Protein AF-A0A7C1X0L4-F1 (afdb_monomer)

Mean predicted aligned error: 16.83 Å

Structure (mmCIF, N/CA/C/O backbone):
data_AF-A0A7C1X0L4-F1
#
_entry.id   AF-A0A7C1X0L4-F1
#
loop_
_atom_site.group_PDB
_atom_site.id
_atom_site.type_symbol
_atom_site.label_atom_id
_atom_site.label_alt_id
_atom_site.label_comp_id
_atom_site.label_asym_id
_atom_site.label_entity_id
_atom_site.label_seq_id
_atom_site.pdbx_PDB_ins_code
_atom_site.Cartn_x
_atom_site.Cartn_y
_atom_site.Cartn_z
_atom_site.occupancy
_atom_site.B_iso_or_equiv
_atom_site.auth_seq_id
_atom_site.auth_comp_id
_atom_site.auth_asym_id
_atom_site.auth_atom_id
_atom_site.pdbx_PDB_model_num
ATOM 1 N N . MET A 1 1 ? 30.828 11.413 3.844 1.00 37.66 1 MET A N 1
ATOM 2 C CA . MET A 1 1 ? 30.589 11.759 5.268 1.00 37.66 1 MET A CA 1
ATOM 3 C C . MET A 1 1 ? 29.951 13.134 5.466 1.00 37.66 1 MET A C 1
ATOM 5 O O . MET A 1 1 ? 28.981 13.197 6.204 1.00 37.66 1 MET A O 1
ATOM 9 N N . LEU A 1 2 ? 30.381 14.192 4.762 1.00 34.81 2 LEU A N 1
ATOM 10 C CA . LEU A 1 2 ? 29.833 15.565 4.865 1.00 34.81 2 LEU A CA 1
ATOM 11 C C . LEU A 1 2 ? 28.318 15.719 4.570 1.00 34.81 2 LEU A C 1
ATOM 13 O O . LEU A 1 2 ? 27.731 16.748 4.868 1.00 34.81 2 LEU A O 1
ATOM 17 N N . ALA A 1 3 ? 27.656 14.708 3.995 1.00 42.22 3 ALA A N 1
ATOM 18 C CA . ALA A 1 3 ? 26.252 14.796 3.585 1.00 42.22 3 ALA A CA 1
ATOM 19 C C . ALA A 1 3 ? 25.229 14.570 4.715 1.00 42.22 3 ALA A C 1
ATOM 21 O O . ALA A 1 3 ? 24.055 14.849 4.503 1.00 42.22 3 ALA A O 1
ATOM 22 N N . ARG A 1 4 ? 25.617 14.046 5.885 1.00 40.84 4 ARG A N 1
ATOM 23 C CA . ARG A 1 4 ? 24.668 13.765 6.987 1.00 40.84 4 ARG A CA 1
ATOM 24 C C . ARG A 1 4 ? 24.556 14.887 8.007 1.00 40.84 4 ARG A C 1
ATOM 26 O O . ARG A 1 4 ? 23.586 14.919 8.748 1.00 40.84 4 ARG A O 1
ATOM 33 N N . ASP A 1 5 ? 25.532 15.779 8.023 1.00 60.06 5 ASP A N 1
ATOM 34 C CA . ASP A 1 5 ? 25.601 16.847 8.997 1.00 60.06 5 ASP A CA 1
ATOM 35 C C . ASP A 1 5 ? 25.086 18.145 8.350 1.00 60.06 5 ASP A C 1
ATOM 37 O O . ASP A 1 5 ? 25.725 18.654 7.419 1.00 60.06 5 ASP A O 1
ATOM 41 N N . PRO A 1 6 ? 23.923 18.679 8.769 1.00 53.66 6 PRO A N 1
ATOM 42 C CA . PRO A 1 6 ? 23.453 19.972 8.288 1.00 53.66 6 PRO A CA 1
ATOM 43 C C . PRO A 1 6 ? 24.496 21.081 8.511 1.00 53.66 6 PRO A C 1
ATOM 45 O O . PRO A 1 6 ? 24.554 21.996 7.691 1.00 53.66 6 PRO A O 1
ATOM 48 N N . LEU A 1 7 ? 25.394 20.956 9.503 1.00 50.88 7 LEU A N 1
ATOM 49 C CA . LEU A 1 7 ? 26.528 21.865 9.717 1.00 50.88 7 LEU A CA 1
ATOM 50 C C . LEU A 1 7 ? 27.555 21.762 8.591 1.00 50.88 7 LEU A C 1
ATOM 52 O O . LEU A 1 7 ? 28.021 22.778 8.087 1.00 50.88 7 LEU A O 1
ATOM 56 N N . ALA A 1 8 ? 27.882 20.546 8.154 1.00 60.66 8 ALA A N 1
ATOM 57 C CA . ALA A 1 8 ? 28.800 20.327 7.043 1.00 60.66 8 ALA A CA 1
ATOM 58 C C . ALA A 1 8 ? 28.216 20.828 5.714 1.00 60.66 8 ALA A C 1
ATOM 60 O O . ALA A 1 8 ? 28.958 21.346 4.881 1.00 60.66 8 ALA A O 1
ATOM 61 N N . ARG A 1 9 ? 26.890 20.731 5.521 1.00 61.38 9 ARG A N 1
ATOM 62 C CA . ARG A 1 9 ? 26.201 21.286 4.342 1.00 61.38 9 ARG A CA 1
ATOM 63 C C . ARG A 1 9 ? 26.190 22.812 4.358 1.00 61.38 9 ARG A C 1
ATOM 65 O O . ARG A 1 9 ? 26.485 23.413 3.332 1.00 61.38 9 ARG A O 1
ATOM 72 N N . LEU A 1 10 ? 25.888 23.431 5.499 1.00 59.03 10 LEU A N 1
ATOM 73 C CA . LEU A 1 10 ? 25.922 24.887 5.648 1.00 59.03 10 LEU A CA 1
ATOM 74 C C . LEU A 1 10 ? 27.348 25.430 5.513 1.00 59.03 10 LEU A C 1
ATOM 76 O O . LEU A 1 10 ? 27.555 26.389 4.782 1.00 59.03 10 LEU A O 1
ATOM 80 N N . ALA A 1 11 ? 28.345 24.770 6.105 1.00 61.28 11 ALA A N 1
ATOM 81 C CA . ALA A 1 11 ? 29.753 25.132 5.943 1.00 61.28 11 ALA A CA 1
ATOM 82 C C . ALA A 1 11 ? 30.239 24.984 4.489 1.00 61.28 11 ALA A C 1
ATOM 84 O O . ALA A 1 11 ? 30.993 25.824 4.000 1.00 61.28 11 ALA A O 1
ATOM 85 N N . LEU A 1 12 ? 29.787 23.943 3.779 1.00 67.69 12 LEU A N 1
ATOM 86 C CA . LEU A 1 12 ? 30.070 23.763 2.354 1.00 67.69 12 LEU A CA 1
ATOM 87 C C . LEU A 1 12 ? 29.392 24.848 1.509 1.00 67.69 12 LEU A C 1
ATOM 89 O O . LEU A 1 12 ? 30.026 25.396 0.615 1.00 67.69 12 LEU A O 1
ATOM 93 N N . LEU A 1 13 ? 28.131 25.179 1.803 1.00 62.81 13 LEU A N 1
ATOM 94 C CA . LEU A 1 13 ? 27.383 26.228 1.112 1.00 62.81 13 LEU A CA 1
ATOM 95 C C . LEU A 1 13 ? 28.051 27.595 1.306 1.00 62.81 13 LEU A C 1
ATOM 97 O O . LEU A 1 13 ? 28.237 28.316 0.335 1.00 62.81 13 LEU A O 1
ATOM 101 N N . VAL A 1 14 ? 28.483 27.915 2.529 1.00 62.47 14 VAL A N 1
ATOM 102 C CA . VAL A 1 14 ? 29.233 29.141 2.846 1.00 62.47 14 VAL A CA 1
ATOM 103 C C . VAL A 1 14 ? 30.528 29.202 2.045 1.00 62.47 14 VAL A C 1
ATOM 105 O O . VAL A 1 14 ? 30.743 30.180 1.340 1.00 62.47 14 VAL A O 1
ATOM 108 N N . ARG A 1 15 ? 31.335 28.130 2.047 1.00 66.75 15 ARG A N 1
ATOM 109 C CA . ARG A 1 15 ? 32.565 28.078 1.239 1.00 66.75 15 ARG A CA 1
ATOM 110 C C . ARG A 1 15 ? 32.290 28.242 -0.253 1.00 66.75 15 ARG A C 1
ATOM 112 O O . ARG A 1 15 ? 33.011 28.968 -0.927 1.00 66.75 15 ARG A O 1
ATOM 119 N N . LEU A 1 16 ? 31.256 27.590 -0.785 1.00 66.38 16 LEU A N 1
ATOM 120 C CA . LEU A 1 16 ? 30.888 27.707 -2.200 1.00 66.38 16 LEU A CA 1
ATOM 121 C C . LEU A 1 16 ? 30.464 29.136 -2.564 1.00 66.38 16 LEU A C 1
ATOM 123 O O . LEU A 1 16 ? 30.827 29.617 -3.633 1.00 66.38 16 LEU A O 1
ATOM 127 N N . LEU A 1 17 ? 29.748 29.823 -1.672 1.00 62.78 17 LEU A N 1
ATOM 128 C CA . LEU A 1 17 ? 29.325 31.210 -1.867 1.00 62.78 17 LEU A CA 1
ATOM 129 C C . LEU A 1 17 ? 30.495 32.203 -1.733 1.00 62.78 17 LEU A C 1
ATOM 131 O O . LEU A 1 17 ? 30.569 33.139 -2.526 1.00 62.78 17 LEU A O 1
ATOM 135 N N . GLU A 1 18 ? 31.438 31.970 -0.811 1.00 65.06 18 GLU A N 1
ATOM 136 C CA . GLU A 1 18 ? 32.699 32.731 -0.706 1.00 65.06 18 GLU A CA 1
ATOM 137 C C . GLU A 1 18 ? 33.535 32.596 -1.985 1.00 65.06 18 GLU A C 1
ATOM 139 O O . GLU A 1 18 ? 34.032 33.585 -2.519 1.00 65.06 18 GLU A O 1
ATOM 144 N N . THR A 1 19 ? 33.630 31.377 -2.527 1.00 74.88 19 THR A N 1
ATOM 145 C CA . THR A 1 19 ? 34.374 31.105 -3.770 1.00 74.88 19 THR A CA 1
ATOM 146 C C . THR A 1 19 ? 33.709 31.751 -4.994 1.00 74.88 19 THR A C 1
ATOM 148 O O . THR A 1 19 ? 34.376 32.025 -5.987 1.00 74.88 19 THR A O 1
ATOM 151 N N . ALA A 1 20 ? 32.399 32.013 -4.931 1.00 73.81 20 ALA A N 1
ATOM 152 C CA . ALA A 1 20 ? 31.618 32.610 -6.012 1.00 73.81 20 ALA A CA 1
ATOM 153 C C . ALA A 1 20 ? 31.596 34.154 -6.003 1.00 73.81 20 ALA A C 1
ATOM 155 O O . ALA A 1 20 ? 30.967 34.748 -6.877 1.00 73.81 20 ALA A O 1
ATOM 156 N N . GLY A 1 21 ? 32.256 34.816 -5.041 1.00 72.44 21 GLY A N 1
ATOM 157 C CA . GLY A 1 21 ? 32.392 36.280 -5.015 1.00 72.44 21 GLY A CA 1
ATOM 158 C C . GLY A 1 21 ? 31.087 37.054 -4.778 1.00 72.44 21 GLY A C 1
ATOM 159 O O . GLY A 1 21 ? 30.984 38.215 -5.170 1.00 72.44 21 GLY A O 1
ATOM 160 N N . LEU A 1 22 ? 30.077 36.428 -4.163 1.00 64.81 22 LEU A N 1
ATOM 161 C CA . LEU A 1 22 ? 28.790 37.073 -3.885 1.00 64.81 22 LEU A CA 1
ATOM 162 C C . LEU A 1 22 ? 28.881 37.996 -2.648 1.00 64.81 22 LEU A C 1
ATOM 164 O O . LEU A 1 22 ? 29.508 37.621 -1.654 1.00 64.81 22 LEU A O 1
ATOM 168 N N . PRO A 1 23 ? 28.269 39.198 -2.674 1.00 51.4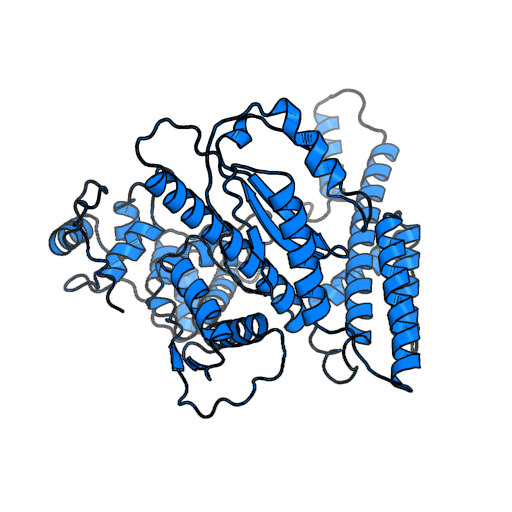7 23 PRO A N 1
ATOM 169 C CA . PRO A 1 23 ? 28.436 40.192 -1.617 1.00 51.47 23 PRO A CA 1
ATOM 170 C C . PRO A 1 23 ? 27.735 39.811 -0.303 1.00 51.47 23 PRO A C 1
ATOM 172 O O . PRO A 1 23 ? 26.629 39.277 -0.301 1.00 51.47 23 PRO A O 1
ATOM 175 N N . ALA A 1 24 ? 28.416 40.151 0.800 1.00 53.44 24 ALA A N 1
ATOM 176 C CA . ALA A 1 24 ? 28.004 40.119 2.209 1.00 53.44 24 ALA A CA 1
ATOM 177 C C . ALA A 1 24 ? 27.158 38.905 2.634 1.00 53.44 24 ALA A C 1
ATOM 179 O O . ALA A 1 24 ? 25.939 38.977 2.796 1.00 53.44 24 ALA A O 1
ATOM 180 N N . LEU A 1 25 ? 27.845 37.794 2.905 1.00 57.00 25 LEU A N 1
ATOM 181 C CA . LEU A 1 25 ? 27.267 36.667 3.629 1.00 57.00 25 LEU A CA 1
ATOM 182 C C . LEU A 1 25 ? 26.750 37.113 5.011 1.00 57.00 25 LEU A C 1
ATOM 184 O O . LEU A 1 25 ? 27.368 37.975 5.646 1.00 57.00 25 LEU A O 1
ATOM 188 N N . PRO A 1 26 ? 25.663 36.502 5.527 1.00 62.91 26 PRO A N 1
ATOM 189 C CA . PRO A 1 26 ? 25.348 36.593 6.947 1.00 62.91 26 PRO A CA 1
ATOM 190 C C . PRO A 1 26 ? 26.610 36.249 7.741 1.00 62.91 26 PRO A C 1
ATOM 192 O O . PRO A 1 26 ? 27.276 35.251 7.460 1.00 62.91 26 PRO A O 1
ATOM 195 N N . THR A 1 27 ? 26.968 37.099 8.708 1.00 76.75 27 THR A N 1
ATOM 196 C CA . THR A 1 27 ? 28.155 36.875 9.541 1.00 76.75 27 THR A CA 1
ATOM 197 C C . THR A 1 27 ? 28.113 35.461 10.118 1.00 76.75 27 THR A C 1
ATOM 199 O O . THR A 1 27 ? 27.035 34.905 10.344 1.00 76.75 27 THR A O 1
ATOM 202 N N . ARG A 1 28 ? 29.273 34.862 10.411 1.00 66.25 28 ARG A N 1
ATOM 203 C CA . ARG A 1 28 ? 29.350 33.543 11.069 1.00 66.25 28 ARG A CA 1
ATOM 204 C C . ARG A 1 28 ? 28.381 33.422 12.261 1.00 66.25 28 ARG A C 1
ATOM 206 O O . ARG A 1 28 ? 27.805 32.362 12.473 1.00 66.25 28 ARG A O 1
ATOM 213 N N . GLY A 1 29 ? 28.149 34.519 12.989 1.00 74.56 29 GLY A N 1
ATOM 214 C CA . GLY A 1 29 ? 27.180 34.588 14.085 1.00 74.56 29 GLY A CA 1
ATOM 215 C C . GLY A 1 29 ? 25.698 34.572 13.676 1.00 74.56 29 GLY A C 1
ATOM 216 O O . GLY A 1 29 ? 24.871 34.140 14.469 1.00 74.56 29 GLY A O 1
ATOM 217 N N . ALA A 1 30 ? 25.323 35.025 12.480 1.00 71.50 30 ALA A N 1
ATOM 218 C CA . ALA A 1 30 ? 23.958 34.897 11.959 1.00 71.50 30 ALA A CA 1
ATOM 219 C C . ALA A 1 30 ? 23.668 33.465 11.479 1.00 71.50 30 ALA A C 1
ATOM 221 O O . ALA A 1 30 ? 22.614 32.917 11.781 1.00 71.50 30 ALA A O 1
ATOM 222 N N . LEU A 1 31 ? 24.637 32.819 10.825 1.00 69.00 31 LEU A N 1
ATOM 223 C CA . LEU A 1 31 ? 24.516 31.414 10.419 1.00 69.00 31 LEU A CA 1
ATOM 224 C C . LEU A 1 31 ? 24.487 30.461 11.617 1.00 69.00 31 LEU A C 1
ATOM 226 O O . LEU A 1 31 ? 23.696 29.523 11.633 1.00 69.00 31 LEU A O 1
ATOM 230 N N . GLN A 1 32 ? 25.319 30.719 12.633 1.00 75.00 32 GLN A N 1
ATOM 231 C CA . GLN A 1 32 ? 25.283 29.959 13.881 1.00 75.00 32 GLN A CA 1
ATOM 232 C C . GLN A 1 32 ? 23.920 30.097 14.571 1.00 75.00 32 GLN A C 1
ATOM 234 O O . GLN A 1 32 ? 23.365 29.097 15.003 1.00 75.00 32 GLN A O 1
ATOM 239 N N . ARG A 1 33 ? 23.336 31.303 14.581 1.00 77.06 33 ARG A N 1
ATOM 240 C CA . ARG A 1 33 ? 21.993 31.529 15.130 1.00 77.06 33 ARG A CA 1
ATOM 241 C C . ARG A 1 33 ? 20.903 30.748 14.396 1.00 77.06 33 ARG A C 1
ATOM 243 O O . ARG A 1 33 ? 20.087 30.116 15.050 1.00 77.06 33 ARG A O 1
ATOM 250 N N . GLU A 1 34 ? 20.902 30.737 13.065 1.00 72.81 34 GLU A N 1
ATOM 251 C CA . GLU A 1 34 ? 19.943 29.926 12.293 1.00 72.81 34 GLU A CA 1
ATOM 252 C C . GLU A 1 34 ? 20.104 28.422 12.565 1.00 72.81 34 GLU A C 1
ATOM 254 O O . GLU A 1 34 ? 19.122 27.691 12.691 1.00 72.81 34 GLU A O 1
ATOM 259 N N . LEU A 1 35 ? 21.344 27.950 12.712 1.00 72.44 35 LEU A N 1
ATOM 260 C CA . LEU A 1 35 ? 21.628 26.565 13.092 1.00 72.44 35 LEU 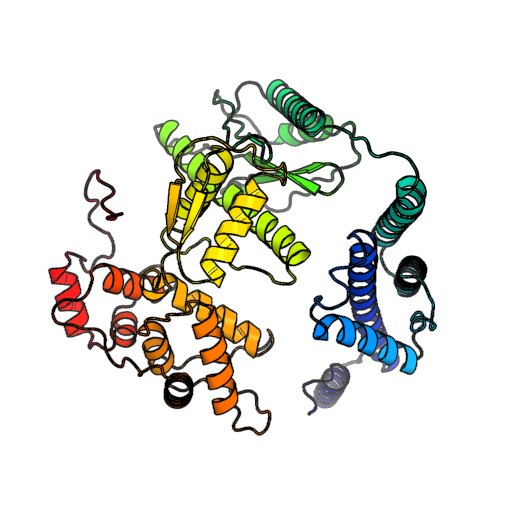A CA 1
ATOM 261 C C . LEU A 1 35 ? 21.110 26.226 14.490 1.00 72.44 35 LEU A C 1
ATOM 263 O O . LEU A 1 35 ? 20.545 25.148 14.688 1.00 72.44 35 LEU A O 1
ATOM 267 N N . ASP A 1 36 ? 21.289 27.136 15.441 1.00 77.69 36 ASP A N 1
ATOM 268 C CA . ASP A 1 36 ? 20.796 26.967 16.803 1.00 77.69 36 ASP A CA 1
ATOM 269 C C . ASP A 1 36 ? 19.256 26.937 16.818 1.00 77.69 36 ASP A C 1
ATOM 271 O O . ASP A 1 36 ? 18.683 26.044 17.436 1.00 77.69 36 ASP A O 1
ATOM 275 N N . LEU A 1 37 ? 18.580 27.774 16.020 1.00 76.69 37 LEU A N 1
ATOM 276 C CA . LEU A 1 37 ? 17.117 27.748 15.860 1.00 76.69 37 LEU A CA 1
ATOM 277 C C . LEU A 1 37 ? 16.595 26.430 15.266 1.00 76.69 37 LEU A C 1
ATOM 279 O O . LEU A 1 37 ? 15.560 25.912 15.696 1.00 76.69 37 LEU A O 1
ATOM 283 N N . VAL A 1 38 ? 17.293 25.860 14.277 1.00 77.19 38 VAL A N 1
ATOM 284 C CA . VAL A 1 38 ? 16.926 24.548 13.714 1.00 77.19 38 VAL A CA 1
ATOM 285 C C . VAL A 1 38 ? 17.066 23.454 14.774 1.00 77.19 38 VAL A C 1
ATOM 287 O O . VAL A 1 38 ? 16.150 22.646 14.933 1.00 77.19 38 VAL A O 1
ATOM 290 N N . ARG A 1 39 ? 18.166 23.462 15.538 1.00 81.38 39 ARG A N 1
ATOM 291 C CA . ARG A 1 39 ? 18.392 22.513 16.640 1.00 81.38 39 ARG A CA 1
ATOM 292 C C . ARG A 1 39 ? 17.331 22.640 17.726 1.00 81.38 39 ARG A C 1
ATOM 294 O O . ARG A 1 39 ? 16.800 21.626 18.166 1.00 81.38 39 ARG A O 1
ATOM 301 N N . GLU A 1 40 ? 16.987 23.861 18.126 1.00 83.62 40 GLU A N 1
ATOM 302 C CA . GLU A 1 40 ? 15.919 24.118 19.096 1.00 83.62 40 GLU A CA 1
ATOM 303 C C . GLU A 1 40 ? 14.578 23.559 18.608 1.00 83.62 40 GLU A C 1
ATOM 305 O O . GLU A 1 40 ? 13.888 22.867 19.358 1.00 83.62 40 GLU A O 1
ATOM 310 N N . ARG A 1 41 ? 14.232 23.758 17.329 1.00 83.50 41 ARG A N 1
ATOM 311 C CA . ARG A 1 41 ? 12.993 23.218 16.749 1.00 83.50 41 ARG A CA 1
ATOM 312 C C . ARG A 1 41 ? 12.959 21.689 16.760 1.00 83.50 41 ARG A C 1
ATOM 314 O O . ARG A 1 41 ? 11.926 21.101 17.090 1.00 83.50 41 ARG A O 1
ATOM 321 N N . ASP A 1 42 ? 14.065 21.047 16.401 1.00 81.44 42 ASP A N 1
ATOM 322 C CA . ASP A 1 42 ? 14.166 19.586 16.384 1.00 81.44 42 ASP A CA 1
ATOM 323 C C . ASP A 1 42 ? 14.096 19.010 17.811 1.00 81.44 42 ASP A C 1
ATOM 325 O O . ASP A 1 42 ? 13.413 18.009 18.045 1.00 81.44 42 ASP A O 1
ATOM 329 N N . LEU A 1 43 ? 14.688 19.695 18.796 1.00 84.88 43 LEU A N 1
ATOM 330 C CA . LEU A 1 43 ? 14.563 19.348 20.215 1.00 84.88 43 LEU A CA 1
ATOM 331 C C . LEU A 1 43 ? 13.132 19.514 20.738 1.00 84.88 43 LEU A C 1
ATOM 333 O O . LEU A 1 43 ? 12.648 18.645 21.463 1.00 84.88 43 LEU A O 1
ATOM 337 N N . VAL A 1 44 ? 12.414 20.571 20.343 1.00 84.31 44 VAL A N 1
ATOM 338 C CA . VAL A 1 44 ? 10.990 20.740 20.685 1.00 84.31 44 VAL A CA 1
ATOM 339 C C . VAL A 1 44 ? 10.156 19.583 20.129 1.00 84.31 44 VAL A C 1
ATOM 341 O O . VAL A 1 44 ? 9.268 19.077 20.818 1.00 84.31 44 VAL A O 1
ATOM 344 N N . HIS A 1 45 ? 10.449 19.113 18.914 1.00 80.31 45 HIS A N 1
ATOM 345 C CA . HIS A 1 45 ? 9.779 17.945 18.338 1.00 80.31 45 HIS A CA 1
ATOM 346 C C . HIS A 1 45 ? 10.096 16.640 19.084 1.00 80.31 45 HIS A C 1
ATOM 348 O O . HIS A 1 45 ? 9.177 15.848 19.333 1.00 80.31 45 HIS A O 1
ATOM 354 N N . ALA A 1 46 ? 11.355 16.427 19.473 1.00 80.69 46 ALA A N 1
ATOM 355 C CA . ALA A 1 46 ? 11.763 15.275 20.277 1.00 80.69 46 ALA A CA 1
ATOM 356 C C . ALA A 1 46 ? 11.071 15.280 21.652 1.00 80.69 46 ALA A C 1
ATOM 358 O O . ALA A 1 46 ? 10.455 14.286 22.044 1.00 80.69 46 ALA A O 1
ATOM 359 N N . LEU A 1 47 ? 11.066 16.426 22.343 1.00 84.62 47 LEU A N 1
ATOM 360 C CA . LEU A 1 47 ? 10.368 16.596 23.620 1.00 84.62 47 LEU A CA 1
ATOM 361 C C . LEU A 1 47 ? 8.868 16.360 23.486 1.00 84.62 47 LEU A C 1
ATOM 363 O O . LEU A 1 47 ? 8.290 15.647 24.301 1.00 84.62 47 LEU A O 1
ATOM 367 N N . ALA A 1 48 ? 8.230 16.901 22.446 1.00 81.56 48 ALA A N 1
ATOM 368 C CA . ALA A 1 48 ? 6.804 16.694 22.232 1.00 81.56 48 ALA A CA 1
ATOM 369 C C . ALA A 1 48 ? 6.453 15.210 22.045 1.00 81.56 48 ALA A C 1
ATOM 371 O O . ALA A 1 48 ? 5.444 14.744 22.579 1.00 81.56 48 ALA A O 1
ATOM 372 N N . SER A 1 49 ? 7.308 14.470 21.336 1.00 81.06 49 SER A N 1
ATOM 373 C CA . SER A 1 49 ? 7.152 13.031 21.116 1.00 81.06 49 SER A CA 1
ATOM 374 C C . SER A 1 49 ? 7.310 12.237 22.416 1.00 81.06 49 SER A C 1
ATOM 376 O O . SER A 1 49 ? 6.473 11.383 22.712 1.00 81.06 49 SER A O 1
ATOM 378 N N . LEU A 1 50 ? 8.319 12.562 23.232 1.00 85.94 50 LEU A N 1
ATOM 379 C CA . LEU A 1 50 ? 8.535 11.936 24.542 1.00 85.94 50 LEU A CA 1
ATOM 380 C C . LEU A 1 50 ? 7.394 12.239 25.525 1.00 85.94 50 LEU A C 1
ATOM 382 O O . LEU A 1 50 ? 6.918 11.332 26.208 1.00 85.94 50 LEU A O 1
ATOM 386 N N . VAL A 1 51 ? 6.892 13.480 25.555 1.00 86.38 51 VAL A N 1
ATOM 387 C CA . VAL A 1 51 ? 5.708 13.858 26.349 1.00 86.38 51 VAL A CA 1
ATOM 388 C C . VAL A 1 51 ? 4.507 13.008 25.951 1.00 86.38 51 VAL A C 1
ATOM 390 O O . VAL A 1 51 ? 3.828 12.454 26.814 1.00 86.38 51 VAL A O 1
ATOM 393 N N . ASP A 1 52 ? 4.234 12.875 24.652 1.00 82.44 52 ASP A N 1
ATOM 394 C CA . ASP A 1 52 ? 3.103 12.081 24.175 1.00 82.44 52 ASP A CA 1
ATOM 395 C C . ASP A 1 52 ? 3.224 10.600 24.557 1.00 82.44 52 ASP A C 1
ATOM 397 O O . ASP A 1 52 ? 2.226 9.996 24.959 1.00 82.44 52 ASP A O 1
ATOM 401 N N . GLN A 1 53 ? 4.431 10.037 24.497 1.00 81.88 53 GLN A N 1
ATOM 402 C CA . GLN A 1 53 ? 4.704 8.656 24.896 1.00 81.88 53 GLN A CA 1
ATOM 403 C C . GLN A 1 53 ? 4.533 8.442 26.407 1.00 81.88 53 GLN A C 1
ATOM 405 O O . GLN A 1 53 ? 3.832 7.512 26.806 1.00 81.88 53 GLN A O 1
ATOM 410 N N . HIS A 1 54 ? 5.083 9.316 27.256 1.00 81.56 54 HIS A N 1
ATOM 411 C CA . HIS A 1 54 ? 4.938 9.192 28.712 1.00 81.56 54 HIS A CA 1
ATOM 412 C C . HIS A 1 54 ? 3.495 9.409 29.178 1.00 81.56 54 HIS A C 1
ATOM 414 O O . HIS A 1 54 ? 2.981 8.634 29.984 1.00 81.56 54 HIS A O 1
ATOM 420 N N . LEU A 1 55 ? 2.790 10.402 28.625 1.00 80.50 55 LEU A N 1
ATOM 421 C CA . LEU A 1 55 ? 1.371 10.609 28.934 1.00 80.50 55 LEU A CA 1
ATOM 422 C C . LEU A 1 55 ? 0.502 9.440 28.451 1.00 80.50 55 LEU A C 1
ATOM 424 O O . LEU A 1 55 ? -0.522 9.149 29.068 1.00 80.50 55 LEU A O 1
ATOM 428 N N . ALA A 1 56 ? 0.868 8.784 27.345 1.00 78.25 56 ALA A N 1
ATOM 429 C CA . ALA A 1 56 ? 0.188 7.577 26.884 1.00 78.25 56 ALA A CA 1
ATOM 430 C C . ALA A 1 56 ? 0.450 6.385 27.817 1.00 78.25 56 ALA A C 1
ATOM 432 O O . ALA A 1 56 ? -0.504 5.696 28.170 1.00 78.25 56 ALA A O 1
ATOM 433 N N . ALA A 1 57 ? 1.697 6.195 28.261 1.00 77.06 57 ALA A N 1
ATOM 434 C CA . ALA A 1 57 ? 2.089 5.127 29.180 1.00 77.06 57 ALA A CA 1
ATOM 435 C C . ALA A 1 57 ? 1.348 5.193 30.523 1.00 77.06 57 ALA A C 1
ATOM 437 O O . ALA A 1 57 ? 0.963 4.157 31.050 1.00 77.06 57 ALA A O 1
ATOM 438 N N . VAL A 1 58 ? 1.099 6.399 31.050 1.00 78.94 58 VAL A N 1
ATOM 439 C CA . VAL A 1 58 ? 0.299 6.593 32.276 1.00 78.94 58 VAL A CA 1
ATOM 440 C C . VAL A 1 58 ? -1.193 6.358 32.040 1.00 78.94 58 VAL A C 1
ATOM 442 O O . VAL A 1 58 ? -1.891 5.865 32.919 1.00 78.94 58 VAL A O 1
ATOM 445 N N . ALA A 1 59 ? -1.706 6.747 30.870 1.00 75.31 59 ALA A N 1
ATOM 446 C CA . ALA A 1 59 ? -3.130 6.639 30.559 1.00 75.31 59 ALA A CA 1
ATOM 447 C C . ALA A 1 59 ? -3.580 5.188 30.296 1.00 75.31 59 ALA A C 1
ATOM 449 O O . ALA A 1 59 ? -4.750 4.864 30.491 1.00 75.31 59 ALA A O 1
ATOM 450 N N . SER A 1 60 ? -2.678 4.322 29.830 1.00 70.81 60 SER A N 1
ATOM 451 C CA . SER A 1 60 ? -2.904 2.878 29.712 1.00 70.81 60 SER A CA 1
ATOM 452 C C . SER A 1 60 ? -2.534 2.189 31.024 1.00 70.81 60 SER A C 1
ATOM 454 O O . SER A 1 60 ? -1.437 2.429 31.513 1.00 70.81 60 SER A O 1
ATOM 456 N N . SER A 1 61 ? -3.384 1.319 31.585 1.00 54.22 61 SER A N 1
ATOM 457 C CA . SER A 1 61 ? -3.039 0.536 32.786 1.00 54.22 61 SER A CA 1
ATOM 458 C C . SER A 1 61 ? -1.639 -0.081 32.653 1.00 54.22 61 SER A C 1
ATOM 460 O O . SER A 1 61 ? -1.374 -0.828 31.710 1.00 54.22 61 SER A O 1
ATOM 462 N N . ALA A 1 62 ? -0.752 0.279 33.580 1.00 45.38 62 ALA A N 1
ATOM 463 C CA . ALA A 1 62 ? 0.706 0.262 33.447 1.00 45.38 62 ALA A CA 1
ATOM 464 C C . ALA A 1 62 ? 1.388 -1.120 33.310 1.00 45.38 62 ALA A C 1
ATOM 466 O O . ALA A 1 62 ? 2.609 -1.194 33.401 1.00 45.38 62 ALA A O 1
ATOM 467 N N . ALA A 1 63 ? 0.652 -2.209 33.079 1.00 38.03 63 ALA A N 1
ATOM 468 C CA . ALA A 1 63 ? 1.224 -3.556 33.029 1.00 38.03 63 ALA A CA 1
ATOM 469 C C . ALA A 1 63 ? 1.675 -4.009 31.625 1.00 38.03 63 ALA A C 1
ATOM 471 O O . ALA A 1 63 ? 2.667 -4.720 31.522 1.00 38.03 63 ALA A O 1
ATOM 472 N N . ASP A 1 64 ? 1.037 -3.559 30.536 1.00 39.22 64 ASP A N 1
ATOM 473 C CA . ASP A 1 64 ? 1.178 -4.276 29.251 1.00 39.22 64 ASP A CA 1
ATOM 474 C C . ASP A 1 64 ? 2.036 -3.593 28.171 1.00 39.22 64 ASP A C 1
ATOM 476 O O . ASP A 1 64 ? 2.184 -4.151 27.088 1.00 39.22 64 ASP A O 1
ATOM 480 N N . ARG A 1 65 ? 2.569 -2.374 28.372 1.00 49.31 65 ARG A N 1
ATOM 481 C CA . ARG A 1 65 ? 3.071 -1.580 27.217 1.00 49.31 65 ARG A CA 1
ATOM 482 C C . ARG A 1 65 ? 4.403 -0.860 27.341 1.00 49.31 65 ARG A C 1
ATOM 484 O O . ARG A 1 65 ? 4.831 -0.260 26.357 1.00 49.31 65 ARG A O 1
ATOM 491 N N . VAL A 1 66 ? 5.104 -0.942 28.468 1.00 43.59 66 VAL A N 1
ATOM 492 C CA . VAL A 1 66 ? 6.426 -0.290 28.571 1.00 43.59 66 VAL A CA 1
ATOM 493 C C . VAL A 1 66 ? 7.481 -0.981 27.674 1.00 43.59 66 VAL A C 1
ATOM 495 O O . VAL A 1 66 ? 8.525 -0.399 27.409 1.00 43.59 66 VAL A O 1
ATOM 498 N N . GLY A 1 67 ? 7.189 -2.163 27.110 1.00 39.72 67 GLY A N 1
ATOM 499 C CA . GLY A 1 67 ? 8.106 -2.902 26.229 1.00 39.72 67 GLY A CA 1
ATOM 500 C C . GLY A 1 67 ? 7.887 -2.803 24.708 1.00 39.72 67 GLY A C 1
ATOM 501 O O . GLY A 1 67 ? 8.759 -3.259 23.976 1.00 39.72 67 GLY A O 1
ATOM 502 N N . GLU A 1 68 ? 6.772 -2.251 24.202 1.00 39.69 68 GLU A N 1
ATOM 503 C CA . GLU A 1 68 ? 6.387 -2.403 22.772 1.00 39.69 68 GLU A CA 1
ATOM 504 C C . GLU A 1 68 ? 6.231 -1.100 21.961 1.00 39.69 68 GLU A C 1
ATOM 506 O O . GLU A 1 68 ? 5.890 -1.143 20.777 1.00 39.69 68 GLU A O 1
ATOM 511 N N . ALA A 1 69 ? 6.498 0.075 22.538 1.00 45.31 69 ALA A N 1
ATOM 512 C CA . ALA A 1 69 ? 6.719 1.265 21.711 1.00 45.31 69 ALA A CA 1
ATOM 513 C C . ALA A 1 69 ? 8.022 1.062 20.919 1.00 45.31 69 ALA A C 1
ATOM 515 O O . ALA A 1 69 ? 9.005 0.662 21.533 1.00 45.31 69 ALA A O 1
ATOM 516 N N . ASP A 1 70 ? 8.035 1.309 19.597 1.00 48.28 70 ASP A N 1
ATOM 517 C CA . ASP A 1 70 ? 9.229 1.221 18.730 1.00 48.28 70 ASP A CA 1
ATOM 518 C C . ASP A 1 70 ? 10.453 1.823 19.453 1.00 48.28 70 ASP A C 1
ATOM 520 O O . ASP A 1 70 ? 10.633 3.046 19.488 1.00 48.28 70 ASP A O 1
ATOM 524 N N . GLY A 1 71 ? 11.275 0.962 20.067 1.00 54.38 71 GLY A N 1
ATOM 525 C CA . GLY A 1 71 ? 12.346 1.385 20.975 1.00 54.38 71 GLY A CA 1
ATOM 526 C C . GLY A 1 71 ? 13.373 2.280 20.285 1.00 54.38 71 GLY A C 1
ATOM 527 O O . GLY A 1 71 ? 14.002 3.114 20.928 1.00 54.38 71 GLY A O 1
ATOM 528 N N . GLU A 1 72 ? 13.473 2.170 18.957 1.00 55.16 72 GLU A N 1
ATOM 529 C CA . GLU A 1 72 ? 14.335 3.003 18.121 1.00 55.16 72 GLU A CA 1
ATOM 530 C C . GLU A 1 72 ? 13.930 4.486 18.160 1.00 55.16 72 GLU A C 1
ATOM 532 O O . GLU A 1 72 ? 14.793 5.332 18.365 1.00 55.16 72 GLU A O 1
ATOM 537 N N . GLY A 1 73 ? 12.637 4.821 18.060 1.00 73.81 73 GLY A N 1
ATOM 538 C CA . GLY A 1 73 ? 12.191 6.223 18.046 1.00 73.81 73 GLY A CA 1
ATOM 539 C C . GLY A 1 73 ? 12.239 6.893 19.423 1.00 73.81 73 GLY A C 1
ATOM 540 O O . GLY A 1 73 ? 12.521 8.086 19.532 1.00 73.81 73 GLY A O 1
ATOM 541 N N . HIS A 1 74 ? 11.987 6.126 20.489 1.00 80.12 74 HIS A N 1
ATOM 542 C CA . HIS A 1 74 ? 12.112 6.612 21.867 1.00 80.12 74 HIS A CA 1
ATOM 543 C C . HIS A 1 74 ? 13.577 6.892 22.226 1.00 80.12 74 HIS A C 1
ATOM 545 O O . HIS A 1 74 ? 13.900 7.969 22.731 1.00 80.12 74 HIS A O 1
ATOM 551 N N . GLN A 1 75 ? 14.470 5.947 21.909 1.00 77.44 75 GLN A N 1
ATOM 552 C CA . GLN A 1 75 ? 15.899 6.091 22.163 1.00 77.44 75 GLN A CA 1
ATOM 553 C C . GLN A 1 75 ? 16.512 7.227 21.335 1.00 77.44 75 GLN A C 1
ATOM 555 O O . GLN A 1 75 ? 17.314 7.991 21.867 1.00 77.44 75 GLN A O 1
ATOM 560 N N . GLU A 1 76 ? 16.105 7.382 20.071 1.00 79.62 76 GLU A N 1
ATOM 561 C CA . GLU A 1 76 ? 16.542 8.486 19.210 1.00 79.62 76 GLU A CA 1
ATOM 562 C C . GLU A 1 76 ? 16.166 9.849 19.809 1.00 79.62 76 GLU A C 1
ATOM 564 O O . GLU A 1 76 ? 17.023 10.727 19.905 1.00 79.62 76 GLU A O 1
ATOM 569 N N . CYS A 1 77 ? 14.935 10.010 20.315 1.00 83.62 77 CYS A N 1
ATOM 570 C CA . CYS A 1 77 ? 14.525 11.251 20.976 1.00 83.62 77 CYS A CA 1
ATOM 571 C C . CYS A 1 77 ? 15.396 11.555 22.207 1.00 83.62 77 CYS A C 1
ATOM 573 O O . CYS A 1 77 ? 15.849 12.687 22.360 1.00 83.62 77 CYS A O 1
ATOM 575 N N . TRP A 1 78 ? 15.685 10.564 23.059 1.00 86.81 78 TRP A N 1
ATOM 576 C CA . TRP A 1 78 ? 16.585 10.751 24.206 1.00 86.81 78 TRP A CA 1
ATOM 577 C C . TRP A 1 78 ? 18.021 11.073 23.793 1.00 86.81 78 TRP A C 1
ATOM 579 O O . TRP A 1 78 ? 18.647 11.944 24.398 1.00 86.81 78 TRP A O 1
ATOM 589 N N . SER A 1 79 ? 18.541 10.417 22.753 1.00 84.75 79 SER A N 1
ATOM 590 C CA . SER A 1 79 ? 19.859 10.734 22.195 1.00 84.75 79 SER A CA 1
ATOM 591 C C . SER A 1 79 ? 19.926 12.175 21.691 1.00 84.75 79 SER A C 1
ATOM 593 O O . SER A 1 79 ? 20.892 12.868 22.000 1.00 84.75 79 SER A O 1
ATOM 595 N N . MET A 1 80 ? 18.879 12.668 21.020 1.00 84.00 80 MET A N 1
ATOM 596 C CA . MET A 1 80 ? 18.802 14.068 20.588 1.00 84.00 80 MET A CA 1
ATOM 597 C C . MET A 1 80 ? 18.821 15.043 21.773 1.00 84.00 80 MET A C 1
ATOM 599 O O . MET A 1 80 ? 19.529 16.047 21.723 1.00 84.00 80 MET A O 1
ATOM 603 N N . LEU A 1 81 ? 18.088 14.752 22.856 1.00 85.38 81 LEU A N 1
ATOM 604 C CA . LEU A 1 81 ? 18.107 15.588 24.065 1.00 85.38 81 LEU A CA 1
ATOM 605 C C . LEU A 1 81 ? 19.495 15.635 24.713 1.00 85.38 81 LEU A C 1
ATOM 607 O O . LEU A 1 81 ? 19.963 16.702 25.111 1.00 85.38 81 LEU A O 1
ATOM 611 N N . GLU A 1 82 ? 20.166 14.487 24.789 1.00 85.69 82 GLU A N 1
ATOM 612 C CA . GLU A 1 82 ? 21.528 14.372 25.307 1.00 85.69 82 GLU A CA 1
ATOM 613 C C . GLU A 1 82 ? 22.548 15.136 24.458 1.00 85.69 82 GLU A C 1
ATOM 615 O O . GLU A 1 82 ? 23.410 15.834 24.995 1.00 85.69 82 GLU A O 1
ATOM 620 N N . GLU A 1 83 ? 22.436 15.060 23.133 1.00 84.38 83 GLU A N 1
ATOM 621 C CA . GLU A 1 83 ? 23.265 15.843 22.217 1.00 84.38 83 GLU A CA 1
ATOM 622 C C . GLU A 1 83 ? 23.019 17.347 22.372 1.00 84.38 83 GLU A C 1
ATOM 624 O O . GLU A 1 83 ? 23.978 18.112 22.492 1.00 84.38 83 GLU A O 1
ATOM 629 N N . GLY A 1 84 ? 21.753 17.772 22.457 1.00 84.62 84 GLY A N 1
ATOM 630 C CA . GLY A 1 84 ? 21.393 19.166 22.720 1.00 84.62 84 GLY A CA 1
ATOM 631 C C . GLY A 1 84 ? 21.973 19.674 24.042 1.00 84.62 84 GLY A C 1
ATOM 632 O O . GLY A 1 84 ? 22.547 20.762 24.097 1.00 84.62 84 GLY A O 1
ATOM 633 N N . ARG A 1 85 ? 21.917 18.850 25.094 1.00 85.88 85 ARG A N 1
ATOM 634 C CA . ARG A 1 85 ? 22.515 19.152 26.400 1.00 85.88 85 ARG A CA 1
ATOM 635 C C . ARG A 1 85 ? 24.034 19.297 26.318 1.00 85.88 85 ARG A C 1
ATOM 637 O O . ARG A 1 85 ? 24.582 20.258 26.851 1.00 85.88 85 ARG A O 1
ATOM 644 N N . ARG A 1 86 ? 24.727 18.378 25.635 1.00 84.00 86 ARG A N 1
ATOM 645 C CA . ARG A 1 86 ? 26.185 18.467 25.413 1.00 84.00 86 ARG A CA 1
ATOM 646 C C . ARG A 1 86 ? 26.572 19.704 24.605 1.00 84.00 86 ARG A C 1
ATOM 648 O O . ARG A 1 86 ? 27.662 20.230 24.797 1.00 84.00 86 ARG A O 1
ATOM 655 N N . ALA A 1 87 ? 25.676 20.184 23.746 1.00 81.81 87 ALA A N 1
ATOM 656 C CA . ALA A 1 87 ? 25.833 21.435 23.013 1.00 81.81 87 ALA A CA 1
ATOM 657 C C . ALA A 1 87 ? 25.528 22.696 23.854 1.00 81.81 87 ALA A C 1
ATOM 659 O O . ALA A 1 87 ? 25.578 23.799 23.319 1.00 81.81 87 ALA A O 1
ATOM 660 N N . GLY A 1 88 ? 25.225 22.559 25.152 1.00 85.75 88 GLY A N 1
ATOM 661 C CA . GLY A 1 88 ? 24.955 23.677 26.062 1.00 85.75 88 GLY A CA 1
ATOM 662 C C . GLY A 1 88 ? 23.527 24.227 25.995 1.00 85.75 88 GLY A C 1
ATOM 663 O O . GLY A 1 88 ? 23.240 25.249 26.618 1.00 85.75 88 GLY A O 1
ATOM 664 N N . LEU A 1 89 ? 22.621 23.567 25.265 1.00 82.19 89 LEU A N 1
ATOM 665 C CA . LEU A 1 89 ? 21.215 23.962 25.214 1.00 82.19 89 LEU A CA 1
ATOM 666 C C . LEU A 1 89 ? 20.522 23.599 26.532 1.00 82.19 89 LEU A C 1
ATOM 668 O O . LEU A 1 89 ? 20.834 22.588 27.171 1.00 82.19 89 LEU A O 1
ATOM 672 N N . ARG A 1 90 ? 19.552 24.423 26.941 1.00 81.75 90 ARG A N 1
ATOM 673 C CA . ARG A 1 90 ? 18.748 24.203 28.153 1.00 81.75 90 ARG A CA 1
ATOM 674 C C . ARG A 1 90 ? 17.709 23.108 27.912 1.00 81.75 90 ARG A C 1
ATOM 676 O O . ARG A 1 90 ? 16.521 23.376 27.772 1.00 81.75 90 ARG A O 1
ATOM 683 N N . VAL A 1 91 ? 18.182 21.871 27.839 1.00 82.88 91 VAL A N 1
ATOM 684 C CA . VAL A 1 91 ? 17.355 20.673 27.698 1.00 82.88 91 VAL A CA 1
ATOM 685 C C . VAL A 1 91 ? 17.099 20.081 29.092 1.00 82.88 91 VAL A C 1
ATOM 687 O O . VAL A 1 91 ? 18.031 20.037 29.901 1.00 82.88 91 VAL A O 1
ATOM 690 N N . PRO A 1 92 ? 15.869 19.643 29.421 1.00 78.75 92 PRO A N 1
ATOM 691 C CA . PRO A 1 92 ? 15.586 18.983 30.694 1.00 78.75 92 PRO A CA 1
ATOM 692 C C . PRO A 1 92 ? 16.476 17.748 30.882 1.00 78.75 92 PRO A C 1
ATOM 694 O O . PRO A 1 92 ? 16.776 17.033 29.926 1.00 78.75 92 PRO A O 1
ATOM 697 N N . CYS A 1 93 ? 16.914 17.499 32.118 1.00 72.19 93 CYS A N 1
ATOM 698 C CA . CYS A 1 93 ? 17.770 16.357 32.429 1.00 72.19 93 CYS A CA 1
ATOM 699 C C . CYS A 1 93 ? 17.057 15.017 32.191 1.00 72.19 93 CYS A C 1
ATOM 701 O O . CYS A 1 93 ? 15.839 14.903 32.371 1.00 72.19 93 CYS A O 1
ATOM 703 N N . VAL A 1 94 ? 17.852 13.998 31.838 1.00 70.12 94 VAL A N 1
ATOM 704 C CA . VAL A 1 94 ? 17.430 12.590 31.830 1.00 70.12 94 VAL A CA 1
ATOM 705 C C . VAL A 1 94 ? 16.776 12.255 33.176 1.00 70.12 94 VAL A C 1
ATOM 707 O O . VAL A 1 94 ? 17.278 12.714 34.207 1.00 70.12 94 VAL A O 1
ATOM 710 N N . PRO A 1 95 ? 15.661 11.501 33.180 1.00 76.31 95 PRO A N 1
ATOM 711 C CA . PRO A 1 95 ? 14.951 11.126 34.390 1.00 76.31 95 PRO A CA 1
ATOM 712 C C . PRO A 1 95 ? 15.898 10.558 35.439 1.00 76.31 95 PRO A C 1
ATOM 714 O O . PRO A 1 95 ? 16.769 9.745 35.121 1.00 76.31 95 PRO A O 1
ATOM 717 N N . ALA A 1 96 ? 15.726 10.977 36.691 1.00 74.50 96 ALA A N 1
ATOM 718 C CA . ALA A 1 96 ? 16.463 10.349 37.778 1.00 74.50 96 ALA A CA 1
ATOM 719 C C . ALA A 1 96 ? 15.957 8.905 37.963 1.00 74.50 96 ALA A C 1
ATOM 721 O O . ALA A 1 96 ? 14.771 8.639 37.724 1.00 74.50 96 ALA A O 1
ATOM 722 N N . PRO A 1 97 ? 16.805 7.965 38.419 1.00 57.19 97 PRO A N 1
ATOM 723 C CA . PRO A 1 97 ? 16.318 6.673 38.887 1.00 57.19 97 PRO A CA 1
ATOM 724 C C . PRO A 1 97 ? 15.205 6.901 39.924 1.00 57.19 97 PRO A C 1
ATOM 726 O O . PRO A 1 97 ? 15.395 7.689 40.846 1.00 57.19 97 PRO A O 1
ATOM 729 N N . ALA A 1 98 ? 14.061 6.231 39.756 1.00 74.12 98 ALA A N 1
ATOM 730 C CA . ALA A 1 98 ? 12.832 6.369 40.559 1.00 74.12 98 ALA A CA 1
ATOM 731 C C . ALA A 1 98 ? 11.915 7.573 40.264 1.00 74.12 98 ALA A C 1
ATOM 733 O O . ALA A 1 98 ? 10.913 7.754 40.956 1.00 74.12 98 ALA A O 1
ATOM 734 N N . GLU A 1 99 ? 12.179 8.364 39.224 1.00 82.75 99 GLU A N 1
ATOM 735 C CA . GLU A 1 99 ? 11.224 9.387 38.805 1.00 82.75 99 GLU A CA 1
ATOM 736 C C . GLU A 1 99 ? 9.986 8.770 38.136 1.00 82.75 99 GLU A C 1
ATOM 738 O O . GLU A 1 99 ? 10.091 7.983 37.191 1.00 82.75 99 GLU A O 1
ATOM 743 N N . GLY A 1 100 ? 8.798 9.129 38.626 1.00 85.38 100 GLY A N 1
ATOM 744 C CA . GLY A 1 100 ? 7.542 8.635 38.079 1.00 85.38 100 GLY A CA 1
ATOM 745 C C . GLY A 1 100 ? 7.243 9.208 36.682 1.00 85.38 100 GLY A C 1
ATOM 746 O O . GLY A 1 100 ? 7.695 10.301 36.328 1.00 85.38 100 GLY A O 1
ATOM 747 N N . PRO A 1 101 ? 6.452 8.512 35.844 1.00 84.31 101 PRO A N 1
ATOM 748 C CA . PRO A 1 101 ? 6.202 8.958 34.470 1.00 84.31 101 PRO A CA 1
ATOM 749 C C . PRO A 1 101 ? 5.466 10.306 34.361 1.00 84.31 101 PRO A C 1
ATOM 751 O O . PRO A 1 101 ? 5.550 10.974 33.330 1.00 84.31 101 PRO A O 1
ATOM 754 N N . LEU A 1 102 ? 4.731 10.715 35.404 1.00 89.06 102 LEU A N 1
ATOM 755 C CA . LEU A 1 102 ? 4.054 12.014 35.458 1.00 89.06 102 LEU A CA 1
ATOM 756 C C . LEU A 1 102 ? 5.035 13.150 35.767 1.00 89.06 102 LEU A C 1
ATOM 758 O O . LEU A 1 102 ? 4.908 14.236 35.207 1.00 89.06 102 LEU A O 1
ATOM 762 N N . GLU A 1 103 ? 6.010 12.910 36.636 1.00 89.50 103 GLU A N 1
ATOM 763 C CA . GLU A 1 103 ? 7.105 13.828 36.934 1.00 89.50 103 GLU A CA 1
ATOM 764 C C . GLU A 1 103 ? 7.990 14.014 35.694 1.00 89.50 103 GLU A C 1
ATOM 766 O O . GLU A 1 103 ? 8.212 15.151 35.266 1.00 89.50 103 GLU A O 1
ATOM 771 N N . VAL A 1 104 ? 8.341 12.909 35.018 1.00 89.75 104 VAL A N 1
ATOM 772 C CA . VAL A 1 104 ? 9.047 12.947 33.728 1.00 89.75 104 VAL A CA 1
ATOM 773 C C . VAL A 1 104 ? 8.238 13.724 32.686 1.00 89.75 104 VAL A C 1
ATOM 775 O O . VAL A 1 104 ? 8.765 14.620 32.026 1.00 89.75 104 VAL A O 1
ATOM 778 N N . GLY A 1 105 ? 6.938 13.434 32.560 1.00 89.56 105 GLY A N 1
ATOM 779 C CA . GLY A 1 105 ? 6.042 14.142 31.646 1.00 89.56 105 GLY A CA 1
ATOM 780 C C . GLY A 1 105 ? 5.987 15.650 31.909 1.00 89.56 105 GLY A C 1
ATOM 781 O O . GLY A 1 105 ? 6.071 16.429 30.961 1.00 89.56 105 GLY A O 1
ATOM 782 N N . GLN A 1 106 ? 5.898 16.074 33.176 1.00 93.81 106 GLN A N 1
ATOM 783 C CA . GLN A 1 106 ? 5.936 17.492 33.549 1.00 93.81 106 GLN A CA 1
ATOM 784 C C . GLN A 1 106 ? 7.246 18.147 33.120 1.00 93.81 106 GLN A C 1
ATOM 786 O O . GLN A 1 106 ? 7.228 19.178 32.446 1.00 93.81 106 GLN A O 1
ATOM 791 N N . ARG A 1 107 ? 8.377 17.531 33.470 1.00 91.81 107 ARG A N 1
ATOM 792 C CA . ARG A 1 107 ? 9.701 18.082 33.184 1.00 91.81 107 ARG A CA 1
ATOM 793 C C . ARG A 1 107 ? 9.940 18.241 31.685 1.00 91.81 107 ARG A C 1
ATOM 795 O O . ARG A 1 107 ? 10.496 19.245 31.248 1.00 91.81 107 ARG A O 1
ATOM 802 N N . LEU A 1 108 ? 9.497 17.275 30.882 1.00 91.25 108 LEU A N 1
ATOM 803 C CA . LEU A 1 108 ? 9.604 17.354 29.426 1.00 91.25 108 LEU A CA 1
ATOM 804 C C . LEU A 1 108 ? 8.736 18.485 28.844 1.00 91.25 108 LEU A C 1
ATOM 806 O O . LEU A 1 108 ? 9.173 19.167 27.917 1.00 91.25 108 LEU A O 1
ATOM 810 N N . ILE A 1 109 ? 7.538 18.725 29.396 1.00 90.88 109 ILE A N 1
ATOM 811 C CA . ILE A 1 109 ? 6.677 19.855 28.999 1.00 90.88 109 ILE A CA 1
ATOM 812 C C . ILE A 1 109 ? 7.345 21.195 29.343 1.00 90.88 109 ILE A C 1
ATOM 814 O O . ILE A 1 109 ? 7.361 22.105 28.512 1.00 90.88 109 ILE A O 1
ATOM 818 N N . GLU A 1 110 ? 7.921 21.316 30.538 1.00 92.06 110 GLU A N 1
ATOM 819 C CA . GLU A 1 110 ? 8.651 22.513 30.975 1.00 92.06 110 GLU A CA 1
ATOM 820 C C . GLU A 1 110 ? 9.907 22.755 30.130 1.00 92.06 110 GLU A C 1
ATOM 822 O O . GLU A 1 110 ? 10.169 23.884 29.715 1.00 92.06 110 GLU A O 1
ATOM 827 N N . GLY A 1 111 ? 10.632 21.692 29.785 1.00 88.56 111 GLY A N 1
ATOM 828 C CA . GLY A 1 111 ? 11.755 21.754 28.857 1.00 88.56 111 GLY A CA 1
ATOM 829 C C . GLY A 1 111 ? 11.355 22.223 27.461 1.00 88.56 111 GLY A C 1
ATOM 830 O O . GLY A 1 111 ? 12.039 23.048 26.863 1.00 88.56 111 GLY A O 1
ATOM 831 N N . ALA A 1 112 ? 10.213 21.751 26.954 1.00 88.25 112 ALA A N 1
ATOM 832 C CA . ALA A 1 112 ? 9.710 22.173 25.652 1.00 88.25 112 ALA A CA 1
ATOM 833 C C . ALA A 1 112 ? 9.322 23.656 25.676 1.00 88.25 112 ALA A C 1
ATOM 835 O O . ALA A 1 112 ? 9.642 24.385 24.739 1.00 88.25 112 ALA A O 1
ATOM 836 N N . ARG A 1 113 ? 8.695 24.125 26.766 1.00 93.19 113 ARG A N 1
ATOM 837 C CA . ARG A 1 113 ? 8.422 25.553 26.991 1.00 93.19 113 ARG A CA 1
ATOM 838 C C . ARG A 1 113 ? 9.716 26.375 26.983 1.00 93.19 113 ARG A C 1
ATOM 840 O O . ARG A 1 113 ? 9.764 27.400 26.312 1.00 93.19 113 ARG A O 1
ATOM 847 N N . ALA A 1 114 ? 10.760 25.922 27.680 1.00 88.31 114 ALA A N 1
ATOM 848 C CA . ALA A 1 114 ? 12.047 26.621 27.741 1.00 88.31 114 ALA A CA 1
ATOM 849 C C . ALA A 1 114 ? 12.744 26.738 26.371 1.00 88.31 114 ALA A C 1
ATOM 851 O O . ALA A 1 114 ? 13.453 27.712 26.136 1.00 88.31 114 ALA A O 1
ATOM 852 N N . LEU A 1 115 ? 12.500 25.786 25.466 1.00 86.88 115 LEU A N 1
ATOM 853 C CA . LEU A 1 115 ? 12.991 25.787 24.082 1.00 86.88 115 LEU A CA 1
ATOM 854 C C . LEU A 1 115 ? 12.025 26.467 23.089 1.00 86.88 115 LEU A C 1
ATOM 856 O O . LEU A 1 115 ? 12.149 26.295 21.880 1.00 86.88 115 LEU A O 1
ATOM 860 N N . GLY A 1 116 ? 11.033 27.220 23.578 1.00 89.38 116 GLY A N 1
ATOM 861 C CA . GLY A 1 116 ? 10.143 28.018 22.730 1.00 89.38 116 GLY A CA 1
ATOM 862 C C . GLY A 1 116 ? 8.952 27.260 22.136 1.00 89.38 116 GLY A C 1
ATOM 863 O O . GLY A 1 116 ? 8.373 27.701 21.138 1.00 89.38 116 GLY A O 1
ATOM 864 N N . ALA A 1 117 ? 8.537 26.131 22.722 1.00 88.19 117 ALA A N 1
ATOM 865 C CA . ALA A 1 117 ? 7.278 25.496 22.339 1.00 88.19 117 ALA A CA 1
ATOM 866 C C . ALA A 1 117 ? 6.096 26.464 22.521 1.00 88.19 117 ALA A C 1
ATOM 868 O O . ALA A 1 117 ? 6.018 27.225 23.483 1.00 88.19 117 ALA A O 1
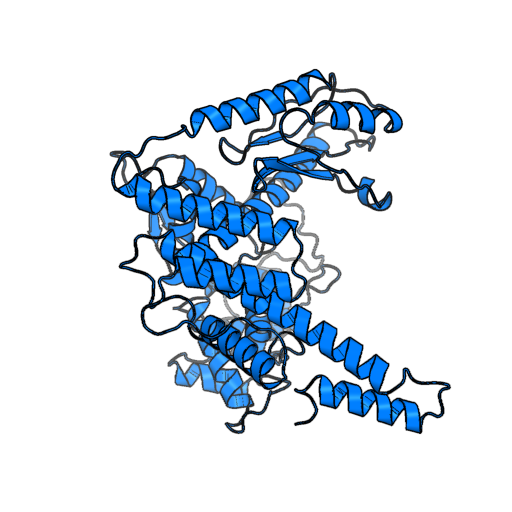ATOM 869 N N . ARG A 1 118 ? 5.130 26.410 21.597 1.00 91.31 118 ARG A N 1
ATOM 870 C CA . ARG A 1 118 ? 3.956 27.298 21.613 1.00 91.31 118 ARG A CA 1
ATOM 871 C C . ARG A 1 118 ? 3.158 27.127 22.911 1.00 91.31 118 ARG A C 1
ATOM 873 O O . ARG A 1 118 ? 2.760 26.006 23.227 1.00 91.31 118 ARG A O 1
ATOM 880 N N . GLU A 1 119 ? 2.803 28.226 23.579 1.00 93.19 119 GLU A N 1
ATOM 881 C CA . GLU A 1 119 ? 2.035 28.197 24.841 1.00 93.19 119 GLU A CA 1
ATOM 882 C C . GLU A 1 119 ? 0.704 27.437 24.733 1.00 93.19 119 GLU A C 1
ATOM 884 O O . GLU A 1 119 ? 0.315 26.730 25.659 1.00 93.19 119 GLU A O 1
ATOM 889 N N . ALA A 1 120 ? 0.037 27.475 23.575 1.00 86.31 120 ALA A N 1
ATOM 890 C CA . ALA A 1 120 ? -1.169 26.677 23.342 1.00 86.31 120 ALA A CA 1
ATOM 891 C C . ALA A 1 120 ? -0.908 25.158 23.438 1.00 86.31 120 ALA A C 1
ATOM 893 O O . ALA A 1 120 ? -1.719 24.415 23.995 1.00 86.31 120 ALA A O 1
ATOM 894 N N . TRP A 1 121 ? 0.234 24.689 22.919 1.00 91.81 121 TRP A N 1
ATOM 895 C CA . TRP A 1 121 ? 0.642 23.288 23.033 1.00 91.81 121 TRP A CA 1
ATOM 896 C C . TRP A 1 121 ? 0.998 22.955 24.484 1.00 91.81 121 TRP A C 1
ATOM 898 O O . TRP A 1 121 ? 0.473 21.981 25.024 1.00 91.81 121 TRP A O 1
ATOM 908 N N . VAL A 1 122 ? 1.801 23.802 25.138 1.00 93.62 122 VAL A N 1
ATOM 909 C CA . VAL A 1 122 ? 2.214 23.616 26.538 1.00 93.62 122 VAL A CA 1
ATOM 910 C C . VAL A 1 122 ? 0.996 23.544 27.463 1.00 93.62 122 VAL A C 1
ATOM 912 O O . VAL A 1 122 ? 0.845 22.579 28.213 1.00 93.62 122 VAL A O 1
ATOM 915 N N . GLY A 1 123 ? 0.069 24.498 27.350 1.00 89.50 123 GLY A N 1
ATOM 916 C CA . GLY A 1 123 ? -1.162 24.535 28.137 1.00 89.50 123 GLY A CA 1
ATOM 917 C C . GLY A 1 123 ? -2.051 23.307 27.919 1.00 89.50 123 GLY A C 1
ATOM 918 O O . GLY A 1 123 ? -2.590 22.757 28.877 1.00 89.50 123 GLY A O 1
ATOM 919 N N . SER A 1 124 ? -2.161 22.813 26.680 1.00 88.38 124 SER A N 1
ATOM 920 C CA . SER A 1 124 ? -2.900 21.578 26.380 1.00 88.38 124 SER A CA 1
ATOM 921 C C . SER A 1 124 ? -2.283 20.348 27.062 1.00 88.38 124 SER A C 1
ATOM 923 O O . SER A 1 124 ? -3.002 19.513 27.625 1.00 88.38 124 SER A O 1
ATOM 925 N N . ARG A 1 125 ? -0.947 20.236 27.065 1.00 94.06 125 ARG A N 1
ATOM 926 C CA . ARG A 1 125 ? -0.243 19.104 27.690 1.00 94.06 125 ARG A CA 1
ATOM 927 C C . ARG A 1 125 ? -0.248 19.172 29.209 1.00 94.06 125 ARG A C 1
ATOM 929 O O . ARG A 1 125 ? -0.500 18.139 29.824 1.00 94.06 125 ARG A O 1
ATOM 936 N N . MET A 1 126 ? -0.102 20.358 29.797 1.00 94.75 126 MET A N 1
ATOM 937 C CA . MET A 1 126 ? -0.253 20.556 31.244 1.00 94.75 126 MET A CA 1
ATOM 938 C C . MET A 1 126 ? -1.656 20.171 31.720 1.00 94.75 126 MET A C 1
ATOM 940 O O . MET A 1 126 ? -1.781 19.342 32.616 1.00 94.75 126 MET A O 1
ATOM 944 N N . LYS A 1 127 ? -2.716 20.629 31.039 1.00 89.06 127 LYS A N 1
ATOM 945 C CA . LYS A 1 127 ? -4.098 20.215 31.353 1.00 89.06 127 LYS A CA 1
ATOM 946 C C . LYS A 1 127 ? -4.298 18.702 31.245 1.00 89.06 127 LYS A C 1
ATOM 948 O O . LYS A 1 127 ? -5.056 18.101 32.002 1.00 89.06 127 LYS A O 1
ATOM 953 N N . ARG A 1 128 ? -3.654 18.048 30.271 1.00 87.44 128 ARG A N 1
ATOM 954 C CA . ARG A 1 128 ? -3.703 16.582 30.143 1.00 87.44 128 ARG A CA 1
ATOM 955 C C . ARG A 1 128 ? -2.971 15.889 31.295 1.00 87.44 128 ARG A C 1
ATOM 957 O O . ARG A 1 128 ? -3.512 14.930 31.833 1.00 87.44 128 ARG A O 1
ATOM 964 N N . LEU A 1 129 ? -1.791 16.372 31.673 1.00 90.75 129 LEU A N 1
ATOM 965 C CA . LEU A 1 129 ? -1.020 15.867 32.807 1.00 90.75 129 LEU A CA 1
ATOM 966 C C . LEU A 1 129 ? -1.799 16.013 34.127 1.00 90.75 129 LEU A C 1
ATOM 968 O O . LEU A 1 129 ? -1.885 15.061 34.898 1.00 90.75 129 LEU A O 1
ATOM 972 N N . GLU A 1 130 ? -2.426 17.167 34.361 1.00 90.94 130 GLU A N 1
ATOM 973 C CA . GLU A 1 130 ? -3.286 17.423 35.525 1.00 90.94 130 GLU A CA 1
ATOM 974 C C . GLU A 1 130 ? -4.478 16.468 35.571 1.00 90.94 130 GLU A C 1
ATOM 976 O O . GLU A 1 130 ? -4.730 15.856 36.606 1.00 90.94 130 GLU A O 1
ATOM 981 N N . ARG A 1 131 ? -5.163 16.251 34.440 1.00 85.44 131 ARG A N 1
ATOM 982 C CA . ARG A 1 131 ? -6.236 15.248 34.357 1.00 85.44 131 ARG A CA 1
ATOM 983 C C . ARG A 1 131 ? -5.748 13.843 34.692 1.00 85.44 131 ARG A C 1
ATOM 985 O O . ARG A 1 131 ? -6.473 13.115 35.357 1.00 85.44 131 ARG A O 1
ATOM 992 N N . LEU A 1 132 ? -4.540 13.460 34.276 1.00 86.25 132 LEU A N 1
ATOM 993 C CA . LEU A 1 132 ? -3.963 12.160 34.637 1.00 86.25 132 LEU A CA 1
ATOM 994 C C . LEU A 1 132 ? -3.587 12.085 36.119 1.00 86.25 132 LEU A C 1
ATOM 996 O O . LEU A 1 132 ? -3.794 11.046 36.728 1.00 86.25 132 LEU A O 1
ATOM 1000 N N . ARG A 1 133 ? -3.109 13.174 36.733 1.00 88.56 133 ARG A N 1
ATOM 1001 C CA . ARG A 1 133 ? -2.871 13.246 38.188 1.00 88.56 133 ARG A CA 1
ATOM 1002 C C . ARG A 1 133 ? -4.162 13.110 38.982 1.00 88.56 133 ARG A C 1
ATOM 1004 O O . ARG A 1 133 ? -4.214 12.369 39.960 1.00 88.56 133 ARG A O 1
ATOM 1011 N N . LEU A 1 134 ? -5.203 13.816 38.550 1.00 85.19 134 LEU A N 1
ATOM 1012 C CA . LEU A 1 134 ? -6.528 13.746 39.152 1.00 85.19 134 LEU A CA 1
ATOM 1013 C C . LEU A 1 134 ? -7.160 12.373 38.921 1.00 85.19 134 LEU A C 1
ATOM 1015 O O . LEU A 1 134 ? -7.713 11.816 39.855 1.00 85.19 134 LEU A O 1
ATOM 1019 N N . GLY A 1 135 ? -7.010 11.792 37.729 1.00 75.56 135 GLY A N 1
ATOM 1020 C CA . GLY A 1 135 ? -7.488 10.456 37.371 1.00 75.56 135 GLY A CA 1
ATOM 1021 C C . GLY A 1 135 ? -6.742 9.323 38.077 1.00 75.56 135 GLY A C 1
ATOM 1022 O O . GLY A 1 135 ? -7.370 8.363 38.494 1.00 75.56 135 GLY A O 1
ATOM 1023 N N . ALA A 1 136 ? -5.433 9.445 38.303 1.00 59.72 136 ALA A N 1
ATOM 1024 C CA . ALA A 1 136 ? -4.668 8.504 39.125 1.00 59.72 136 ALA A CA 1
ATOM 1025 C C . ALA A 1 136 ? -5.114 8.545 40.597 1.00 59.72 136 ALA A C 1
ATOM 1027 O O . ALA A 1 136 ? -5.111 7.522 41.275 1.00 59.72 136 ALA A O 1
ATOM 1028 N N . ARG A 1 137 ? -5.557 9.715 41.081 1.00 54.34 137 ARG A N 1
ATOM 1029 C CA . ARG A 1 137 ? -6.152 9.883 42.417 1.00 54.34 137 ARG A CA 1
ATOM 1030 C C . ARG A 1 137 ? -7.629 9.459 42.470 1.00 54.34 137 ARG A C 1
ATOM 1032 O O . ARG A 1 137 ? -8.062 8.912 43.477 1.00 54.34 137 ARG A O 1
ATOM 1039 N N . ALA A 1 138 ? -8.386 9.662 41.392 1.00 43.09 138 ALA A N 1
ATOM 1040 C CA . ALA A 1 138 ? -9.799 9.297 41.257 1.00 43.09 138 ALA A CA 1
ATOM 1041 C C . ALA A 1 138 ? -10.006 7.827 40.856 1.00 43.09 138 ALA A C 1
ATOM 1043 O O . ALA A 1 138 ? -11.054 7.263 41.123 1.00 43.09 138 ALA A O 1
ATOM 1044 N N . GLY A 1 139 ? -8.992 7.143 40.322 1.00 40.78 139 GLY A N 1
ATOM 1045 C CA . GLY A 1 139 ? -9.002 5.690 40.128 1.00 40.78 139 GLY A CA 1
ATOM 1046 C C . GLY A 1 139 ? -9.145 4.909 41.441 1.00 40.78 139 GLY A C 1
ATOM 1047 O O . GLY A 1 139 ? -9.526 3.745 41.417 1.00 40.78 139 GLY A O 1
ATOM 1048 N N . ALA A 1 140 ? -8.918 5.560 42.589 1.00 38.91 140 ALA A N 1
ATOM 1049 C CA . ALA A 1 140 ? -9.253 5.029 43.909 1.00 38.91 140 ALA A CA 1
ATOM 1050 C C . ALA A 1 140 ? -10.729 5.251 44.312 1.00 38.91 140 ALA A C 1
ATOM 1052 O O . ALA A 1 140 ? -11.199 4.627 45.260 1.00 38.91 140 ALA A O 1
ATOM 1053 N N . ARG A 1 141 ? -11.476 6.130 43.628 1.00 37.81 141 ARG A N 1
ATOM 1054 C CA . ARG A 1 141 ? -12.889 6.443 43.893 1.00 37.81 141 ARG A CA 1
ATOM 1055 C C . ARG A 1 141 ? -13.603 6.923 42.618 1.00 37.81 141 ARG A C 1
ATOM 1057 O O . ARG A 1 141 ? -13.541 8.099 42.283 1.00 37.81 141 ARG A O 1
ATOM 1064 N N . ALA A 1 142 ? -14.380 6.017 42.027 1.00 35.94 142 ALA A N 1
ATOM 1065 C CA . ALA A 1 142 ? -15.472 6.263 41.079 1.00 35.94 142 ALA A CA 1
ATOM 1066 C C . ALA A 1 142 ? -15.121 6.476 39.591 1.00 35.94 142 ALA A C 1
ATOM 1068 O O . ALA A 1 142 ? -14.495 7.450 39.180 1.00 35.94 142 ALA A O 1
ATOM 1069 N N . GLY A 1 143 ? -15.663 5.574 38.766 1.00 33.19 143 GLY A N 1
ATOM 1070 C CA . GLY A 1 143 ? -15.898 5.780 37.342 1.00 33.19 143 GLY A CA 1
ATOM 1071 C C . GLY A 1 143 ? -17.400 5.872 37.055 1.00 33.19 143 GLY A C 1
ATOM 1072 O O . GLY A 1 143 ? -18.137 4.951 37.387 1.00 33.19 143 GLY A O 1
ATOM 1073 N N . ALA A 1 144 ? -17.822 6.980 36.443 1.00 39.62 144 ALA A N 1
ATOM 1074 C CA . ALA A 1 144 ? -19.025 7.187 35.619 1.00 39.62 144 ALA A CA 1
ATOM 1075 C C . ALA A 1 144 ? -18.921 8.634 35.080 1.00 39.62 144 ALA A C 1
ATOM 1077 O O . ALA A 1 144 ? -18.640 9.535 35.858 1.00 39.62 144 ALA A O 1
ATOM 1078 N N . GLY A 1 145 ? -19.044 8.990 33.803 1.00 43.16 145 GLY A N 1
ATOM 1079 C CA . GLY A 1 145 ? -19.562 8.298 32.630 1.00 43.16 145 GLY A CA 1
ATOM 1080 C C . GLY A 1 145 ? -20.554 9.235 31.935 1.00 43.16 145 GLY A C 1
ATOM 1081 O O . GLY A 1 145 ? -21.747 9.130 32.178 1.00 43.16 145 GLY A O 1
ATOM 1082 N N . GLU A 1 146 ? -20.079 10.171 31.110 1.00 42.62 146 GLU A N 1
ATOM 1083 C CA . GLU A 1 146 ? -20.950 10.960 30.225 1.00 42.62 146 GLU A CA 1
ATOM 1084 C C . GLU A 1 146 ? -21.200 10.148 28.943 1.00 42.62 146 GLU A C 1
ATOM 1086 O O . GLU A 1 146 ? -20.247 9.659 28.325 1.00 42.62 146 GLU A O 1
ATOM 1091 N N . SER A 1 147 ? -22.471 9.915 28.596 1.00 54.72 147 SER A N 1
ATOM 1092 C CA . SER A 1 147 ? -22.852 8.909 27.598 1.00 54.72 147 SER A CA 1
ATOM 1093 C C . SER A 1 147 ? -22.589 9.367 26.158 1.00 54.72 147 SER A C 1
ATOM 1095 O O . SER A 1 147 ? -22.718 10.539 25.804 1.00 54.72 147 SER A O 1
ATOM 1097 N N . THR A 1 148 ? -22.252 8.409 25.292 1.00 47.16 148 THR A N 1
ATOM 1098 C CA . THR A 1 148 ? -22.097 8.585 23.836 1.00 47.16 148 THR A CA 1
ATOM 1099 C C . THR A 1 148 ? -23.337 9.211 23.179 1.00 47.16 148 THR A C 1
ATOM 1101 O O . THR A 1 148 ? -23.231 9.894 22.165 1.00 47.16 148 THR A O 1
ATOM 1104 N N . GLU A 1 149 ? -24.510 9.018 23.778 1.00 47.78 149 GLU A N 1
ATOM 1105 C CA . GLU A 1 149 ? -25.802 9.487 23.281 1.00 47.78 149 GLU A CA 1
ATOM 1106 C C . GLU A 1 149 ? -25.989 11.000 23.453 1.00 47.78 149 GLU A C 1
ATOM 1108 O O . GLU A 1 149 ? -26.462 11.665 22.534 1.00 47.78 149 GLU A O 1
ATOM 1113 N N . ALA A 1 150 ? -25.501 11.573 24.561 1.00 56.75 150 ALA A N 1
ATOM 1114 C CA . ALA A 1 150 ? -25.518 13.021 24.777 1.00 56.75 150 ALA A CA 1
ATOM 1115 C C . ALA A 1 150 ? -24.688 13.772 23.718 1.00 56.75 150 ALA A C 1
ATOM 1117 O O . ALA A 1 150 ? -25.070 14.847 23.259 1.00 56.75 150 ALA A O 1
ATOM 1118 N N . ARG A 1 151 ? -23.577 13.171 23.271 1.00 51.59 151 ARG A N 1
ATOM 1119 C CA . ARG A 1 151 ? -22.714 13.740 22.222 1.00 51.59 151 ARG A CA 1
ATOM 1120 C C . ARG A 1 151 ? -23.337 13.649 20.830 1.00 51.59 151 ARG A C 1
ATOM 1122 O O . ARG A 1 151 ? -23.197 14.585 20.047 1.00 51.59 151 ARG A O 1
ATOM 1129 N N . ALA A 1 152 ? -24.034 12.553 20.532 1.00 49.25 152 ALA A N 1
ATOM 1130 C CA . ALA A 1 152 ? -24.767 12.401 19.276 1.00 49.25 152 ALA A CA 1
ATOM 1131 C C . ALA A 1 152 ? -25.928 13.406 19.175 1.00 49.25 152 ALA A C 1
ATOM 1133 O O . ALA A 1 152 ? -26.158 13.985 18.116 1.00 49.25 15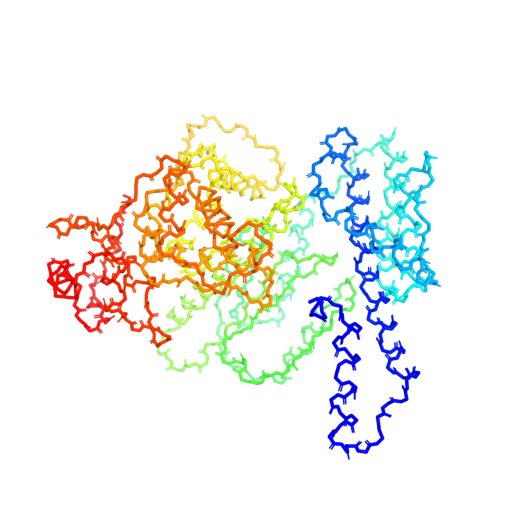2 ALA A O 1
ATOM 1134 N N . GLU A 1 153 ? -26.629 13.658 20.281 1.00 57.38 153 GLU A N 1
ATOM 1135 C CA . GLU A 1 153 ? -27.735 14.618 20.319 1.00 57.38 153 GLU A CA 1
ATOM 1136 C C . GLU A 1 153 ? -27.264 16.069 20.127 1.00 57.38 153 GLU A C 1
ATOM 1138 O O . GLU A 1 153 ? -27.906 16.849 19.424 1.00 57.38 153 GLU A O 1
ATOM 1143 N N . GLU A 1 154 ? -26.099 16.426 20.671 1.00 55.97 154 GLU A N 1
ATOM 1144 C CA . GLU A 1 154 ? -25.495 17.745 20.456 1.00 55.97 154 GLU A CA 1
ATOM 1145 C C . GLU A 1 154 ? -25.095 17.963 18.988 1.00 55.97 154 GLU A C 1
ATOM 1147 O O . GLU A 1 154 ? -25.384 19.010 18.405 1.00 55.97 154 GLU A O 1
ATOM 1152 N N . ALA A 1 155 ? -24.509 16.946 18.344 1.00 48.56 155 ALA A N 1
ATOM 1153 C CA . ALA A 1 155 ? -24.215 16.995 16.915 1.00 48.56 155 ALA A CA 1
ATOM 1154 C C . ALA A 1 155 ? -25.498 17.206 16.093 1.00 48.56 155 ALA A C 1
ATOM 1156 O O . ALA A 1 155 ? -25.536 18.101 15.250 1.00 48.56 155 ALA A O 1
ATOM 1157 N N . ARG A 1 156 ? -26.581 16.467 16.377 1.00 54.53 156 ARG A N 1
ATOM 1158 C CA . ARG A 1 156 ? -27.884 16.665 15.711 1.00 54.53 156 ARG A CA 1
ATOM 1159 C C . ARG A 1 156 ? -28.425 18.082 15.896 1.00 54.53 156 ARG A C 1
ATOM 1161 O O . ARG A 1 156 ? -28.906 18.667 14.925 1.00 54.53 156 ARG A O 1
ATOM 1168 N N . ARG A 1 157 ? -28.304 18.662 17.095 1.00 62.12 157 ARG A N 1
ATOM 1169 C CA . ARG A 1 157 ? -28.732 20.044 17.377 1.00 62.12 157 ARG A CA 1
ATOM 1170 C C . ARG A 1 157 ? -27.976 21.072 16.535 1.00 62.12 157 ARG A C 1
ATOM 1172 O O . ARG A 1 157 ? -28.607 21.928 15.914 1.00 62.12 157 ARG A O 1
ATOM 1179 N N . ILE A 1 158 ? -26.650 20.950 16.438 1.00 54.31 158 ILE A N 1
ATOM 1180 C CA . ILE A 1 158 ? -25.815 21.819 15.588 1.00 54.31 158 ILE A CA 1
ATOM 1181 C C . ILE A 1 158 ? -26.247 21.707 14.119 1.00 54.31 158 ILE A C 1
ATOM 1183 O O . ILE A 1 158 ? -26.362 22.711 13.415 1.00 54.31 158 ILE A O 1
ATOM 1187 N N . LEU A 1 159 ? -26.532 20.493 13.652 1.00 51.84 159 LEU A N 1
ATOM 1188 C CA . LEU A 1 159 ? -26.935 20.243 12.269 1.00 51.84 159 LEU A CA 1
ATOM 1189 C C . LEU A 1 159 ? -28.330 20.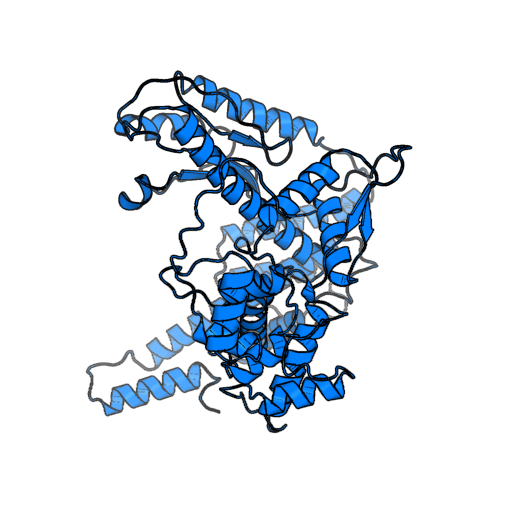790 11.952 1.00 51.84 159 LEU A C 1
ATOM 1191 O O . LEU A 1 159 ? -28.515 21.382 10.890 1.00 51.84 159 LEU A O 1
ATOM 1195 N N . ALA A 1 160 ? -29.279 20.674 12.882 1.00 56.44 160 ALA A N 1
ATOM 1196 C CA . ALA A 1 160 ? -30.603 21.279 12.766 1.00 56.44 160 ALA A CA 1
ATOM 1197 C C . ALA A 1 160 ? -30.529 22.815 12.729 1.00 56.44 160 ALA A C 1
ATOM 1199 O O . ALA A 1 160 ? -31.202 23.446 11.914 1.00 56.44 160 ALA A O 1
ATOM 1200 N N . ALA A 1 161 ? -29.658 23.421 13.544 1.00 58.53 161 ALA A N 1
ATOM 1201 C CA . ALA A 1 161 ? -29.421 24.865 13.523 1.00 58.53 161 ALA A CA 1
ATOM 1202 C C . ALA A 1 161 ? -28.820 25.334 12.185 1.00 58.53 161 ALA A C 1
ATOM 1204 O O . ALA A 1 161 ? -29.216 26.374 11.652 1.00 58.53 161 ALA A O 1
ATOM 1205 N N . ILE A 1 162 ? -27.910 24.544 11.601 1.00 52.62 162 ILE A N 1
ATOM 1206 C CA . ILE A 1 162 ? -27.371 24.810 10.264 1.00 52.62 162 ILE A CA 1
ATOM 1207 C C . ILE A 1 162 ? -28.469 24.642 9.205 1.00 52.62 162 ILE A C 1
ATOM 1209 O O . ILE A 1 162 ? -28.594 25.510 8.354 1.00 52.62 162 ILE A O 1
ATOM 1213 N N . GLY A 1 163 ? -29.295 23.594 9.254 1.00 49.19 163 GLY A N 1
ATOM 1214 C CA . GLY A 1 163 ? -30.395 23.387 8.302 1.00 49.19 163 GLY A CA 1
ATOM 1215 C C . GLY A 1 163 ? -31.439 24.511 8.330 1.00 49.19 163 GLY A C 1
ATOM 1216 O O . GLY A 1 163 ? -31.802 25.050 7.284 1.00 49.19 163 GLY A O 1
ATOM 1217 N N . GLY A 1 164 ? -31.854 24.942 9.526 1.00 52.47 164 GLY A N 1
ATOM 1218 C CA . GLY A 1 164 ? -32.830 26.023 9.709 1.00 52.47 164 GLY A CA 1
ATOM 1219 C C . GLY A 1 164 ? -32.348 27.392 9.214 1.00 52.47 164 GLY A C 1
ATOM 1220 O O . GLY A 1 164 ? -33.151 28.212 8.775 1.00 52.47 164 GLY A O 1
ATOM 1221 N N . ALA A 1 165 ? -31.035 27.635 9.204 1.00 49.53 165 ALA A N 1
ATOM 1222 C CA . ALA A 1 165 ? -30.454 28.865 8.664 1.00 49.53 165 ALA A CA 1
ATOM 1223 C C . ALA A 1 165 ? -30.403 28.900 7.119 1.00 49.53 165 ALA A C 1
ATOM 1225 O O . ALA A 1 165 ? -29.996 29.913 6.537 1.00 49.53 165 ALA A O 1
ATOM 1226 N N . LEU A 1 166 ? -30.764 27.802 6.443 1.00 41.75 166 LEU A N 1
ATOM 1227 C CA . LEU A 1 166 ? -30.495 27.576 5.024 1.00 41.75 166 LEU A CA 1
ATOM 1228 C C . LEU A 1 166 ? -31.710 27.002 4.254 1.00 41.75 166 LEU A C 1
ATOM 1230 O O . LEU A 1 166 ? -31.567 25.965 3.603 1.00 41.75 166 LEU A O 1
ATOM 1234 N N . PRO A 1 167 ? -32.889 27.656 4.249 1.00 42.59 167 PRO A N 1
ATOM 1235 C CA . PRO A 1 167 ? -34.018 27.181 3.448 1.00 42.59 167 PRO A CA 1
ATOM 1236 C C . PRO A 1 167 ? -33.653 27.154 1.949 1.00 42.59 167 PRO A C 1
ATOM 1238 O O . PRO A 1 167 ? -33.077 28.117 1.435 1.00 42.59 167 PRO A O 1
ATOM 1241 N N . GLY A 1 168 ? -33.958 26.043 1.262 1.00 41.12 168 GLY A N 1
ATOM 1242 C CA . GLY A 1 168 ? -33.689 25.858 -0.175 1.00 41.12 168 GLY A CA 1
ATOM 1243 C C . GLY A 1 168 ? -32.245 25.474 -0.533 1.00 41.12 168 GLY A C 1
ATOM 1244 O O . GLY A 1 168 ? -31.701 25.976 -1.515 1.00 41.12 168 GLY A O 1
ATOM 1245 N N . ARG A 1 169 ? -31.566 24.639 0.270 1.00 49.88 169 ARG A N 1
ATOM 1246 C CA . ARG A 1 169 ? -30.186 24.189 -0.012 1.00 49.88 169 ARG A CA 1
ATOM 1247 C C . ARG A 1 169 ? -30.044 22.680 0.156 1.00 49.88 169 ARG A C 1
ATOM 1249 O O . ARG A 1 169 ? -30.541 22.129 1.128 1.00 49.88 169 ARG A O 1
ATOM 1256 N N . THR A 1 170 ? -29.278 22.030 -0.720 1.00 43.31 170 THR A N 1
ATOM 1257 C CA . THR A 1 170 ? -28.850 20.636 -0.528 1.00 43.31 170 THR A CA 1
ATOM 1258 C C . THR A 1 170 ? -27.647 20.616 0.418 1.00 43.31 170 THR A C 1
ATOM 1260 O O . THR A 1 170 ? -26.537 21.002 0.032 1.00 43.31 170 THR A O 1
ATOM 1263 N N . LEU A 1 171 ? -27.851 20.204 1.670 1.00 42.06 171 LEU A N 1
ATOM 1264 C CA . LEU A 1 171 ? -26.794 20.122 2.679 1.00 42.06 171 LEU A CA 1
ATOM 1265 C C . LEU A 1 171 ? -26.474 18.652 2.965 1.00 42.06 171 LEU A C 1
ATOM 1267 O O . LEU A 1 171 ? -27.101 18.000 3.791 1.00 42.06 171 LEU A O 1
ATOM 1271 N N . ALA A 1 172 ? -25.440 18.119 2.317 1.00 43.22 172 ALA A N 1
ATOM 1272 C CA . ALA A 1 172 ? -24.962 16.783 2.649 1.00 43.22 172 ALA A CA 1
ATOM 1273 C C . ALA A 1 172 ? -24.123 16.847 3.939 1.00 43.22 172 ALA A C 1
ATOM 1275 O O . ALA A 1 172 ? -22.941 17.211 3.930 1.00 43.22 172 ALA A O 1
ATOM 1276 N N . VAL A 1 173 ? -24.770 16.533 5.057 1.00 43.84 173 VAL A N 1
ATOM 1277 C CA . VAL A 1 173 ? -24.168 16.452 6.388 1.00 43.84 173 VAL A CA 1
ATOM 1278 C C . VAL A 1 173 ? -23.794 15.014 6.705 1.00 43.84 173 VAL A C 1
ATOM 1280 O O . VAL A 1 173 ? -24.651 14.147 6.624 1.00 43.84 173 VAL A O 1
ATOM 1283 N N . PHE A 1 174 ? -22.555 14.768 7.133 1.00 46.56 174 PHE A N 1
ATOM 1284 C CA . PHE A 1 174 ? -22.102 13.428 7.504 1.00 46.56 174 PHE A CA 1
ATOM 1285 C C . PHE A 1 174 ? -21.731 13.364 8.982 1.00 46.56 174 PHE A C 1
ATOM 1287 O O . PHE A 1 174 ? -20.739 13.963 9.407 1.00 46.56 174 PHE A O 1
ATOM 1294 N N . ASP A 1 175 ? -22.509 12.587 9.730 1.00 45.09 175 ASP A N 1
ATOM 1295 C CA . ASP A 1 175 ? -22.216 12.193 11.104 1.00 45.09 175 ASP A CA 1
ATOM 1296 C C . ASP A 1 175 ? -21.372 10.903 11.089 1.00 45.09 175 ASP A C 1
ATOM 1298 O O . ASP A 1 175 ? -21.820 9.840 10.649 1.00 45.09 175 ASP A O 1
ATOM 1302 N N . THR A 1 176 ? -20.112 10.969 11.531 1.00 44.56 176 THR A N 1
ATOM 1303 C CA . THR A 1 176 ? -19.263 9.762 11.516 1.00 44.56 176 THR A CA 1
ATOM 1304 C C . THR A 1 176 ? -19.545 8.784 12.644 1.00 44.56 176 THR A C 1
ATOM 1306 O O . THR A 1 176 ? -19.196 7.606 12.499 1.00 44.56 176 THR A O 1
ATOM 1309 N N . ASP A 1 177 ? -20.216 9.233 13.702 1.00 40.16 177 ASP A N 1
ATOM 1310 C CA . ASP A 1 177 ? -20.590 8.413 14.847 1.00 40.16 177 ASP A CA 1
ATOM 1311 C C . ASP A 1 177 ? -21.930 7.694 14.583 1.00 40.16 177 ASP A C 1
ATOM 1313 O O . ASP A 1 177 ? -22.055 6.517 14.923 1.00 40.16 177 ASP A O 1
ATOM 1317 N N . ALA A 1 178 ? -22.876 8.323 13.869 1.00 42.22 178 ALA A N 1
ATOM 1318 C CA . ALA A 1 178 ? -24.195 7.741 13.575 1.00 42.22 178 ALA A CA 1
ATOM 1319 C C . ALA A 1 178 ? -24.329 7.030 12.210 1.00 42.22 178 ALA A C 1
ATOM 1321 O O . ALA A 1 178 ? -25.066 6.050 12.104 1.00 42.22 178 ALA A O 1
ATOM 1322 N N . GLY A 1 179 ? -23.646 7.462 11.139 1.00 43.03 179 GLY A N 1
ATOM 1323 C CA . GLY A 1 179 ? -23.996 6.950 9.806 1.00 43.03 179 GLY A CA 1
ATOM 1324 C C . GLY A 1 179 ? -23.678 7.881 8.639 1.00 43.03 179 GLY A C 1
ATOM 1325 O O . GLY A 1 179 ? -23.724 9.095 8.763 1.00 43.03 179 GLY A O 1
ATOM 1326 N N . LEU A 1 180 ? -23.406 7.315 7.453 1.00 40.72 180 LEU A N 1
ATOM 1327 C CA . LEU A 1 180 ? -23.425 8.092 6.204 1.00 40.72 180 LEU A CA 1
ATOM 1328 C C . LEU A 1 180 ? -24.891 8.384 5.834 1.00 40.72 180 LEU A C 1
ATOM 1330 O O . LEU A 1 180 ? -25.458 7.672 5.005 1.00 40.72 180 LEU A O 1
ATOM 1334 N N . GLU A 1 181 ? -25.500 9.400 6.431 1.00 39.25 181 GLU A N 1
ATOM 1335 C CA . GLU A 1 181 ? -26.808 9.905 6.002 1.00 39.25 181 GLU A CA 1
ATOM 1336 C C . GLU A 1 181 ? -26.642 11.187 5.183 1.00 39.25 181 GLU A C 1
ATOM 1338 O O . GLU A 1 181 ? -25.675 11.919 5.338 1.00 39.25 181 GLU A O 1
ATOM 1343 N N . CYS A 1 182 ? -27.529 11.409 4.217 1.00 39.25 182 CYS A N 1
ATOM 1344 C CA . CYS A 1 182 ? -27.584 12.632 3.422 1.00 39.25 182 CYS A CA 1
ATOM 1345 C C . CYS A 1 182 ? -28.917 13.290 3.758 1.00 39.25 182 CYS A C 1
ATOM 1347 O O . CYS A 1 182 ? -29.955 12.695 3.477 1.00 39.25 182 CYS A O 1
ATOM 1349 N N . ILE A 1 183 ? -28.889 14.475 4.362 1.00 38.78 183 ILE A N 1
ATOM 1350 C CA . ILE A 1 183 ? -30.096 15.162 4.827 1.00 38.78 183 ILE A CA 1
ATOM 1351 C C . ILE A 1 183 ? -30.502 16.216 3.775 1.00 38.78 183 ILE A C 1
ATOM 1353 O O . ILE A 1 183 ? -29.933 17.297 3.725 1.00 38.78 183 ILE A O 1
ATOM 1357 N N . GLU A 1 184 ? -31.456 15.823 2.921 1.00 43.12 184 GLU A N 1
ATOM 1358 C CA . GLU A 1 184 ? -32.322 16.597 1.996 1.00 43.12 184 GLU A CA 1
ATOM 1359 C C . GLU A 1 184 ? -31.773 17.570 0.920 1.00 43.12 184 GLU A C 1
ATOM 1361 O O . GLU A 1 184 ? -30.699 18.163 1.002 1.00 43.12 184 GLU A O 1
ATOM 1366 N N . ASP A 1 185 ? -32.591 17.686 -0.140 1.00 45.88 185 ASP A N 1
ATOM 1367 C CA . ASP A 1 185 ? -32.417 18.388 -1.418 1.00 45.88 185 ASP A CA 1
ATOM 1368 C C . ASP A 1 185 ? -33.619 19.324 -1.649 1.00 45.88 185 ASP A C 1
ATOM 1370 O O . ASP A 1 185 ? -34.739 18.836 -1.775 1.00 45.88 185 ASP A O 1
ATOM 1374 N N . VAL A 1 186 ? -33.421 20.652 -1.689 1.00 34.34 186 VAL A N 1
ATOM 1375 C CA . VAL A 1 186 ? -34.470 21.637 -2.044 1.00 34.34 186 VAL A CA 1
ATOM 1376 C C . VAL A 1 186 ? -33.814 22.883 -2.669 1.00 34.34 186 VAL A C 1
ATOM 1378 O O . VAL A 1 186 ? -32.706 23.240 -2.288 1.00 34.34 186 VAL A O 1
ATOM 1381 N N . GLY A 1 187 ? -34.456 23.508 -3.665 1.00 36.75 187 GLY A N 1
ATOM 1382 C CA . GLY A 1 187 ? -33.816 24.292 -4.741 1.00 36.75 187 GLY A CA 1
ATOM 1383 C C . GLY A 1 187 ? -33.581 25.818 -4.590 1.00 36.75 187 GLY A C 1
ATOM 1384 O O . GLY A 1 187 ? -33.806 26.409 -3.543 1.00 36.75 187 GLY A O 1
ATOM 1385 N N . ALA A 1 188 ? -33.234 26.414 -5.754 1.00 35.78 188 ALA A N 1
ATOM 1386 C CA . ALA A 1 188 ? -32.978 27.819 -6.177 1.00 35.78 188 ALA A CA 1
ATOM 1387 C C . ALA A 1 188 ? -31.551 28.439 -5.984 1.00 35.78 188 ALA A C 1
ATOM 1389 O O . ALA A 1 188 ? -30.930 28.284 -4.935 1.00 35.78 188 ALA A O 1
ATOM 1390 N N . PRO A 1 189 ? -30.990 29.162 -6.995 1.00 37.53 189 PRO A N 1
ATOM 1391 C CA . PRO A 1 189 ? -29.614 29.695 -6.978 1.00 37.53 189 PRO A CA 1
ATOM 1392 C C . PRO A 1 189 ? -29.479 31.075 -6.298 1.00 37.53 189 PRO A C 1
ATOM 1394 O O . PRO A 1 189 ? -30.288 31.963 -6.545 1.00 37.53 189 PRO A O 1
ATOM 1397 N N . VAL A 1 190 ? -28.412 31.304 -5.506 1.00 40.78 190 VAL A N 1
ATOM 1398 C CA . VAL A 1 190 ? -28.177 32.587 -4.787 1.00 40.78 190 VAL A CA 1
ATOM 1399 C C . VAL A 1 190 ? -26.698 33.025 -4.755 1.00 40.78 190 VAL A C 1
ATOM 1401 O O . VAL A 1 190 ? -25.788 32.197 -4.855 1.00 40.78 190 VAL A O 1
ATOM 1404 N N . ASP A 1 191 ? -26.491 34.345 -4.629 1.00 40.69 191 ASP A N 1
ATOM 1405 C CA . ASP A 1 191 ? -25.245 35.123 -4.497 1.00 40.69 191 ASP A CA 1
ATOM 1406 C C . ASP A 1 191 ? -24.438 34.821 -3.208 1.00 40.69 191 ASP A C 1
ATOM 1408 O O . ASP A 1 191 ? -24.969 34.729 -2.102 1.00 40.69 191 ASP A O 1
ATOM 1412 N N . TRP A 1 192 ? -23.120 34.675 -3.357 1.00 41.28 192 TRP A N 1
ATOM 1413 C CA . TRP A 1 192 ? -22.182 34.139 -2.362 1.00 41.28 192 TRP A CA 1
ATOM 1414 C C . TRP A 1 192 ? -21.716 35.162 -1.317 1.00 41.28 192 TRP A C 1
ATOM 1416 O O . TRP A 1 192 ? -21.210 34.777 -0.261 1.00 41.28 192 TRP A O 1
ATOM 1426 N N . ARG A 1 193 ? -21.909 36.461 -1.568 1.00 40.50 193 ARG A N 1
ATOM 1427 C CA . ARG A 1 193 ? -21.453 37.540 -0.671 1.00 40.50 193 ARG A CA 1
ATOM 1428 C C . ARG A 1 193 ? -22.158 37.537 0.696 1.00 40.50 193 ARG A C 1
ATOM 1430 O O . ARG A 1 193 ? -21.586 38.000 1.677 1.00 40.50 193 ARG A O 1
ATOM 1437 N N . ASN A 1 194 ? -23.333 36.910 0.795 1.00 44.16 194 ASN A N 1
ATOM 1438 C CA . ASN A 1 194 ? -24.129 36.818 2.028 1.00 44.16 194 ASN A CA 1
ATOM 1439 C C . ASN A 1 194 ? -23.832 35.565 2.884 1.00 44.16 194 ASN A C 1
ATOM 1441 O O . ASN A 1 194 ? -24.440 35.367 3.934 1.00 44.16 194 ASN A O 1
ATOM 1445 N N . PHE A 1 195 ? -22.900 34.704 2.459 1.00 41.75 195 PHE A N 1
ATOM 1446 C CA . PHE A 1 195 ? -22.661 33.384 3.064 1.00 41.75 195 PHE A CA 1
ATOM 1447 C C . PHE A 1 195 ? -21.767 33.416 4.320 1.00 41.75 195 PHE A C 1
ATOM 1449 O O . PHE A 1 195 ? -21.831 32.521 5.160 1.00 41.75 195 PHE A O 1
ATOM 1456 N N . ALA A 1 196 ? -20.939 34.454 4.479 1.00 43.31 196 ALA A N 1
ATOM 1457 C CA . ALA A 1 196 ? -19.947 34.529 5.555 1.00 43.31 196 ALA A CA 1
ATOM 1458 C C . ALA A 1 196 ? -20.538 34.881 6.932 1.00 43.31 196 ALA A C 1
ATOM 1460 O O . ALA A 1 196 ? -19.914 34.585 7.949 1.00 43.31 196 ALA A O 1
ATOM 1461 N N . ALA A 1 197 ? -21.708 35.520 6.985 1.00 41.22 197 ALA A N 1
ATOM 1462 C CA . ALA A 1 197 ? -22.301 35.998 8.235 1.00 41.22 197 ALA A CA 1
ATOM 1463 C C . ALA A 1 197 ? -23.074 34.911 9.020 1.00 41.22 197 ALA A C 1
ATOM 1465 O O . ALA A 1 197 ? -22.880 34.833 10.233 1.00 41.22 197 ALA A O 1
ATOM 1466 N N . PRO A 1 198 ? -23.876 34.023 8.393 1.00 39.81 198 PRO A N 1
ATOM 1467 C CA . PRO A 1 198 ? -24.572 32.947 9.113 1.00 39.81 198 PRO A CA 1
ATOM 1468 C C . PRO A 1 198 ? -23.628 31.869 9.668 1.00 39.81 198 PRO A C 1
ATOM 1470 O O . PRO A 1 198 ? -23.809 31.426 10.797 1.00 39.81 198 PRO A O 1
ATOM 1473 N N . LEU A 1 199 ? -22.562 31.511 8.937 1.00 38.03 199 LEU A N 1
ATOM 1474 C CA . LEU A 1 199 ? -21.529 30.573 9.412 1.00 38.03 199 LEU A CA 1
ATOM 1475 C C . LEU A 1 199 ? -20.727 31.113 10.608 1.00 38.03 199 LEU A C 1
ATOM 1477 O O . LEU A 1 199 ? -20.284 30.334 11.444 1.00 38.03 199 LEU A O 1
ATOM 1481 N N . ARG A 1 200 ? -20.585 32.442 10.722 1.00 37.81 200 ARG A N 1
ATOM 1482 C CA . ARG A 1 200 ? -20.032 33.110 11.915 1.00 37.81 200 ARG A CA 1
ATOM 1483 C C . ARG A 1 200 ? -21.030 33.220 13.071 1.00 37.81 200 ARG A C 1
ATOM 1485 O O . ARG A 1 200 ? -20.614 33.499 14.185 1.00 37.81 200 ARG A O 1
ATOM 1492 N N . ARG A 1 201 ? -22.337 33.064 12.825 1.00 36.22 201 ARG A N 1
ATOM 1493 C CA . ARG A 1 201 ? -23.369 33.074 13.880 1.00 36.22 201 ARG A CA 1
ATOM 1494 C C . ARG A 1 201 ? -23.658 31.685 14.437 1.00 36.22 201 ARG A C 1
ATOM 1496 O O . ARG A 1 201 ? -23.919 31.580 15.624 1.00 36.22 201 ARG A O 1
ATOM 1503 N N . ALA A 1 202 ? -23.538 30.632 13.629 1.00 34.66 202 ALA A N 1
ATOM 1504 C CA . ALA A 1 202 ? -23.645 29.242 14.088 1.00 34.66 202 ALA A CA 1
ATOM 1505 C C . ALA A 1 202 ? -22.454 28.785 14.969 1.00 34.66 202 ALA A C 1
ATOM 1507 O O . ALA A 1 202 ? -22.404 27.633 15.384 1.00 34.66 202 ALA A O 1
ATOM 1508 N N . SER A 1 203 ? -21.486 29.669 15.251 1.00 35.22 203 SER A N 1
ATOM 1509 C CA . SER A 1 203 ? -20.258 29.392 16.009 1.00 35.22 203 SER A CA 1
ATOM 1510 C C . SER A 1 203 ? -20.317 29.798 17.493 1.00 35.22 203 SER A C 1
ATOM 1512 O O . SER A 1 203 ? -19.313 30.241 18.048 1.00 35.22 203 SER A O 1
ATOM 1514 N N . PHE A 1 204 ? -21.466 29.669 18.149 1.00 29.83 204 PHE A N 1
ATOM 1515 C CA . PHE A 1 204 ? -21.604 29.807 19.607 1.00 29.83 204 PHE A CA 1
ATOM 1516 C C . PHE A 1 204 ? -22.186 28.478 20.105 1.00 29.83 204 PHE A C 1
ATOM 1518 O O . PHE A 1 204 ? -23.220 28.074 19.593 1.00 29.83 204 PHE A O 1
ATOM 1525 N N . GLU A 1 205 ? -21.516 27.668 20.937 1.00 31.83 205 GLU A N 1
ATOM 1526 C CA . GLU A 1 205 ? -21.037 27.967 22.303 1.00 31.83 205 GLU A CA 1
ATOM 1527 C C . GLU A 1 205 ? -19.633 27.378 22.655 1.00 31.83 205 GLU A C 1
ATOM 1529 O O . GLU A 1 205 ? -19.302 27.200 23.823 1.00 31.83 205 GLU A O 1
ATOM 1534 N N . GLY A 1 206 ? -18.763 27.078 21.674 1.00 28.78 206 GLY A N 1
ATOM 1535 C CA . GLY A 1 206 ? -17.532 26.276 21.889 1.00 28.78 206 GLY A CA 1
ATOM 1536 C C . GLY A 1 206 ? -16.153 26.917 21.626 1.00 28.78 206 GLY A C 1
ATOM 1537 O O . GLY A 1 206 ? -15.158 26.193 21.588 1.00 28.78 206 GLY A O 1
ATOM 1538 N N . GLY A 1 207 ? -16.046 28.238 21.435 1.00 29.19 207 GLY A N 1
ATOM 1539 C CA . GLY A 1 207 ? -14.772 28.946 21.183 1.00 29.19 207 GLY A CA 1
ATOM 1540 C C . GLY A 1 207 ? -14.514 29.334 19.710 1.00 29.19 207 GLY A C 1
ATOM 1541 O O . GLY A 1 207 ? -15.229 28.888 18.811 1.00 29.19 207 GLY A O 1
ATOM 1542 N N . PRO A 1 208 ? -13.523 30.213 19.433 1.00 29.38 208 PRO A N 1
ATOM 1543 C CA . PRO A 1 208 ? -13.365 30.845 18.124 1.00 29.38 208 PRO A CA 1
ATOM 1544 C C . PRO A 1 208 ? -12.871 29.849 17.069 1.00 29.38 208 PRO A C 1
ATOM 1546 O O . PRO A 1 208 ? -11.764 29.320 17.157 1.00 29.38 208 PRO A O 1
ATOM 1549 N N . THR A 1 209 ? -13.683 29.637 16.033 1.00 34.28 209 THR A N 1
ATOM 1550 C CA . THR A 1 209 ? -13.275 28.923 14.816 1.00 34.28 209 THR A CA 1
ATOM 1551 C C . THR A 1 209 ? -13.023 29.959 13.722 1.00 34.28 209 THR A C 1
ATOM 1553 O O . THR A 1 209 ? -13.946 30.644 13.286 1.00 34.28 209 THR A O 1
ATOM 1556 N N . GLU A 1 210 ? -11.770 30.127 13.299 1.00 28.52 210 GLU A N 1
ATOM 1557 C CA . GLU A 1 210 ? -11.407 31.056 12.226 1.00 28.52 210 GLU A CA 1
ATOM 1558 C C . GLU A 1 210 ? -11.520 30.358 10.860 1.00 28.52 210 GLU A C 1
ATOM 1560 O O . GLU A 1 210 ? -10.907 29.316 10.621 1.00 28.52 210 GLU A O 1
ATOM 1565 N N . PHE A 1 211 ? -12.305 30.932 9.943 1.00 34.47 211 PHE A N 1
ATOM 1566 C CA . PHE A 1 211 ? -12.445 30.437 8.572 1.00 34.47 211 PHE A CA 1
ATOM 1567 C C . PHE A 1 211 ? -11.565 31.266 7.633 1.00 34.47 211 PHE A C 1
ATOM 1569 O O . PHE A 1 211 ? -11.883 32.417 7.338 1.00 34.47 211 PHE A O 1
ATOM 1576 N N . VAL A 1 212 ? -10.478 30.683 7.123 1.00 30.31 212 VAL A N 1
ATOM 1577 C CA . VAL A 1 212 ? -9.590 31.351 6.157 1.00 30.31 212 VAL A CA 1
ATOM 1578 C C . VAL A 1 212 ? -9.858 30.815 4.746 1.00 30.31 212 VAL A C 1
ATOM 1580 O O . VAL A 1 212 ? -9.570 29.658 4.443 1.00 30.31 212 VAL A O 1
ATOM 1583 N N . VAL A 1 213 ? -10.388 31.668 3.865 1.00 34.22 213 VAL A N 1
ATOM 1584 C CA . VAL A 1 213 ? -10.621 31.377 2.437 1.00 34.22 213 VAL A CA 1
ATOM 1585 C C . VAL A 1 213 ? -9.483 31.988 1.622 1.00 34.22 213 VAL A C 1
ATOM 1587 O O . VAL A 1 213 ? -9.208 33.173 1.775 1.00 34.22 213 VAL A O 1
ATOM 1590 N N . ARG A 1 214 ? -8.795 31.203 0.778 1.00 32.91 214 ARG A N 1
ATOM 1591 C CA . ARG A 1 214 ? -7.601 31.680 0.045 1.00 32.91 214 ARG A CA 1
ATOM 1592 C C . ARG A 1 214 ? -7.616 31.526 -1.479 1.00 32.91 214 ARG A C 1
ATOM 1594 O O . ARG A 1 214 ? -6.624 31.907 -2.082 1.00 32.91 214 ARG A O 1
ATOM 1601 N N . ASP A 1 215 ? -8.647 30.965 -2.120 1.00 38.00 215 ASP A N 1
ATOM 1602 C CA . ASP A 1 215 ? -8.501 30.621 -3.548 1.00 38.00 215 ASP A CA 1
ATOM 1603 C C . ASP A 1 215 ? -9.827 30.430 -4.315 1.00 38.00 215 ASP A C 1
ATOM 1605 O O . ASP A 1 215 ? -10.627 29.553 -3.976 1.00 38.00 215 ASP A O 1
ATOM 1609 N N . GLU A 1 216 ? -10.046 31.220 -5.372 1.00 37.75 216 GLU A N 1
ATOM 1610 C CA . GLU A 1 216 ? -11.232 31.165 -6.242 1.00 37.75 216 GLU A CA 1
ATOM 1611 C C . GLU A 1 216 ? -11.213 29.975 -7.219 1.00 37.75 216 GLU A C 1
ATOM 1613 O O . GLU A 1 216 ? -12.272 29.465 -7.592 1.00 37.75 216 GLU A O 1
ATOM 1618 N N . GLU A 1 217 ? -10.047 29.438 -7.596 1.00 40.91 217 GLU A N 1
ATOM 1619 C CA . GLU A 1 217 ? -9.980 28.301 -8.530 1.00 40.91 217 GLU A CA 1
ATOM 1620 C C . GLU A 1 217 ? -10.470 26.992 -7.873 1.00 40.91 217 GLU A C 1
ATOM 1622 O O . GLU A 1 217 ? -10.997 26.080 -8.527 1.00 40.91 217 GLU A O 1
ATOM 1627 N N . ARG A 1 218 ? -10.403 26.931 -6.534 1.00 45.44 218 ARG A N 1
ATOM 1628 C CA . ARG A 1 218 ? -10.958 25.844 -5.712 1.00 45.44 218 ARG A CA 1
ATOM 1629 C C . ARG A 1 218 ? -12.489 25.826 -5.665 1.00 45.44 218 ARG A C 1
ATOM 1631 O O . ARG A 1 218 ? -13.052 24.752 -5.442 1.00 45.44 218 ARG A O 1
ATOM 1638 N N . LEU A 1 219 ? -13.173 26.939 -5.961 1.00 40.03 219 LEU A N 1
ATOM 1639 C CA . LEU A 1 219 ? -14.646 27.020 -5.982 1.00 40.03 219 LEU A CA 1
ATOM 1640 C C . LEU A 1 219 ? -15.283 26.016 -6.960 1.00 40.03 219 LEU A C 1
ATOM 1642 O O . LEU A 1 219 ? -16.406 25.565 -6.745 1.00 40.03 219 LEU A O 1
ATOM 1646 N N . ARG A 1 220 ? -14.553 25.604 -8.007 1.00 45.75 220 ARG A N 1
ATOM 1647 C CA . ARG A 1 220 ? -15.021 24.647 -9.025 1.00 45.75 220 ARG A CA 1
ATOM 1648 C C . ARG A 1 220 ? -15.060 23.183 -8.554 1.00 45.75 220 ARG A C 1
ATOM 1650 O O . ARG A 1 220 ? -15.547 22.332 -9.295 1.00 45.75 220 ARG A O 1
ATOM 1657 N N . ARG A 1 221 ? -14.527 22.851 -7.367 1.00 53.72 221 ARG A N 1
ATOM 1658 C CA . ARG A 1 221 ? -14.278 21.453 -6.939 1.00 53.72 221 ARG A CA 1
ATOM 1659 C C . ARG A 1 221 ? -15.126 20.958 -5.755 1.00 53.72 221 ARG A C 1
ATOM 1661 O O . ARG A 1 221 ? -15.044 19.774 -5.441 1.00 53.72 221 ARG A O 1
ATOM 1668 N N . GLY A 1 222 ? -15.983 21.803 -5.179 1.00 55.75 222 GLY A N 1
ATOM 1669 C CA . GLY A 1 222 ? -16.699 21.515 -3.928 1.00 55.75 222 GLY A CA 1
ATOM 1670 C C . GLY A 1 222 ? -15.841 21.818 -2.693 1.00 55.75 222 GLY A C 1
ATOM 1671 O O . GLY A 1 222 ? -14.614 21.848 -2.777 1.00 55.75 222 GLY A O 1
ATOM 1672 N N . TRP A 1 223 ? -16.487 22.097 -1.562 1.00 64.31 223 TRP A N 1
ATOM 1673 C CA . TRP A 1 223 ? -15.843 22.410 -0.282 1.00 64.31 223 TRP A CA 1
ATOM 1674 C C . TRP A 1 223 ? -16.122 21.299 0.713 1.00 64.31 223 TRP A C 1
ATOM 1676 O O . TRP A 1 223 ? -17.217 20.755 0.715 1.00 64.31 223 TRP A O 1
ATOM 1686 N N . SER A 1 224 ? -15.170 21.008 1.591 1.00 62.31 224 SER A N 1
ATOM 1687 C CA . SER A 1 224 ? -15.385 20.148 2.753 1.00 62.31 224 SER A CA 1
ATOM 1688 C C . SER A 1 224 ? -14.875 20.852 4.005 1.00 62.31 224 SER A C 1
ATOM 1690 O O . SER A 1 224 ? -13.721 21.284 4.022 1.00 62.31 224 SER A O 1
ATOM 1692 N N . PHE A 1 225 ? -15.699 20.941 5.044 1.00 70.62 225 PHE A N 1
ATOM 1693 C CA . PHE A 1 225 ? -15.356 21.551 6.325 1.00 70.62 225 PHE A CA 1
ATOM 1694 C C . PHE A 1 225 ? -15.355 20.486 7.418 1.00 70.62 225 PHE A C 1
ATOM 1696 O O . PHE A 1 225 ? -16.361 19.791 7.560 1.00 70.62 225 PHE A O 1
ATOM 1703 N N . PRO A 1 226 ? -14.271 20.336 8.194 1.00 63.22 226 PRO A N 1
ATOM 1704 C CA . PRO A 1 226 ? -14.285 19.468 9.362 1.00 63.22 226 PRO A CA 1
ATOM 1705 C C . PRO A 1 226 ? -15.212 20.046 10.437 1.00 63.22 226 PRO A C 1
ATOM 1707 O O . PRO A 1 226 ? -15.080 21.209 10.807 1.00 63.22 226 PRO A O 1
ATOM 1710 N N . ILE A 1 227 ? -16.115 19.224 10.967 1.00 71.25 227 ILE A N 1
ATOM 1711 C CA . ILE A 1 227 ? -16.830 19.504 12.215 1.00 71.25 227 ILE A CA 1
ATOM 1712 C C . ILE A 1 227 ? -15.870 19.119 13.335 1.00 71.25 227 ILE A C 1
ATOM 1714 O O . ILE A 1 227 ? -15.527 17.944 13.468 1.00 71.25 227 ILE A O 1
ATOM 1718 N N . VAL A 1 228 ? -15.378 20.100 14.089 1.00 61.91 228 VAL A N 1
ATOM 1719 C CA . VAL A 1 228 ? -14.413 19.890 15.174 1.00 61.91 228 VAL A CA 1
ATOM 1720 C C . VAL A 1 228 ? -15.091 20.187 16.508 1.00 61.91 228 VAL A C 1
ATOM 1722 O O . VAL A 1 228 ? -15.551 21.302 16.714 1.00 61.91 228 VAL A O 1
ATOM 1725 N N . LEU A 1 229 ? -15.117 19.209 17.412 1.00 58.72 229 LEU A N 1
ATOM 1726 C CA . LEU A 1 229 ? -15.574 19.360 18.797 1.00 58.72 229 LEU A CA 1
ATOM 1727 C C . LEU A 1 229 ? -14.400 19.025 19.720 1.00 58.72 229 LEU A C 1
ATOM 1729 O O . LEU A 1 229 ? -13.695 18.042 19.500 1.00 58.72 229 LEU A O 1
ATOM 1733 N N . GLU A 1 230 ? -14.128 19.884 20.704 1.00 68.31 230 GLU A N 1
ATOM 1734 C CA . GLU A 1 230 ? -13.028 19.710 21.673 1.00 68.31 230 GLU A CA 1
ATOM 1735 C C . GLU A 1 230 ? -11.646 19.428 21.037 1.00 68.31 230 GLU A C 1
ATOM 1737 O O . GLU A 1 230 ? -10.821 18.669 21.555 1.00 68.31 230 GLU A O 1
ATOM 1742 N N . GLY A 1 231 ? -11.377 20.021 19.869 1.00 59.84 231 GLY A N 1
ATOM 1743 C CA . GLY A 1 231 ? -10.129 19.812 19.127 1.00 59.84 231 GLY A CA 1
ATOM 1744 C C . GLY A 1 231 ? -10.019 18.456 18.416 1.00 59.84 231 GLY A C 1
ATOM 1745 O O . GLY A 1 231 ? -8.953 18.127 17.893 1.00 59.84 231 GLY A O 1
ATOM 1746 N N . ARG A 1 232 ? -11.098 17.668 18.364 1.00 52.25 232 ARG A N 1
ATOM 1747 C CA . ARG A 1 232 ? -11.207 16.428 17.585 1.00 52.25 232 ARG A CA 1
ATOM 1748 C C . ARG A 1 232 ? -12.178 16.617 16.432 1.00 52.25 232 ARG A C 1
ATOM 1750 O O . ARG A 1 232 ? -13.204 17.261 16.580 1.00 52.25 232 ARG A O 1
ATOM 1757 N N . THR A 1 233 ? -11.865 16.069 15.264 1.00 61.44 233 THR A N 1
ATOM 1758 C CA . THR A 1 233 ? -12.793 16.105 14.127 1.00 61.44 233 THR A CA 1
ATOM 1759 C C . THR A 1 233 ? -13.829 14.981 14.262 1.00 61.44 233 THR A C 1
ATOM 1761 O O . THR A 1 233 ? -13.438 13.817 14.352 1.00 61.44 233 THR A O 1
ATOM 1764 N N . HIS A 1 234 ? -15.116 15.338 14.251 1.00 62.53 234 HIS A N 1
ATOM 1765 C CA . HIS A 1 234 ? -16.291 14.465 14.425 1.00 62.53 234 HIS A CA 1
ATOM 1766 C C . HIS A 1 234 ? -17.166 14.330 13.172 1.00 62.53 234 HIS A C 1
ATOM 1768 O O . HIS A 1 234 ? -17.896 13.354 13.023 1.00 62.53 234 HIS A O 1
ATOM 1774 N N . GLY A 1 235 ? -17.045 15.251 12.216 1.00 66.69 235 GLY A N 1
ATOM 1775 C CA . GLY A 1 235 ? -17.751 15.154 10.938 1.00 66.69 235 GLY A CA 1
ATOM 1776 C C . GLY A 1 235 ? -17.059 15.906 9.808 1.00 66.69 235 GLY A C 1
ATOM 1777 O O . GLY A 1 235 ? -16.062 16.599 10.016 1.00 66.69 235 GLY A O 1
ATOM 1778 N N . LEU A 1 236 ? -17.619 15.788 8.606 1.00 66.31 236 LEU A N 1
ATOM 1779 C CA . LEU A 1 236 ? -17.308 16.654 7.471 1.00 66.31 236 LEU A CA 1
ATOM 1780 C C . LEU A 1 236 ? -18.621 17.180 6.888 1.00 66.31 236 LEU A C 1
ATOM 1782 O O . LEU A 1 236 ? -19.513 16.401 6.564 1.00 66.31 236 LEU A O 1
ATOM 1786 N N . VAL A 1 237 ? -18.718 18.493 6.704 1.00 70.88 237 VAL A N 1
ATOM 1787 C CA . VAL A 1 237 ? -19.773 19.121 5.899 1.00 70.88 237 VAL A CA 1
ATOM 1788 C C . VAL A 1 237 ? -19.227 19.310 4.497 1.00 70.88 237 VAL A C 1
ATOM 1790 O O . VAL A 1 237 ? -18.213 19.989 4.339 1.00 70.88 237 VAL A O 1
ATOM 1793 N N . VAL A 1 238 ? -19.871 18.738 3.478 1.00 64.25 238 VAL A N 1
ATOM 1794 C CA . VAL A 1 238 ? -19.434 18.907 2.085 1.00 64.25 238 VAL A CA 1
ATOM 1795 C C . VAL A 1 238 ? -20.448 19.735 1.307 1.00 64.25 238 VAL A C 1
ATOM 1797 O O . VAL A 1 238 ? -21.592 19.330 1.136 1.00 64.25 238 VAL A O 1
ATOM 1800 N N . LEU A 1 239 ? -20.013 20.890 0.801 1.00 66.38 239 LEU A N 1
ATOM 1801 C CA . LEU A 1 239 ? -20.803 21.743 -0.084 1.00 66.38 239 LEU A CA 1
ATOM 1802 C C . LEU A 1 239 ? -20.404 21.469 -1.534 1.00 66.38 239 LEU A C 1
ATOM 1804 O O . LEU A 1 239 ? -19.264 21.726 -1.934 1.00 66.38 239 LEU A O 1
ATOM 1808 N N . VAL A 1 240 ? -21.340 20.983 -2.346 1.00 60.41 240 VAL A N 1
ATOM 1809 C CA . VAL A 1 240 ? -21.116 20.760 -3.779 1.00 60.41 240 VAL A CA 1
ATOM 1810 C C . VAL A 1 240 ? -21.951 21.759 -4.571 1.00 60.41 240 VAL A C 1
ATOM 1812 O O . VAL A 1 240 ? -23.167 21.804 -4.441 1.00 60.41 240 VAL A O 1
ATOM 1815 N N . SER A 1 241 ? -21.294 22.581 -5.392 1.00 63.41 241 SER A N 1
ATOM 1816 C CA . SER A 1 241 ? -21.989 23.501 -6.297 1.00 63.41 241 SER A CA 1
ATOM 1817 C C . SER A 1 241 ? -22.511 22.737 -7.511 1.00 63.41 241 SER A C 1
ATOM 1819 O O . SER A 1 241 ? -21.735 22.090 -8.215 1.00 63.41 241 SER A O 1
ATOM 1821 N N . THR A 1 242 ? -23.809 22.847 -7.780 1.00 59.31 242 THR A N 1
ATOM 1822 C CA . THR A 1 242 ? -24.492 22.232 -8.929 1.00 59.31 242 THR A CA 1
ATOM 1823 C C . THR A 1 242 ? -24.672 23.199 -10.104 1.00 59.31 242 THR A C 1
ATOM 1825 O O . THR A 1 242 ? -25.387 22.880 -11.042 1.00 59.31 242 THR A O 1
ATOM 1828 N N . ARG A 1 243 ? -24.017 24.374 -10.099 1.00 54.78 243 ARG A N 1
ATOM 1829 C CA . ARG A 1 243 ? -24.274 25.507 -11.023 1.00 54.78 243 ARG A CA 1
ATOM 1830 C C . ARG A 1 243 ? -24.053 25.273 -12.532 1.00 54.78 243 ARG A C 1
ATOM 1832 O O . ARG A 1 243 ? -24.089 26.244 -13.285 1.00 54.78 243 ARG A O 1
ATOM 1839 N N . ARG A 1 244 ? -23.843 24.053 -13.025 1.00 48.34 244 ARG A N 1
ATOM 1840 C CA . ARG A 1 244 ? -23.997 23.821 -14.467 1.00 48.34 244 ARG A CA 1
ATOM 1841 C C . ARG A 1 244 ? -25.469 23.588 -14.766 1.00 48.34 244 ARG A C 1
ATOM 1843 O O . ARG A 1 244 ? -26.077 22.729 -14.142 1.00 48.34 244 ARG A O 1
ATOM 1850 N N . GLY A 1 245 ? -25.994 24.298 -15.763 1.00 50.12 245 GLY A N 1
ATOM 1851 C CA . GLY A 1 245 ? -27.225 23.944 -16.476 1.00 50.12 245 GLY A CA 1
ATOM 1852 C C . GLY A 1 245 ? -27.108 22.615 -17.235 1.00 50.12 245 GLY A C 1
ATOM 1853 O O . GLY A 1 245 ? -27.557 22.521 -18.367 1.00 50.12 245 GLY A O 1
ATOM 1854 N N . ASP A 1 246 ? -26.464 21.616 -16.626 1.00 47.59 246 ASP A N 1
ATOM 1855 C CA . ASP A 1 246 ? -26.486 20.234 -17.067 1.00 47.59 246 ASP A CA 1
ATOM 1856 C C . ASP A 1 246 ? -27.843 19.681 -16.613 1.00 47.59 246 ASP A C 1
ATOM 1858 O O . ASP A 1 246 ? -28.139 19.549 -15.422 1.00 47.59 246 ASP A O 1
ATOM 1862 N N . GLU A 1 247 ? -28.698 19.464 -17.602 1.00 43.19 247 GLU A N 1
ATOM 1863 C CA . GLU A 1 247 ? -30.080 19.019 -17.498 1.00 43.19 247 GLU A CA 1
ATOM 1864 C C . GLU A 1 247 ? -30.173 17.711 -16.690 1.00 43.19 247 GLU A C 1
ATOM 1866 O O . GLU A 1 247 ? -29.821 16.629 -17.158 1.00 43.19 247 GLU A O 1
ATOM 1871 N N . GLY A 1 248 ? -30.627 17.820 -15.438 1.00 56.28 248 GLY A N 1
ATOM 1872 C CA . GLY A 1 248 ? -30.949 16.688 -14.568 1.00 56.28 248 GLY A CA 1
ATOM 1873 C C . GLY A 1 248 ? -30.242 16.747 -13.217 1.00 56.28 248 GLY A C 1
ATOM 1874 O O . GLY A 1 248 ? -29.169 16.167 -13.037 1.00 56.28 248 GLY A O 1
ATOM 1875 N N . GLY A 1 249 ? -30.885 17.377 -12.224 1.00 61.53 249 GLY A N 1
ATOM 1876 C CA . GLY A 1 249 ? -30.382 17.481 -10.843 1.00 61.53 249 GLY A CA 1
ATOM 1877 C C . GLY A 1 249 ? -29.919 16.147 -10.238 1.00 61.53 249 GLY A C 1
ATOM 1878 O O . GLY A 1 249 ? -28.958 16.111 -9.473 1.00 61.53 249 GLY A O 1
ATOM 1879 N N . TRP A 1 250 ? -30.501 15.029 -10.681 1.00 65.12 250 TRP A N 1
ATOM 1880 C CA . TRP A 1 250 ? -30.136 13.680 -10.250 1.00 65.12 250 TRP A CA 1
ATOM 1881 C C . TRP A 1 250 ? -28.687 13.271 -10.583 1.00 65.12 250 TRP A C 1
ATOM 1883 O O . TRP A 1 250 ? -28.000 12.701 -9.735 1.00 65.12 250 TRP A O 1
ATOM 1893 N N . ALA A 1 251 ? -28.175 13.580 -11.781 1.00 64.44 251 ALA A N 1
ATOM 1894 C CA . ALA A 1 251 ? -26.813 13.190 -12.172 1.00 64.44 251 ALA A CA 1
ATOM 1895 C C . ALA A 1 251 ? -25.752 13.961 -11.369 1.00 64.44 251 ALA A C 1
ATOM 1897 O O . ALA A 1 251 ? -24.760 13.388 -10.906 1.00 64.44 251 ALA A O 1
ATOM 1898 N N . SER A 1 252 ? -26.002 15.252 -11.143 1.00 62.53 252 SER A N 1
ATOM 1899 C CA . SER A 1 252 ? -25.174 16.113 -10.297 1.00 62.53 252 SER A CA 1
ATOM 1900 C C . SER A 1 252 ? -25.208 15.673 -8.832 1.00 62.53 252 SER A C 1
ATOM 1902 O O . SER A 1 252 ? -24.150 15.591 -8.205 1.00 62.53 252 SER A O 1
ATOM 1904 N N . ALA A 1 253 ? -26.379 15.303 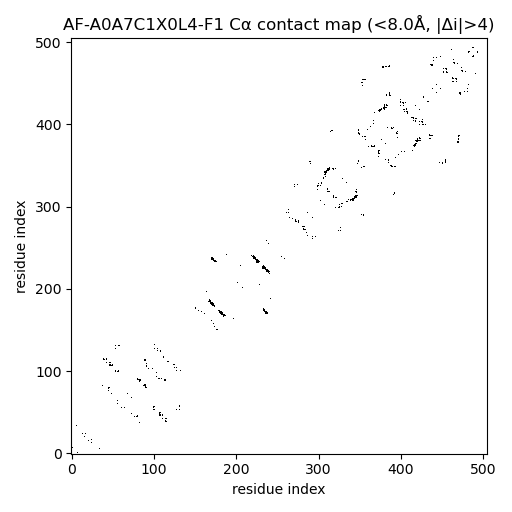-8.305 1.00 65.19 253 ALA A N 1
ATOM 1905 C CA . ALA A 1 253 ? -26.524 14.760 -6.954 1.00 65.19 253 ALA A CA 1
ATOM 1906 C C . ALA A 1 253 ? -25.785 13.420 -6.783 1.00 65.19 253 ALA A C 1
ATOM 1908 O O . ALA A 1 253 ? -25.081 13.220 -5.792 1.00 65.19 253 ALA A O 1
ATOM 1909 N N . MET A 1 254 ? -25.858 12.521 -7.770 1.00 67.88 254 MET A N 1
ATOM 1910 C CA . MET A 1 254 ? -25.124 11.248 -7.756 1.00 67.88 254 MET A CA 1
ATOM 1911 C C . MET A 1 254 ? -23.605 11.457 -7.796 1.00 67.88 254 MET A C 1
ATOM 1913 O O . MET A 1 254 ? -22.876 10.817 -7.037 1.00 67.88 254 MET A O 1
ATOM 1917 N N . LEU A 1 255 ? -23.114 12.383 -8.626 1.00 66.50 255 LEU A N 1
ATOM 1918 C CA . LEU A 1 255 ? -21.693 12.752 -8.668 1.00 66.50 255 LEU A CA 1
ATOM 1919 C C . LEU A 1 255 ? -21.225 13.400 -7.359 1.00 66.50 255 LEU A C 1
ATOM 1921 O O . LEU A 1 255 ? -20.140 13.073 -6.871 1.00 66.50 255 LEU A O 1
ATOM 1925 N N . ALA A 1 256 ? -22.037 14.290 -6.783 1.00 67.50 256 ALA A N 1
ATOM 1926 C CA . ALA A 1 256 ? -21.784 14.902 -5.484 1.00 67.50 256 ALA A CA 1
ATOM 1927 C C . ALA A 1 256 ? -21.679 13.827 -4.397 1.00 67.50 256 ALA A C 1
ATOM 1929 O O . ALA A 1 256 ? -20.653 13.729 -3.729 1.00 67.50 256 ALA A O 1
ATOM 1930 N N . ARG A 1 257 ? -22.678 12.944 -4.298 1.00 72.50 257 ARG A N 1
ATOM 1931 C CA . ARG A 1 257 ? -22.699 11.819 -3.356 1.00 72.50 257 ARG A CA 1
ATOM 1932 C C . ARG A 1 257 ? -21.487 10.910 -3.526 1.00 72.50 257 ARG A C 1
ATOM 1934 O O . ARG A 1 257 ? -20.855 10.547 -2.535 1.00 72.50 257 ARG A O 1
ATOM 1941 N N . ALA A 1 258 ? -21.135 10.566 -4.764 1.00 71.75 258 ALA A N 1
ATOM 1942 C CA . ALA A 1 258 ? -20.002 9.696 -5.045 1.00 71.75 258 ALA A CA 1
ATOM 1943 C C . ALA A 1 258 ? -18.678 10.303 -4.562 1.00 71.75 258 ALA A C 1
ATOM 1945 O O . ALA A 1 258 ? -17.911 9.599 -3.905 1.00 71.75 258 ALA A O 1
ATOM 1946 N N . ARG A 1 259 ? -18.445 11.595 -4.835 1.00 70.94 259 ARG A N 1
ATOM 1947 C CA . ARG A 1 259 ? -17.253 12.326 -4.375 1.00 70.94 259 ARG A CA 1
ATOM 1948 C C . ARG A 1 259 ? -17.224 12.480 -2.865 1.00 70.94 259 ARG A C 1
ATOM 1950 O O . ARG A 1 259 ? -16.174 12.315 -2.252 1.00 70.94 259 ARG A O 1
ATOM 1957 N N . THR A 1 260 ? -18.363 12.786 -2.259 1.00 72.25 260 THR A N 1
ATOM 1958 C CA . THR A 1 260 ? -18.419 12.967 -0.815 1.00 72.25 260 THR A CA 1
ATOM 1959 C C . THR A 1 260 ? -18.152 11.664 -0.073 1.00 72.25 260 THR A C 1
ATOM 1961 O O . THR A 1 260 ? -17.428 11.669 0.918 1.00 72.25 260 THR A O 1
ATOM 1964 N N . GLN A 1 261 ? -18.645 10.535 -0.587 1.00 78.75 261 GLN A N 1
ATOM 1965 C CA . GLN A 1 261 ? -18.300 9.219 -0.054 1.00 78.75 261 GLN A CA 1
ATOM 1966 C C . GLN A 1 261 ? -16.792 8.938 -0.130 1.00 78.75 261 GLN A C 1
ATOM 1968 O O . GLN A 1 261 ? -16.248 8.414 0.836 1.00 78.75 261 GLN A O 1
ATOM 1973 N N . ASP A 1 262 ? -16.100 9.326 -1.210 1.00 76.38 262 ASP A N 1
ATOM 1974 C CA . ASP A 1 262 ? -14.637 9.169 -1.300 1.00 76.38 262 ASP A CA 1
ATOM 1975 C C . ASP A 1 262 ? -13.904 9.999 -0.240 1.00 76.38 262 ASP A C 1
ATOM 1977 O O . ASP A 1 262 ? -12.973 9.515 0.406 1.00 76.38 262 ASP A O 1
ATOM 1981 N N . VAL A 1 263 ? -14.339 11.245 -0.034 1.00 76.06 263 VAL A N 1
ATOM 1982 C CA . VAL A 1 263 ? -13.763 12.137 0.981 1.00 76.06 263 VAL A CA 1
ATOM 1983 C C . VAL A 1 263 ? -14.015 11.593 2.389 1.00 76.06 263 VAL A C 1
ATOM 1985 O O . VAL A 1 263 ? -13.080 11.502 3.186 1.00 76.06 263 VAL A O 1
ATOM 1988 N N . ALA A 1 264 ? -15.250 11.180 2.683 1.00 77.44 264 ALA A N 1
ATOM 1989 C CA . ALA A 1 264 ? -15.626 10.600 3.968 1.00 77.44 264 ALA A CA 1
ATOM 1990 C C . ALA A 1 264 ? -14.837 9.317 4.254 1.00 77.44 264 ALA A C 1
ATOM 1992 O O . ALA A 1 264 ? -14.303 9.147 5.348 1.00 77.44 264 ALA A O 1
ATOM 1993 N N . LEU A 1 265 ? -14.691 8.444 3.255 1.00 84.00 265 LEU A N 1
ATOM 1994 C CA . LEU A 1 265 ? -13.937 7.204 3.383 1.00 84.00 265 LEU A CA 1
ATOM 1995 C C . LEU A 1 265 ? -12.438 7.459 3.574 1.00 84.00 265 LEU A C 1
ATOM 1997 O O . LEU A 1 265 ? -11.806 6.828 4.419 1.00 84.00 265 LEU A O 1
ATOM 2001 N N . GLY A 1 266 ? -11.866 8.413 2.834 1.00 80.94 266 GLY A N 1
ATOM 2002 C CA . GLY A 1 266 ? -10.474 8.830 3.003 1.00 80.94 266 GLY A CA 1
ATOM 2003 C C . GLY A 1 266 ? -10.203 9.388 4.401 1.00 80.94 266 GLY A C 1
ATOM 2004 O O . GLY A 1 266 ? -9.185 9.068 5.019 1.00 80.94 266 GLY A O 1
ATOM 2005 N N . TRP A 1 267 ? -11.137 10.172 4.938 1.00 80.62 267 TRP A N 1
ATOM 2006 C CA . TRP A 1 267 ? -11.035 10.687 6.295 1.00 80.62 267 TRP A CA 1
ATOM 2007 C C . TRP A 1 267 ? -11.218 9.593 7.355 1.00 80.62 267 TRP A C 1
ATOM 2009 O O . TRP A 1 267 ? -10.412 9.513 8.285 1.00 80.62 267 TRP A O 1
ATOM 2019 N N . ARG A 1 268 ? -12.176 8.677 7.174 1.00 83.31 268 ARG A N 1
ATOM 2020 C CA . ARG A 1 268 ? -12.360 7.515 8.056 1.00 83.31 268 ARG A CA 1
ATOM 2021 C C . ARG A 1 268 ? -11.121 6.623 8.086 1.00 83.31 268 ARG A C 1
ATOM 2023 O O . ARG A 1 268 ? -10.669 6.232 9.158 1.00 83.31 268 ARG A O 1
ATOM 2030 N N . ALA A 1 269 ? -10.498 6.392 6.931 1.00 86.12 269 ALA A N 1
ATOM 2031 C CA . ALA A 1 269 ? -9.222 5.691 6.840 1.00 86.12 269 ALA A CA 1
ATOM 2032 C C . ALA A 1 269 ? -8.108 6.415 7.606 1.00 86.12 269 ALA A C 1
ATOM 2034 O O . ALA A 1 269 ? -7.302 5.771 8.274 1.00 86.12 269 ALA A O 1
ATOM 2035 N N . ALA A 1 270 ? -8.055 7.749 7.559 1.00 80.44 270 ALA A N 1
ATOM 2036 C CA . ALA A 1 270 ? -7.097 8.524 8.343 1.00 80.44 270 ALA A CA 1
ATOM 2037 C C . ALA A 1 270 ? -7.354 8.418 9.859 1.00 80.44 270 ALA A C 1
ATOM 2039 O O . ALA A 1 270 ? -6.397 8.257 10.622 1.00 80.44 270 ALA A O 1
ATOM 2040 N N . GLN A 1 271 ? -8.619 8.446 10.297 1.00 83.69 271 GLN A N 1
ATOM 2041 C CA . GLN A 1 271 ? -8.993 8.213 11.698 1.00 83.69 271 GLN A CA 1
ATOM 2042 C C . GLN A 1 271 ? -8.570 6.811 12.150 1.00 83.69 271 GLN A C 1
ATOM 2044 O O . GLN A 1 271 ? -7.874 6.685 13.159 1.00 83.69 271 GLN A O 1
ATOM 2049 N N . PHE A 1 272 ? -8.903 5.781 11.364 1.00 87.56 272 PHE A N 1
ATOM 2050 C CA . PHE A 1 272 ? -8.498 4.404 11.633 1.00 87.56 272 PHE A CA 1
ATOM 2051 C C . PHE A 1 272 ? -6.976 4.280 11.734 1.00 87.56 272 PHE A C 1
ATOM 2053 O O . PHE A 1 272 ? -6.475 3.707 12.693 1.00 87.56 272 PHE A O 1
ATOM 2060 N N . ARG A 1 273 ? -6.218 4.857 10.793 1.00 89.69 273 ARG A N 1
ATOM 2061 C CA . ARG A 1 273 ? -4.746 4.852 10.827 1.00 89.69 273 ARG A CA 1
ATOM 2062 C C . ARG A 1 273 ? -4.191 5.497 12.087 1.00 89.69 273 ARG A C 1
ATOM 2064 O O . ARG A 1 273 ? -3.275 4.951 12.695 1.00 89.69 273 ARG A O 1
ATOM 2071 N N . SER A 1 274 ? -4.741 6.645 12.480 1.00 80.81 274 SER A N 1
ATOM 2072 C CA . SER A 1 274 ? -4.325 7.349 13.694 1.00 80.81 274 SER A CA 1
ATOM 2073 C C . SER A 1 274 ? -4.586 6.499 14.938 1.00 80.81 274 SER A C 1
ATOM 2075 O O . SER A 1 274 ? -3.661 6.253 15.713 1.00 80.81 274 SER A O 1
ATOM 2077 N N . TRP A 1 275 ? -5.811 5.982 15.076 1.00 89.44 275 TRP A N 1
ATOM 2078 C CA . TRP A 1 275 ? -6.196 5.066 16.150 1.00 89.44 275 TRP A CA 1
ATOM 2079 C C . TRP A 1 275 ? -5.297 3.828 16.175 1.00 89.44 275 TRP A C 1
ATOM 2081 O O . TRP A 1 275 ? -4.738 3.494 17.214 1.00 89.44 275 TRP A O 1
ATOM 2091 N N . HIS A 1 276 ? -5.090 3.194 15.023 1.00 89.75 276 HIS A N 1
ATOM 2092 C CA . HIS A 1 276 ? -4.319 1.968 14.892 1.00 89.75 276 HIS A CA 1
ATOM 2093 C C . HIS A 1 276 ? -2.847 2.191 15.252 1.00 89.75 276 HIS A C 1
ATOM 2095 O O . HIS A 1 276 ? -2.264 1.393 15.980 1.00 89.75 276 HIS A O 1
ATOM 2101 N N . ARG A 1 277 ? -2.245 3.292 14.790 1.00 85.25 277 ARG A N 1
ATOM 2102 C CA . ARG A 1 277 ? -0.871 3.667 15.142 1.00 85.25 277 ARG A CA 1
ATOM 2103 C C . ARG A 1 277 ? -0.710 3.877 16.645 1.00 85.25 277 ARG A C 1
ATOM 2105 O O . ARG A 1 277 ? 0.269 3.408 17.207 1.00 85.25 277 ARG A O 1
ATOM 2112 N N . ILE A 1 278 ? -1.667 4.545 17.292 1.00 76.75 278 ILE A N 1
ATOM 2113 C CA . ILE A 1 278 ? -1.653 4.765 18.747 1.00 76.75 278 ILE A CA 1
ATOM 2114 C C . ILE A 1 278 ? -1.859 3.444 19.504 1.00 76.75 278 ILE A C 1
ATOM 2116 O O . ILE A 1 278 ? -1.184 3.189 20.496 1.00 76.75 278 ILE A O 1
ATOM 2120 N N . ALA A 1 279 ? -2.790 2.604 19.050 1.00 81.50 279 ALA A N 1
ATOM 2121 C CA . ALA A 1 279 ? -3.169 1.374 19.739 1.00 81.50 279 ALA A CA 1
ATOM 2122 C C . ALA A 1 279 ? -2.175 0.221 19.535 1.00 81.50 279 ALA A C 1
ATOM 2124 O O . ALA A 1 279 ? -2.090 -0.654 20.393 1.00 81.50 279 ALA A O 1
ATOM 2125 N N . HIS A 1 280 ? -1.457 0.203 18.410 1.00 86.12 280 HIS A N 1
ATOM 2126 C CA . HIS A 1 280 ? -0.677 -0.954 17.966 1.00 86.12 280 HIS A CA 1
ATOM 2127 C C . HIS A 1 280 ? 0.747 -0.622 17.504 1.00 86.12 280 HIS A C 1
ATOM 2129 O O . HIS A 1 280 ? 1.403 -1.484 16.927 1.00 86.12 280 HIS A O 1
ATOM 2135 N N . GLY A 1 281 ? 1.209 0.618 17.673 1.00 82.56 281 GLY A N 1
ATOM 2136 C CA . GLY A 1 281 ? 2.589 1.015 17.377 1.00 82.56 281 GLY A CA 1
ATOM 2137 C C . GLY A 1 281 ? 2.945 1.113 15.890 1.00 82.56 281 GLY A C 1
ATOM 2138 O O . GLY A 1 281 ? 4.051 1.517 15.561 1.00 82.56 281 GLY A O 1
ATOM 2139 N N . TRP A 1 282 ? 2.033 0.799 14.962 1.00 85.19 282 TRP A N 1
ATOM 2140 C CA . TRP A 1 282 ? 2.322 0.880 13.528 1.00 85.19 282 TRP A CA 1
ATOM 2141 C C . TRP A 1 282 ? 1.175 1.459 12.698 1.00 85.19 282 TRP A C 1
ATOM 2143 O O . TRP A 1 282 ? -0.003 1.309 13.019 1.00 85.19 282 TRP A O 1
ATOM 2153 N N . ASP A 1 283 ? 1.543 2.143 11.614 1.00 83.81 283 ASP A N 1
ATOM 2154 C CA . ASP A 1 283 ? 0.637 2.850 10.704 1.00 83.81 283 ASP A CA 1
ATOM 2155 C C . ASP A 1 283 ? 0.227 1.958 9.516 1.00 83.81 283 ASP A C 1
ATOM 2157 O O . ASP A 1 283 ? 1.068 1.685 8.648 1.00 83.81 283 ASP A O 1
ATOM 2161 N N . PRO A 1 284 ? -1.038 1.501 9.440 1.00 87.62 284 PRO A N 1
ATOM 2162 C CA . PRO A 1 284 ? -1.518 0.759 8.289 1.00 87.62 284 PRO A CA 1
ATOM 2163 C C . PRO A 1 284 ? -1.631 1.682 7.077 1.00 87.62 284 PRO A C 1
ATOM 2165 O O . PRO A 1 284 ? -1.815 2.894 7.191 1.00 87.62 284 PRO A O 1
ATOM 2168 N N . TRP A 1 285 ? -1.492 1.116 5.883 1.00 82.12 285 TRP A N 1
ATOM 2169 C CA . TRP A 1 285 ? -1.628 1.872 4.646 1.00 82.12 285 TRP A CA 1
ATOM 2170 C C . TRP A 1 285 ? -2.847 1.439 3.858 1.00 82.12 285 TRP A C 1
ATOM 2172 O O . TRP A 1 285 ? -3.163 0.256 3.802 1.00 82.12 285 TRP A O 1
ATOM 2182 N N . PHE A 1 286 ? -3.445 2.414 3.187 1.00 81.69 286 PHE A N 1
ATOM 2183 C CA . PHE A 1 286 ? -4.539 2.238 2.255 1.00 81.69 286 PHE A CA 1
ATOM 2184 C C . PHE A 1 286 ? -4.213 3.046 1.004 1.00 81.69 286 PHE A C 1
ATOM 2186 O O . PHE A 1 286 ? -3.843 4.220 1.126 1.00 81.69 286 PHE A O 1
ATOM 2193 N N . ASP A 1 287 ? -4.340 2.434 -0.173 1.00 76.62 287 ASP A N 1
ATOM 2194 C CA . ASP A 1 287 ? -4.368 3.183 -1.425 1.00 76.62 287 ASP A CA 1
ATOM 2195 C C . ASP A 1 287 ? -5.822 3.530 -1.751 1.00 76.62 287 ASP A C 1
ATOM 2197 O O . ASP A 1 287 ? -6.574 2.643 -2.157 1.00 76.62 287 ASP A O 1
ATOM 2201 N N . PRO A 1 288 ? -6.248 4.797 -1.625 1.00 71.94 288 PRO A N 1
ATOM 2202 C CA . PRO A 1 288 ? -7.601 5.169 -2.009 1.00 71.94 288 PRO A CA 1
ATOM 2203 C C . PRO A 1 288 ? -7.866 5.002 -3.515 1.00 71.94 288 PRO A C 1
ATOM 2205 O O . PRO A 1 288 ? -9.008 5.128 -3.947 1.00 71.94 288 PRO A O 1
ATOM 2208 N N . ARG A 1 289 ? -6.825 4.757 -4.327 1.00 71.69 289 ARG A N 1
ATOM 2209 C CA . ARG A 1 289 ? -6.922 4.545 -5.778 1.00 71.69 289 ARG A CA 1
ATOM 2210 C C . ARG A 1 289 ? -6.860 3.078 -6.191 1.00 71.69 289 ARG A C 1
ATOM 2212 O O . ARG A 1 289 ? -7.023 2.811 -7.378 1.00 71.69 289 ARG A O 1
ATOM 2219 N N . ALA A 1 290 ? -6.603 2.156 -5.263 1.00 74.56 290 ALA A N 1
ATOM 2220 C CA . ALA A 1 290 ? -6.616 0.733 -5.578 1.00 74.56 290 ALA A CA 1
ATOM 2221 C C . ALA A 1 290 ? -8.008 0.298 -6.043 1.00 74.56 290 ALA A C 1
ATOM 2223 O O . ALA A 1 290 ? -9.030 0.751 -5.507 1.00 74.56 290 ALA A O 1
ATOM 2224 N N . LEU A 1 291 ? -8.052 -0.578 -7.047 1.00 73.75 291 LEU A N 1
ATOM 2225 C CA . LEU A 1 291 ? -9.307 -1.096 -7.569 1.00 73.75 291 LEU A CA 1
ATOM 2226 C C . LEU A 1 291 ? -10.038 -1.855 -6.457 1.00 73.75 291 LEU A C 1
ATOM 2228 O O . LEU A 1 291 ? -9.483 -2.721 -5.789 1.00 73.75 291 LEU A O 1
ATOM 2232 N N . GLY A 1 292 ? -11.304 -1.503 -6.236 1.00 79.38 292 GLY A N 1
ATOM 2233 C CA . GLY A 1 292 ? -12.142 -2.142 -5.220 1.00 79.38 292 GLY A CA 1
ATOM 2234 C C . GLY A 1 292 ? -11.855 -1.727 -3.771 1.00 79.38 292 GLY A C 1
ATOM 2235 O O . GLY A 1 292 ? -12.598 -2.154 -2.887 1.00 79.38 292 GLY A O 1
ATOM 2236 N N . TRP A 1 293 ? -10.863 -0.864 -3.492 1.00 84.38 293 TRP A N 1
ATOM 2237 C CA . TRP A 1 293 ? -10.613 -0.382 -2.123 1.00 84.38 293 TRP A CA 1
ATOM 2238 C C . TRP A 1 293 ? -11.851 0.281 -1.520 1.00 84.38 293 TRP A C 1
ATOM 2240 O O . TRP A 1 293 ? -12.235 -0.023 -0.390 1.00 84.38 293 TRP A O 1
ATOM 2250 N N . ARG A 1 294 ? -12.501 1.154 -2.301 1.00 85.50 294 ARG A N 1
ATOM 2251 C CA . ARG A 1 294 ? -13.722 1.852 -1.890 1.00 85.50 294 ARG A CA 1
ATOM 2252 C C . ARG A 1 294 ? -14.802 0.866 -1.460 1.00 85.50 294 ARG A C 1
ATOM 2254 O O . ARG A 1 294 ? -15.339 0.982 -0.362 1.00 85.50 294 ARG A O 1
ATOM 2261 N N . ASP A 1 295 ? -15.093 -0.108 -2.315 1.00 85.00 295 ASP A N 1
ATOM 2262 C CA . ASP A 1 295 ? -16.157 -1.080 -2.080 1.00 85.00 295 ASP A CA 1
ATOM 2263 C C . ASP A 1 295 ? -15.859 -1.948 -0.856 1.00 85.00 295 ASP A C 1
ATOM 2265 O O . ASP A 1 295 ? -16.743 -2.151 -0.024 1.00 85.00 295 ASP A O 1
ATOM 2269 N N . ARG A 1 296 ? -14.600 -2.373 -0.684 1.00 86.31 296 ARG A N 1
ATOM 2270 C CA . ARG A 1 296 ? -14.151 -3.159 0.475 1.00 86.31 296 ARG A CA 1
ATOM 2271 C C . ARG A 1 296 ? -14.195 -2.376 1.780 1.00 86.31 296 ARG A C 1
ATOM 2273 O O . ARG A 1 296 ? -14.629 -2.905 2.798 1.00 86.31 296 ARG A O 1
ATOM 2280 N N . ALA A 1 297 ? -13.771 -1.118 1.781 1.00 87.69 297 ALA A N 1
ATOM 2281 C CA . ALA A 1 297 ? -13.816 -0.302 2.987 1.00 87.69 297 ALA A CA 1
ATOM 2282 C C . ALA A 1 297 ? -15.269 0.039 3.374 1.00 87.69 297 ALA A C 1
ATOM 2284 O O . ALA A 1 297 ? -15.623 -0.032 4.549 1.00 87.69 297 ALA A O 1
ATOM 2285 N N . LEU A 1 298 ? -16.145 0.309 2.398 1.00 87.44 298 LEU A N 1
ATOM 2286 C CA . LEU A 1 298 ? -17.584 0.468 2.645 1.00 87.44 298 LEU A CA 1
ATOM 2287 C C . LEU A 1 298 ? -18.247 -0.835 3.111 1.00 87.44 298 LEU A C 1
ATOM 2289 O O . LEU A 1 298 ? -19.161 -0.802 3.932 1.00 87.44 298 LEU A O 1
ATOM 2293 N N . GLU A 1 299 ? -17.818 -1.987 2.598 1.00 89.94 299 GLU A N 1
ATOM 2294 C CA . GLU A 1 299 ? -18.235 -3.299 3.092 1.00 89.94 299 GLU A CA 1
ATOM 2295 C C . GLU A 1 299 ? -17.824 -3.503 4.554 1.00 89.94 299 GLU A C 1
ATOM 2297 O O . GLU A 1 299 ? -18.688 -3.819 5.365 1.00 89.94 299 GLU A O 1
ATOM 2302 N N . LEU A 1 300 ? -16.571 -3.217 4.923 1.00 89.69 300 LEU A N 1
ATOM 2303 C CA . LEU A 1 300 ? -16.104 -3.284 6.313 1.00 89.69 300 LEU A CA 1
ATOM 2304 C C . LEU A 1 300 ? -16.917 -2.379 7.245 1.00 89.69 300 LEU A C 1
ATOM 2306 O O . LEU A 1 300 ? -17.319 -2.819 8.320 1.00 89.69 300 LEU A O 1
ATOM 2310 N N . VAL A 1 301 ? -17.203 -1.140 6.831 1.00 89.19 301 VAL A N 1
ATOM 2311 C CA . VAL A 1 301 ? -18.042 -0.209 7.605 1.00 89.19 301 VAL A CA 1
ATOM 2312 C C . VAL A 1 301 ? -19.456 -0.769 7.784 1.00 89.19 301 VAL A C 1
ATOM 2314 O O . VAL A 1 301 ? -19.972 -0.790 8.901 1.00 89.19 301 VAL A O 1
ATOM 2317 N N . ARG A 1 302 ? -20.081 -1.265 6.706 1.00 89.19 302 ARG A N 1
ATOM 2318 C CA . ARG A 1 302 ? -21.425 -1.867 6.767 1.00 89.19 302 ARG A CA 1
ATOM 2319 C C . ARG A 1 302 ? 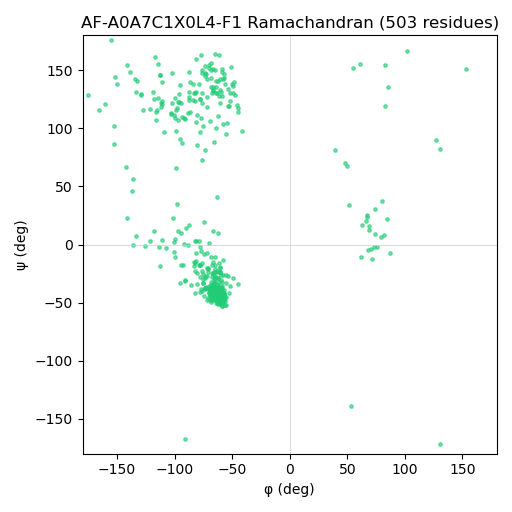-21.453 -3.106 7.657 1.00 89.19 302 ARG A C 1
ATOM 2321 O O . ARG A 1 302 ? -22.326 -3.218 8.511 1.00 89.19 302 ARG A O 1
ATOM 2328 N N . MET A 1 303 ? -20.487 -4.006 7.495 1.00 89.06 303 MET A N 1
ATOM 2329 C CA . MET A 1 303 ? -20.376 -5.215 8.305 1.00 89.06 303 MET A CA 1
ATOM 2330 C C . MET A 1 303 ? -20.178 -4.861 9.781 1.00 89.06 303 MET A C 1
ATOM 2332 O O . MET A 1 303 ? -20.896 -5.379 10.635 1.00 89.06 303 MET A O 1
ATOM 2336 N N . ALA A 1 304 ? -19.265 -3.941 10.099 1.00 88.94 304 ALA A N 1
ATOM 2337 C CA . ALA A 1 304 ? -19.013 -3.532 11.477 1.00 88.94 304 ALA A CA 1
ATOM 2338 C C . ALA A 1 304 ? -20.266 -2.978 12.168 1.00 88.94 304 ALA A C 1
ATOM 2340 O O . ALA A 1 304 ? -20.512 -3.327 13.323 1.00 88.94 304 ALA A O 1
ATOM 2341 N N . ARG A 1 305 ? -21.060 -2.181 11.441 1.00 87.50 305 ARG A N 1
ATOM 2342 C CA . ARG A 1 305 ? -22.298 -1.550 11.923 1.00 87.50 305 ARG A CA 1
ATOM 2343 C C . ARG A 1 305 ? -23.511 -2.476 11.952 1.00 87.50 305 ARG A C 1
ATOM 2345 O O . ARG A 1 305 ? -24.468 -2.179 12.649 1.00 87.50 305 ARG A O 1
ATOM 2352 N N . SER A 1 306 ? -23.473 -3.604 11.244 1.00 87.00 306 SER A N 1
ATOM 2353 C CA . SER A 1 306 ? -24.588 -4.562 11.224 1.00 87.00 306 SER A CA 1
ATOM 2354 C C . SER A 1 306 ? -24.846 -5.262 12.566 1.00 87.00 306 SER A C 1
ATOM 2356 O O . SER A 1 306 ? -25.871 -5.913 12.720 1.00 87.00 306 SER A O 1
ATOM 2358 N N . GLY A 1 307 ? -23.901 -5.205 13.514 1.00 84.31 307 GLY A N 1
ATOM 2359 C CA . GLY A 1 307 ? -23.973 -5.958 14.774 1.00 84.31 307 GLY A CA 1
ATOM 2360 C C . GLY A 1 307 ? -23.774 -7.475 14.623 1.00 84.31 307 GLY A C 1
ATOM 2361 O O . GLY A 1 307 ? -23.703 -8.192 15.622 1.00 84.31 307 GLY A O 1
ATOM 2362 N N . VAL A 1 308 ? -23.629 -7.982 13.395 1.00 85.44 308 VAL A N 1
ATOM 2363 C CA . VAL A 1 308 ? -23.422 -9.408 13.117 1.00 85.44 308 VAL A CA 1
ATOM 2364 C C . VAL A 1 308 ? -21.999 -9.824 13.501 1.00 85.44 308 VAL A C 1
ATOM 2366 O O . VAL A 1 308 ? -21.040 -9.058 13.357 1.00 85.44 308 VAL A O 1
ATOM 2369 N N . ARG A 1 309 ? -21.822 -11.050 14.002 1.00 86.88 309 ARG A N 1
ATOM 2370 C CA . ARG A 1 309 ? -20.492 -11.632 14.226 1.00 86.88 309 ARG A CA 1
ATOM 2371 C C . ARG A 1 309 ? -19.767 -11.784 12.883 1.00 86.88 309 ARG A C 1
ATOM 2373 O O . ARG A 1 309 ? -20.328 -12.325 11.941 1.00 86.88 309 ARG A O 1
ATOM 2380 N N . ILE A 1 310 ? -18.523 -11.313 12.790 1.00 90.31 310 ILE A N 1
ATOM 2381 C CA . ILE A 1 310 ? -17.731 -11.385 11.552 1.00 90.31 310 ILE A CA 1
ATOM 2382 C C . ILE A 1 310 ? -16.494 -12.233 11.811 1.00 90.31 310 ILE A C 1
ATOM 2384 O O . ILE A 1 310 ? -15.721 -11.939 12.726 1.00 90.31 310 ILE A O 1
ATOM 2388 N N . GLU A 1 311 ? -16.301 -13.258 10.995 1.00 91.25 311 GLU A N 1
ATOM 2389 C CA . GLU A 1 311 ? -15.068 -14.033 10.927 1.00 91.25 311 GLU A CA 1
ATOM 2390 C C . GLU A 1 311 ? -14.210 -13.492 9.795 1.00 91.25 311 GLU A C 1
ATOM 2392 O O . GLU A 1 311 ? -14.649 -13.430 8.654 1.00 91.25 311 GLU A O 1
ATOM 2397 N N . VAL A 1 312 ? -12.988 -13.072 10.108 1.00 91.88 312 VAL A N 1
ATOM 2398 C CA . VAL A 1 312 ? -12.060 -12.563 9.099 1.00 91.88 312 VAL A CA 1
ATOM 2399 C C . VAL A 1 312 ? -11.041 -13.641 8.778 1.00 91.88 312 VAL A C 1
ATOM 2401 O O . VAL A 1 312 ? -10.310 -14.068 9.676 1.00 91.88 312 VAL A O 1
ATOM 2404 N N . ASP A 1 313 ? -10.974 -14.015 7.507 1.00 89.62 313 ASP A N 1
ATOM 2405 C CA . ASP A 1 313 ? -10.014 -14.975 6.968 1.00 89.62 313 ASP A CA 1
ATOM 2406 C C . ASP A 1 313 ? -9.056 -14.288 5.980 1.00 89.62 313 ASP A C 1
ATOM 2408 O O . ASP A 1 313 ? -9.375 -13.240 5.414 1.00 89.62 313 ASP A O 1
ATOM 2412 N N . GLY A 1 314 ? -7.862 -14.845 5.796 1.00 86.31 314 GLY A N 1
ATOM 2413 C CA . GLY A 1 314 ? -6.844 -14.345 4.872 1.00 86.31 314 GLY A CA 1
ATOM 2414 C C . GLY A 1 314 ? -5.448 -14.195 5.491 1.00 86.31 314 GLY A C 1
ATOM 2415 O O . GLY A 1 314 ? -5.204 -14.617 6.627 1.00 86.31 314 GLY A O 1
ATOM 2416 N N . PRO A 1 315 ? -4.496 -13.582 4.756 1.00 79.81 315 PRO A N 1
ATOM 2417 C CA . PRO A 1 315 ? -3.117 -13.415 5.206 1.00 79.81 315 PRO A CA 1
ATOM 2418 C C . PRO A 1 315 ? -3.050 -12.741 6.579 1.00 79.81 315 PRO A C 1
ATOM 2420 O O . PRO A 1 315 ? -3.732 -11.745 6.824 1.00 79.81 315 PRO A O 1
ATOM 2423 N N . SER A 1 316 ? -2.226 -13.285 7.480 1.00 77.94 316 SER A N 1
ATOM 2424 C CA . SER A 1 316 ? -2.334 -13.024 8.922 1.00 77.94 316 SER A CA 1
ATOM 2425 C C . SER A 1 316 ? -2.346 -11.541 9.298 1.00 77.94 316 SER A C 1
ATOM 2427 O O . SER A 1 316 ? -3.169 -11.141 10.121 1.00 77.94 316 SER A O 1
ATOM 2429 N N . ARG A 1 317 ? -1.505 -10.706 8.672 1.00 82.06 317 ARG A N 1
ATOM 2430 C CA . ARG A 1 317 ? -1.462 -9.264 8.966 1.00 82.06 317 ARG A CA 1
ATOM 2431 C C . ARG A 1 317 ? -2.593 -8.478 8.320 1.00 82.06 317 ARG A C 1
ATOM 2433 O O . ARG A 1 317 ? -3.136 -7.578 8.950 1.00 82.06 317 ARG A O 1
ATOM 2440 N N . GLU A 1 318 ? -2.951 -8.768 7.081 1.00 83.69 318 GLU A N 1
ATOM 2441 C CA . GLU A 1 318 ? -4.029 -8.071 6.387 1.00 83.69 318 GLU A CA 1
ATOM 2442 C C . GLU A 1 318 ? -5.393 -8.409 7.017 1.00 83.69 318 GLU A C 1
ATOM 2444 O O . GLU A 1 318 ? -6.191 -7.508 7.286 1.00 83.69 318 GLU A O 1
ATOM 2449 N N . ALA A 1 319 ? -5.614 -9.680 7.368 1.00 87.88 319 ALA A N 1
ATOM 2450 C CA . ALA A 1 319 ? -6.747 -10.136 8.172 1.00 87.88 319 ALA A CA 1
ATOM 2451 C C . ALA A 1 319 ? -6.764 -9.487 9.565 1.00 87.88 319 ALA A C 1
ATOM 2453 O O . ALA A 1 319 ? -7.819 -9.128 10.089 1.00 87.88 319 ALA A O 1
ATOM 2454 N N . GLU A 1 320 ? -5.602 -9.305 10.191 1.00 90.50 320 GLU A N 1
ATOM 2455 C CA . GLU A 1 320 ? -5.489 -8.589 11.461 1.00 90.50 320 GLU A CA 1
ATOM 2456 C C . GLU A 1 320 ? -5.874 -7.105 11.334 1.00 90.50 320 GLU A C 1
ATOM 2458 O O . GLU A 1 320 ? -6.643 -6.610 12.160 1.00 90.50 320 GLU A O 1
ATOM 2463 N N . VAL A 1 321 ? -5.425 -6.400 10.289 1.00 90.69 321 VAL A N 1
ATOM 2464 C CA . VAL A 1 321 ? -5.841 -5.008 10.025 1.00 90.69 321 VAL A CA 1
ATOM 2465 C C . VAL A 1 321 ? -7.346 -4.917 9.821 1.00 90.69 321 VAL A C 1
ATOM 2467 O O . VAL A 1 321 ? -7.975 -4.038 10.405 1.00 90.69 321 VAL A O 1
ATOM 2470 N N . ALA A 1 322 ? -7.937 -5.831 9.049 1.00 91.50 322 ALA A N 1
ATOM 2471 C CA . ALA A 1 322 ? -9.381 -5.869 8.841 1.00 91.50 322 ALA A CA 1
ATOM 2472 C C . ALA A 1 322 ? -10.142 -6.112 10.157 1.00 91.50 322 ALA A C 1
ATOM 2474 O O . ALA A 1 322 ? -11.066 -5.365 10.472 1.00 91.50 322 ALA A O 1
ATOM 2475 N N . ARG A 1 323 ? -9.708 -7.068 10.995 1.00 92.94 323 ARG A N 1
ATOM 2476 C CA . ARG A 1 323 ? -10.283 -7.285 12.342 1.00 92.94 323 ARG A CA 1
ATOM 2477 C C . ARG A 1 323 ? -10.205 -6.036 13.213 1.00 92.94 323 ARG A C 1
ATOM 2479 O O . ARG A 1 323 ? -11.161 -5.697 13.911 1.00 92.94 323 ARG A O 1
ATOM 2486 N N . ARG A 1 324 ? -9.071 -5.339 13.170 1.00 93.06 324 ARG A N 1
ATOM 2487 C CA . ARG A 1 324 ? -8.864 -4.092 13.911 1.00 93.06 324 ARG A CA 1
ATOM 2488 C C . ARG A 1 324 ? -9.735 -2.961 13.362 1.00 93.06 324 ARG A C 1
ATOM 2490 O O . ARG A 1 324 ? -10.261 -2.195 14.161 1.00 93.06 324 ARG A O 1
ATOM 2497 N N . TRP A 1 325 ? -9.952 -2.886 12.047 1.00 93.19 325 TRP A N 1
ATOM 2498 C CA . TRP A 1 325 ? -10.893 -1.939 11.438 1.00 93.19 325 TRP A CA 1
ATOM 2499 C C . TRP A 1 325 ? -12.319 -2.203 11.911 1.00 93.19 325 TRP A C 1
ATOM 2501 O O . TRP A 1 325 ? -12.982 -1.289 12.389 1.00 93.19 325 TRP A O 1
ATOM 2511 N N . LEU A 1 326 ? -12.775 -3.456 11.869 1.00 92.25 326 LEU A N 1
ATOM 2512 C CA . LEU A 1 326 ? -14.102 -3.832 12.368 1.00 92.25 326 LEU A CA 1
ATOM 2513 C C . LEU A 1 326 ? -14.285 -3.454 13.844 1.00 92.25 326 LEU A C 1
ATOM 2515 O O . LEU A 1 326 ? -15.343 -2.967 14.232 1.00 92.25 326 LEU A O 1
ATOM 2519 N N . ARG A 1 327 ? -13.244 -3.631 14.668 1.00 90.25 327 ARG A N 1
ATOM 2520 C CA . ARG A 1 327 ? -13.245 -3.201 16.075 1.00 90.25 327 ARG A CA 1
ATOM 2521 C C . ARG A 1 327 ? -13.316 -1.680 16.217 1.00 90.25 327 ARG A C 1
ATOM 2523 O O . ARG A 1 327 ? -14.066 -1.196 17.059 1.00 90.25 327 ARG A O 1
ATOM 2530 N N . PHE A 1 328 ? -12.539 -0.951 15.421 1.00 90.00 328 PHE A N 1
ATOM 2531 C CA . PHE A 1 328 ? -12.542 0.511 15.399 1.00 90.00 328 PHE A CA 1
ATOM 2532 C C . PHE A 1 328 ? -13.932 1.061 15.056 1.00 90.00 328 PHE A C 1
ATOM 2534 O O . PHE A 1 328 ? -14.443 1.918 15.767 1.00 90.00 328 PHE A O 1
ATOM 2541 N N . GLU A 1 329 ? -14.578 0.508 14.030 1.00 90.44 329 GLU A N 1
ATOM 2542 C CA . GLU A 1 329 ? -15.916 0.926 13.597 1.00 90.44 329 GLU A CA 1
ATOM 2543 C C . GLU A 1 329 ? -17.020 0.611 14.616 1.00 90.44 329 GLU A C 1
ATOM 2545 O O . GLU A 1 329 ? -18.028 1.308 14.653 1.00 90.44 329 GLU A O 1
ATOM 2550 N N . ARG A 1 330 ? -16.830 -0.400 15.474 1.00 88.75 330 ARG A N 1
ATOM 2551 C CA . ARG A 1 330 ? -17.764 -0.743 16.564 1.00 88.75 330 ARG A CA 1
ATOM 2552 C C . ARG A 1 330 ? -17.652 0.173 17.788 1.00 88.75 330 ARG A C 1
ATOM 2554 O O . ARG A 1 330 ? -18.378 -0.019 18.756 1.00 88.75 330 ARG A O 1
ATOM 2561 N N . GLY A 1 331 ? -16.727 1.135 17.788 1.00 82.56 331 GLY A N 1
ATOM 2562 C CA . GLY A 1 331 ? -16.597 2.115 18.871 1.00 82.56 331 GLY A CA 1
ATOM 2563 C C . GLY A 1 331 ? -16.111 1.538 20.205 1.00 82.56 331 GLY A C 1
ATOM 2564 O O . GLY A 1 331 ? -16.264 2.182 21.237 1.00 82.56 331 GLY A O 1
ATOM 2565 N N . GLY A 1 332 ? -15.542 0.328 20.222 1.00 65.19 332 GLY A N 1
ATOM 2566 C CA . GLY A 1 332 ? -15.043 -0.313 21.447 1.00 65.19 332 GLY A CA 1
ATOM 2567 C C . GLY A 1 332 ? -16.120 -0.732 22.459 1.00 65.19 332 GLY A C 1
ATOM 2568 O O . GLY A 1 332 ? -15.776 -1.400 23.432 1.00 65.19 332 GLY A O 1
ATOM 2569 N N . ALA A 1 333 ? -17.396 -0.405 22.225 1.00 54.44 333 ALA A N 1
ATOM 2570 C CA . ALA A 1 333 ? -18.507 -0.978 22.967 1.00 54.44 333 ALA A CA 1
ATOM 2571 C C . ALA A 1 333 ? -18.484 -2.493 22.736 1.00 54.44 333 ALA A C 1
ATOM 2573 O O . ALA A 1 333 ? -18.449 -2.953 21.589 1.00 54.44 333 ALA A O 1
ATOM 2574 N N . GLY A 1 334 ? -18.383 -3.258 23.827 1.00 55.47 334 GLY A N 1
ATOM 2575 C CA . GLY A 1 334 ? -18.279 -4.712 23.784 1.00 55.47 334 GLY A CA 1
ATOM 2576 C C . GLY A 1 334 ? -19.338 -5.275 22.847 1.00 55.47 334 GLY A C 1
ATOM 2577 O O . GLY A 1 334 ? -20.500 -4.886 22.927 1.00 55.47 334 GLY A O 1
ATOM 2578 N N . ALA A 1 335 ? -18.918 -6.129 21.913 1.00 56.19 335 ALA A N 1
ATOM 2579 C CA . ALA A 1 335 ? -19.828 -6.753 20.971 1.00 56.19 335 ALA A CA 1
ATOM 2580 C C . ALA A 1 335 ? -20.887 -7.512 21.776 1.00 56.19 335 ALA A C 1
ATOM 2582 O O . ALA A 1 335 ? -20.587 -8.570 22.328 1.00 56.19 335 ALA A O 1
ATOM 2583 N N . GLY A 1 336 ? -22.097 -6.956 21.870 1.00 58.16 336 GLY A N 1
ATOM 2584 C CA . GLY A 1 336 ? -23.253 -7.712 22.322 1.00 58.16 336 GLY A CA 1
ATOM 2585 C C . GLY A 1 336 ? -23.312 -8.960 21.454 1.00 58.16 336 GLY A C 1
ATOM 2586 O O . GLY A 1 336 ? -23.316 -8.853 20.226 1.00 58.16 336 GLY A O 1
ATOM 2587 N N . ALA A 1 337 ? -23.208 -10.127 22.083 1.00 58.16 337 ALA A N 1
ATOM 2588 C CA . ALA A 1 337 ? -23.174 -11.394 21.378 1.00 58.16 337 ALA A CA 1
ATOM 2589 C C . ALA A 1 337 ? -24.521 -11.580 20.671 1.00 58.16 337 ALA A C 1
ATOM 2591 O O . ALA A 1 337 ? -25.517 -11.915 21.304 1.00 58.16 337 ALA A O 1
ATOM 2592 N N . SER A 1 338 ? -24.567 -11.304 19.370 1.00 66.50 338 SER A N 1
ATOM 2593 C CA . SER A 1 338 ? -25.690 -11.709 18.537 1.00 66.50 338 SER A CA 1
ATOM 2594 C C . SER A 1 338 ? -25.563 -13.209 18.268 1.00 66.50 338 SER A C 1
ATOM 2596 O O . SER A 1 338 ? -24.497 -13.683 17.871 1.00 66.50 338 SER A O 1
ATOM 2598 N N . ASP A 1 339 ? -26.646 -13.956 18.485 1.00 78.06 339 ASP A N 1
ATOM 2599 C CA . ASP A 1 339 ? -26.723 -15.426 18.364 1.00 78.06 339 ASP A CA 1
ATOM 2600 C C . ASP A 1 339 ? -26.737 -15.918 16.893 1.00 78.06 339 ASP A C 1
ATOM 2602 O O . ASP A 1 339 ? -27.172 -17.017 16.565 1.00 78.06 339 ASP A O 1
ATOM 2606 N N . GLY A 1 340 ? -26.296 -15.068 15.960 1.00 80.81 340 GLY A N 1
ATOM 2607 C CA . GLY A 1 340 ? -26.281 -15.351 14.528 1.00 80.81 340 GLY A CA 1
ATOM 2608 C C . GLY A 1 340 ? -25.002 -16.057 14.076 1.00 80.81 340 GLY A C 1
ATOM 2609 O O . GLY A 1 340 ? -23.910 -15.805 14.595 1.00 80.81 340 GLY A O 1
ATOM 2610 N N . SER A 1 341 ? -25.120 -16.904 13.047 1.00 84.56 341 SER A N 1
ATOM 2611 C CA . SER A 1 341 ? -23.956 -17.494 12.380 1.00 84.56 341 SER A CA 1
ATOM 2612 C C . SER A 1 341 ? -23.010 -16.400 11.859 1.00 84.56 341 SER A C 1
ATOM 2614 O O . SER A 1 341 ? -23.472 -15.393 11.313 1.00 84.56 341 SER A O 1
ATOM 2616 N N . PRO A 1 342 ? -21.685 -16.569 12.013 1.00 85.81 342 PRO A N 1
ATOM 2617 C CA . PRO A 1 342 ? -20.726 -15.545 11.635 1.00 85.81 342 PRO A CA 1
ATOM 2618 C C . PRO A 1 342 ? -20.695 -15.316 10.120 1.00 85.81 342 PRO A C 1
ATOM 2620 O O . PRO A 1 342 ? -20.631 -16.257 9.330 1.00 85.81 342 PRO A O 1
ATOM 2623 N N . VAL A 1 343 ? -20.672 -14.048 9.711 1.00 87.75 343 VAL A N 1
ATOM 2624 C CA . VAL A 1 343 ? -20.405 -13.650 8.324 1.00 87.75 343 VAL A CA 1
ATOM 2625 C C . VAL A 1 343 ? -18.903 -13.732 8.080 1.00 87.75 343 VAL A C 1
ATOM 2627 O O . VAL A 1 343 ? -18.123 -13.118 8.807 1.00 87.75 343 VAL A O 1
ATOM 2630 N N . ARG A 1 344 ? -18.482 -14.472 7.051 1.00 89.31 344 ARG A N 1
ATOM 2631 C CA . ARG A 1 344 ? -17.068 -14.553 6.667 1.00 89.31 344 ARG A CA 1
ATOM 2632 C C . ARG A 1 344 ? -16.666 -13.365 5.795 1.00 89.31 344 ARG A C 1
ATOM 2634 O O . ARG A 1 344 ? -17.324 -13.068 4.803 1.00 89.31 344 ARG A O 1
ATOM 2641 N N . PHE A 1 345 ? -15.570 -12.711 6.159 1.00 87.81 345 PHE A N 1
ATOM 2642 C CA . PHE A 1 345 ? -14.910 -11.664 5.391 1.00 87.81 345 PHE A CA 1
ATOM 2643 C C . PHE A 1 345 ? -13.518 -12.145 4.986 1.00 87.81 345 PHE A C 1
ATOM 2645 O O . PHE A 1 345 ? -12.610 -12.230 5.813 1.00 87.81 345 PHE A O 1
ATOM 2652 N N . GLU A 1 346 ? -13.353 -12.462 3.706 1.00 88.12 346 GLU A N 1
ATOM 2653 C CA . GLU A 1 346 ? -12.074 -12.897 3.154 1.00 88.12 346 GLU A CA 1
ATOM 2654 C C . GLU A 1 346 ? -11.238 -11.693 2.712 1.00 88.12 346 GLU A C 1
ATOM 2656 O O . GLU A 1 346 ? -11.694 -10.844 1.930 1.00 88.12 346 GLU A O 1
ATOM 2661 N N . VAL A 1 347 ? -9.999 -11.630 3.202 1.00 85.88 347 VAL A N 1
ATOM 2662 C CA . VAL A 1 347 ? -8.998 -10.655 2.782 1.00 85.88 347 VAL A CA 1
ATOM 2663 C C . VAL A 1 347 ? -8.161 -11.243 1.648 1.00 85.88 347 VAL A C 1
ATOM 2665 O O . VAL A 1 347 ? -7.325 -12.114 1.899 1.00 85.88 347 VAL A O 1
ATOM 2668 N N . PRO A 1 348 ? -8.323 -10.750 0.408 1.00 87.31 348 PRO A N 1
ATOM 2669 C CA . PRO A 1 348 ? -7.618 -11.308 -0.736 1.00 87.31 348 PRO A CA 1
ATOM 2670 C C . PRO A 1 348 ? -6.103 -11.135 -0.605 1.00 87.31 348 PRO A C 1
ATOM 2672 O O . PRO A 1 348 ? -5.595 -10.084 -0.177 1.00 87.31 348 PRO A O 1
ATOM 2675 N N . GLY A 1 349 ? -5.378 -12.171 -1.027 1.00 89.56 349 GLY A N 1
ATOM 2676 C CA . GLY A 1 349 ? -3.926 -12.158 -1.119 1.00 89.56 349 GLY A CA 1
ATOM 2677 C C . GLY A 1 349 ? -3.419 -11.091 -2.091 1.00 89.56 349 GLY A C 1
ATOM 2678 O O . GLY A 1 349 ? -4.144 -10.578 -2.944 1.00 89.56 349 GLY A O 1
ATOM 2679 N N . LEU A 1 350 ? -2.133 -10.755 -1.989 1.00 92.00 350 LEU A N 1
ATOM 2680 C CA . LEU A 1 350 ? -1.527 -9.719 -2.833 1.00 92.00 350 LEU A CA 1
ATOM 2681 C C . LEU A 1 350 ? -1.488 -10.124 -4.322 1.00 92.00 350 LEU A C 1
ATOM 2683 O O . LEU A 1 350 ? -1.494 -9.267 -5.203 1.00 92.00 350 LEU A O 1
ATOM 2687 N N . ARG A 1 351 ? -1.525 -11.434 -4.610 1.00 93.25 351 ARG A N 1
ATOM 2688 C CA . ARG A 1 351 ? -1.713 -11.999 -5.956 1.00 93.25 351 ARG A CA 1
ATOM 2689 C C . ARG A 1 351 ? -3.023 -11.566 -6.617 1.00 93.25 351 ARG A C 1
ATOM 2691 O O . ARG A 1 351 ? -3.060 -11.467 -7.845 1.00 93.25 351 ARG A O 1
ATOM 2698 N N . ASP A 1 352 ? -4.071 -11.358 -5.836 1.00 91.75 352 ASP A N 1
ATOM 2699 C CA . ASP A 1 352 ? -5.410 -11.039 -6.339 1.00 91.75 352 ASP A CA 1
ATOM 2700 C C . ASP A 1 352 ? -5.699 -9.536 -6.264 1.00 91.75 352 ASP A C 1
ATOM 2702 O O . ASP A 1 352 ? -6.787 -9.090 -6.608 1.00 91.75 352 ASP A O 1
ATOM 2706 N N . ARG A 1 353 ? -4.688 -8.751 -5.867 1.00 92.25 353 ARG A N 1
ATOM 2707 C CA . ARG A 1 353 ? -4.682 -7.282 -5.807 1.00 92.25 353 ARG A CA 1
ATOM 2708 C C . ARG A 1 353 ? -3.368 -6.719 -6.345 1.00 92.25 353 ARG A C 1
ATOM 2710 O O . ARG A 1 353 ? -2.691 -5.903 -5.720 1.00 92.25 353 ARG A O 1
ATOM 2717 N N . ARG A 1 354 ? -2.932 -7.236 -7.498 1.00 94.12 354 ARG A N 1
ATOM 2718 C CA . ARG A 1 354 ? -1.627 -6.890 -8.094 1.00 94.12 354 ARG A CA 1
ATOM 2719 C C . ARG A 1 354 ? -1.558 -5.445 -8.579 1.00 94.12 354 ARG A C 1
ATOM 2721 O O . ARG A 1 354 ? -0.458 -4.932 -8.774 1.00 94.12 354 ARG A O 1
ATOM 2728 N N . ASP A 1 355 ? -2.693 -4.783 -8.766 1.00 90.25 355 ASP A N 1
ATOM 2729 C CA . ASP A 1 355 ? -2.753 -3.350 -9.040 1.00 90.25 355 ASP A CA 1
ATOM 2730 C C . ASP A 1 355 ? -2.167 -2.513 -7.888 1.00 90.25 355 ASP A C 1
ATOM 2732 O O . ASP A 1 355 ? -1.501 -1.506 -8.145 1.00 90.25 355 ASP A O 1
ATOM 2736 N N . GLU A 1 356 ? -2.294 -2.989 -6.643 1.00 90.62 356 GLU A N 1
ATOM 2737 C CA . GLU A 1 356 ? -1.731 -2.358 -5.440 1.00 90.62 356 GLU A CA 1
ATOM 2738 C C . GLU A 1 356 ? -0.202 -2.492 -5.337 1.00 90.62 356 GLU A C 1
ATOM 2740 O O . GLU A 1 356 ? 0.449 -1.723 -4.619 1.00 90.62 356 GLU A O 1
ATOM 2745 N N . LEU A 1 357 ? 0.408 -3.452 -6.047 1.00 94.06 357 LEU A N 1
ATOM 2746 C CA . LEU A 1 357 ? 1.826 -3.787 -5.878 1.00 94.06 357 LEU A CA 1
ATOM 2747 C C . LEU A 1 357 ? 2.749 -2.615 -6.207 1.00 94.06 357 LEU A C 1
ATOM 2749 O O . LEU A 1 357 ? 3.663 -2.335 -5.440 1.00 94.06 357 LEU A O 1
ATOM 2753 N N . VAL A 1 358 ? 2.541 -1.907 -7.321 1.00 93.62 358 VAL A N 1
ATOM 2754 C CA . VAL A 1 358 ? 3.440 -0.808 -7.726 1.00 93.62 358 VAL A CA 1
ATOM 2755 C C . VAL A 1 358 ? 3.427 0.351 -6.715 1.00 93.62 358 VAL A C 1
ATOM 2757 O O . VAL A 1 358 ? 4.510 0.773 -6.289 1.00 93.62 358 VAL A O 1
ATOM 2760 N N . PRO A 1 359 ? 2.260 0.878 -6.295 1.00 90.94 359 PRO A N 1
ATOM 2761 C CA . PRO A 1 359 ? 2.182 1.840 -5.197 1.00 90.94 359 PRO A CA 1
ATOM 2762 C C . PRO A 1 359 ? 2.831 1.340 -3.897 1.00 90.94 359 PRO A C 1
ATOM 2764 O O . PRO A 1 359 ? 3.625 2.066 -3.286 1.00 90.94 359 PRO A O 1
ATOM 2767 N N . LEU A 1 360 ? 2.561 0.088 -3.511 1.00 91.69 360 LEU A N 1
ATOM 2768 C CA . LEU A 1 360 ? 3.089 -0.518 -2.288 1.00 91.69 360 LEU A CA 1
ATOM 2769 C C . LEU A 1 360 ? 4.620 -0.632 -2.321 1.00 91.69 360 LEU A C 1
ATOM 2771 O O . LEU A 1 360 ? 5.291 -0.269 -1.354 1.00 91.69 360 LEU A O 1
ATOM 2775 N N . LEU A 1 361 ? 5.184 -1.065 -3.453 1.00 94.94 361 LEU A N 1
ATOM 2776 C CA . LEU A 1 361 ? 6.625 -1.120 -3.702 1.00 94.94 361 LEU A CA 1
ATOM 2777 C C . LEU A 1 361 ? 7.261 0.256 -3.506 1.00 94.94 361 LEU A C 1
ATOM 2779 O O . LEU A 1 361 ? 8.199 0.385 -2.726 1.00 94.94 361 LEU A O 1
ATOM 2783 N N . ARG A 1 362 ? 6.727 1.305 -4.147 1.00 92.50 362 ARG A N 1
ATOM 2784 C CA . ARG A 1 362 ? 7.254 2.675 -4.004 1.00 92.50 362 ARG A CA 1
ATOM 2785 C C . ARG A 1 362 ? 7.269 3.128 -2.548 1.00 92.50 362 ARG A C 1
ATOM 2787 O O . ARG A 1 362 ? 8.271 3.684 -2.102 1.00 92.50 362 ARG A O 1
ATOM 2794 N N . ARG A 1 363 ? 6.195 2.863 -1.794 1.00 90.25 363 ARG A N 1
ATOM 2795 C CA . ARG A 1 363 ? 6.133 3.218 -0.369 1.00 90.25 363 ARG A CA 1
ATOM 2796 C C . ARG A 1 363 ? 7.199 2.477 0.439 1.00 90.25 363 ARG A C 1
ATOM 2798 O O . ARG A 1 363 ? 7.852 3.090 1.283 1.00 90.25 363 ARG A O 1
ATOM 2805 N N . TRP A 1 364 ? 7.416 1.193 0.164 1.00 93.25 364 TRP A N 1
ATOM 2806 C CA . TRP A 1 364 ? 8.488 0.431 0.803 1.00 93.25 364 TRP A CA 1
ATOM 2807 C C . TRP A 1 364 ? 9.876 0.983 0.483 1.00 93.25 364 TRP A C 1
ATOM 2809 O O . TRP A 1 364 ? 10.682 1.122 1.397 1.00 93.25 364 TRP A O 1
ATOM 2819 N N . LEU A 1 365 ? 10.155 1.353 -0.769 1.00 92.25 365 LEU A N 1
ATOM 2820 C CA . LEU A 1 365 ? 11.449 1.937 -1.142 1.00 92.25 365 LEU A CA 1
ATOM 2821 C C . LEU A 1 365 ? 11.701 3.273 -0.431 1.00 92.25 365 LEU A C 1
ATOM 2823 O O . LEU A 1 365 ? 12.801 3.496 0.066 1.00 92.25 365 LEU A O 1
ATOM 2827 N N . VAL A 1 366 ? 10.677 4.126 -0.312 1.00 90.88 366 VAL A N 1
ATOM 2828 C CA . VAL A 1 366 ? 10.750 5.372 0.477 1.00 90.88 366 VAL A CA 1
ATOM 2829 C C . VAL A 1 366 ? 11.046 5.077 1.947 1.00 90.88 366 VAL A C 1
ATOM 2831 O O . VAL A 1 366 ? 11.877 5.747 2.554 1.00 90.88 366 VAL A O 1
ATOM 2834 N N . ARG A 1 367 ? 10.407 4.048 2.519 1.00 88.62 367 ARG A N 1
ATOM 2835 C CA . ARG A 1 367 ? 10.648 3.637 3.908 1.00 88.62 367 ARG A CA 1
ATOM 2836 C C . ARG A 1 367 ? 12.066 3.097 4.122 1.00 88.62 367 ARG A C 1
ATOM 2838 O O . ARG A 1 367 ? 12.640 3.338 5.175 1.00 88.62 367 ARG A O 1
ATOM 2845 N N . LEU A 1 368 ? 12.625 2.375 3.151 1.00 86.75 368 LEU A N 1
ATOM 2846 C CA . LEU A 1 368 ? 13.959 1.773 3.261 1.00 86.75 368 LEU A CA 1
ATOM 2847 C C . LEU A 1 368 ? 15.103 2.788 3.114 1.00 86.75 368 LEU A C 1
ATOM 2849 O O . LEU A 1 368 ? 16.150 2.609 3.731 1.00 86.75 368 LEU A O 1
ATOM 2853 N N . ALA A 1 369 ? 14.929 3.833 2.304 1.00 81.06 369 ALA A N 1
ATOM 2854 C CA . ALA A 1 369 ? 16.030 4.700 1.872 1.00 81.06 369 ALA A CA 1
ATOM 2855 C C . ALA A 1 369 ? 16.160 6.035 2.626 1.00 81.06 369 ALA A C 1
ATOM 2857 O O . ALA A 1 369 ? 17.043 6.833 2.297 1.00 81.06 369 ALA A O 1
ATOM 2858 N N . ALA A 1 370 ? 15.302 6.276 3.626 1.00 69.94 370 ALA A N 1
ATOM 2859 C CA . ALA A 1 370 ? 14.943 7.616 4.100 1.00 69.94 370 ALA A CA 1
ATOM 2860 C C . ALA A 1 370 ? 14.270 8.455 2.976 1.00 69.94 370 ALA A C 1
ATOM 2862 O O . ALA A 1 370 ? 14.470 8.192 1.787 1.00 69.94 370 ALA A O 1
ATOM 2863 N N . PRO A 1 371 ? 13.441 9.463 3.304 1.00 67.25 371 PRO A N 1
ATOM 2864 C CA . PRO A 1 371 ? 12.561 10.111 2.325 1.00 67.25 371 PRO A CA 1
ATOM 2865 C C . PRO A 1 371 ? 13.279 10.885 1.206 1.00 67.25 371 PRO A C 1
ATOM 2867 O O . PRO A 1 371 ? 12.659 11.168 0.185 1.00 67.25 371 PRO A O 1
ATOM 2870 N N . GLU A 1 372 ? 14.564 11.219 1.365 1.00 75.06 372 GLU A N 1
ATOM 2871 C CA . GLU A 1 372 ? 15.270 12.119 0.443 1.00 75.06 372 GLU A CA 1
ATOM 2872 C C . GLU A 1 372 ? 15.524 11.509 -0.948 1.00 75.06 372 GLU A C 1
ATOM 2874 O O . GLU A 1 372 ? 15.409 12.219 -1.947 1.00 75.06 372 GLU A O 1
ATOM 2879 N N . ARG A 1 373 ? 15.859 10.211 -1.045 1.00 84.38 373 ARG A N 1
ATOM 2880 C CA . ARG A 1 373 ? 16.143 9.532 -2.328 1.00 84.38 373 ARG A CA 1
ATOM 2881 C C . ARG A 1 373 ? 15.832 8.028 -2.263 1.00 84.38 373 ARG A C 1
ATOM 2883 O O . ARG A 1 373 ? 16.740 7.241 -1.996 1.00 84.38 373 ARG A O 1
ATOM 2890 N N . PRO A 1 374 ? 14.579 7.602 -2.516 1.00 88.00 374 PRO A N 1
ATOM 2891 C CA . PRO A 1 374 ? 14.270 6.183 -2.673 1.00 88.00 374 PRO A CA 1
ATOM 2892 C C . PRO A 1 374 ? 15.043 5.581 -3.856 1.00 88.00 374 PRO A C 1
ATOM 2894 O O . PRO A 1 374 ? 15.159 6.247 -4.890 1.00 88.00 374 PRO A O 1
ATOM 2897 N N . PRO A 1 375 ? 15.531 4.329 -3.758 1.00 92.50 375 PRO A N 1
ATOM 2898 C CA . PRO A 1 375 ? 16.087 3.635 -4.911 1.00 92.50 375 PRO A CA 1
ATOM 2899 C C . PRO A 1 375 ? 15.045 3.527 -6.007 1.00 92.50 375 PRO A C 1
ATOM 2901 O O . PRO A 1 375 ? 13.845 3.375 -5.756 1.00 92.50 375 PRO A O 1
ATOM 2904 N N . GLN A 1 376 ? 15.527 3.496 -7.236 1.00 95.00 376 GLN A N 1
ATOM 2905 C CA . GLN A 1 376 ? 14.708 3.083 -8.359 1.00 95.00 376 GLN A CA 1
ATOM 2906 C C . GLN A 1 376 ? 14.734 1.554 -8.463 1.00 95.00 376 GLN A C 1
ATOM 2908 O O . GLN A 1 376 ? 15.774 0.921 -8.306 1.00 95.00 376 GLN A O 1
ATOM 2913 N N . LEU A 1 377 ? 13.585 0.939 -8.734 1.00 96.69 377 LEU A N 1
ATOM 2914 C CA . LEU A 1 377 ? 13.550 -0.454 -9.177 1.00 96.69 377 LEU A CA 1
ATOM 2915 C C . LEU A 1 377 ? 13.842 -0.487 -10.673 1.00 96.69 377 LEU A C 1
ATOM 2917 O O . LEU A 1 377 ? 13.205 0.243 -11.435 1.00 96.69 377 LEU A O 1
ATOM 2921 N N . GLU A 1 378 ? 14.763 -1.350 -11.095 1.00 97.44 378 GLU A N 1
ATOM 2922 C CA . GLU A 1 378 ? 14.854 -1.712 -12.508 1.00 97.44 378 GLU A CA 1
ATOM 2923 C C . GLU A 1 378 ? 13.528 -2.312 -12.986 1.00 97.44 378 GLU A C 1
ATOM 2925 O O . GLU A 1 378 ? 12.835 -2.997 -12.230 1.00 97.44 378 GLU A O 1
ATOM 2930 N N . GLU A 1 379 ? 13.175 -2.107 -14.255 1.00 96.44 379 GLU A N 1
ATOM 2931 C CA . GLU A 1 379 ? 11.891 -2.591 -14.777 1.00 96.44 379 GLU A CA 1
ATOM 2932 C C . GLU A 1 379 ? 11.790 -4.126 -14.713 1.00 96.44 379 GLU A C 1
ATOM 2934 O O . GLU A 1 379 ? 10.753 -4.669 -14.339 1.00 96.44 379 GLU A O 1
ATOM 2939 N N . ALA A 1 380 ? 12.898 -4.835 -14.958 1.00 97.38 380 ALA A N 1
ATOM 2940 C CA . ALA A 1 380 ? 12.967 -6.287 -14.796 1.00 97.38 380 ALA A CA 1
ATOM 2941 C C . ALA A 1 380 ? 12.784 -6.729 -13.331 1.00 97.38 380 ALA A C 1
ATOM 2943 O O . ALA A 1 380 ? 12.122 -7.733 -13.066 1.00 97.38 380 ALA A O 1
ATOM 2944 N N . ALA A 1 381 ? 13.323 -5.964 -12.374 1.00 98.19 381 ALA A N 1
ATOM 2945 C CA . ALA A 1 381 ? 13.146 -6.211 -10.944 1.00 98.19 381 ALA A CA 1
ATOM 2946 C C . ALA A 1 381 ? 11.690 -5.977 -10.513 1.00 98.19 381 ALA A C 1
ATOM 2948 O O . ALA A 1 381 ? 11.125 -6.780 -9.769 1.00 98.19 381 ALA A O 1
ATOM 2949 N N . LEU A 1 382 ? 11.068 -4.910 -11.027 1.00 97.81 382 LEU A N 1
ATOM 2950 C CA . LEU A 1 382 ? 9.653 -4.625 -10.820 1.00 97.81 382 LEU A CA 1
ATOM 2951 C C . LEU A 1 382 ? 8.777 -5.756 -11.367 1.00 97.81 382 LEU A C 1
ATOM 2953 O O . LEU A 1 382 ? 7.934 -6.266 -10.633 1.00 97.81 382 LEU A O 1
ATOM 2957 N N . GLY A 1 383 ? 8.992 -6.174 -12.616 1.00 97.81 383 GLY A N 1
ATOM 2958 C CA . GLY A 1 383 ? 8.257 -7.288 -13.209 1.00 97.81 383 GLY A CA 1
ATOM 2959 C C . GLY A 1 383 ? 8.410 -8.569 -12.390 1.00 97.81 383 GLY A C 1
ATOM 2960 O O . GLY A 1 383 ? 7.420 -9.246 -12.116 1.00 97.81 383 GLY A O 1
ATOM 2961 N N . LEU A 1 384 ? 9.627 -8.863 -11.920 1.00 98.25 384 LEU A N 1
ATOM 2962 C CA . LEU A 1 384 ? 9.878 -10.039 -11.094 1.00 98.25 384 LEU A CA 1
ATOM 2963 C C . LEU A 1 384 ? 9.094 -9.990 -9.775 1.00 98.25 384 LEU A C 1
ATOM 2965 O O . LEU A 1 384 ? 8.410 -10.958 -9.456 1.00 98.25 384 LEU A O 1
ATOM 2969 N N . LEU A 1 385 ? 9.129 -8.873 -9.039 1.00 98.12 385 LEU A N 1
ATOM 2970 C CA . LEU A 1 385 ? 8.353 -8.702 -7.800 1.00 98.12 385 LEU A CA 1
ATOM 2971 C C . LEU A 1 385 ? 6.846 -8.754 -8.053 1.00 98.12 385 LEU A C 1
ATOM 2973 O O . LEU A 1 385 ? 6.108 -9.341 -7.263 1.00 98.12 385 LEU A O 1
ATOM 2977 N N . TRP A 1 386 ? 6.389 -8.152 -9.151 1.00 98.00 386 TRP A N 1
ATOM 2978 C CA . TRP A 1 386 ? 4.976 -8.099 -9.490 1.00 98.00 386 TRP A CA 1
ATOM 2979 C C . TRP A 1 386 ? 4.413 -9.501 -9.721 1.00 98.00 386 TRP A C 1
ATOM 2981 O O . TRP A 1 386 ? 3.329 -9.796 -9.237 1.00 98.00 386 TRP A O 1
ATOM 2991 N N . ARG A 1 387 ? 5.154 -10.396 -10.391 1.00 97.81 387 ARG A N 1
ATOM 2992 C CA . ARG A 1 387 ? 4.715 -11.760 -10.752 1.00 97.81 387 ARG A CA 1
ATOM 2993 C C . ARG A 1 387 ? 4.590 -12.749 -9.590 1.00 97.81 387 ARG A C 1
ATOM 2995 O O . ARG A 1 387 ? 3.850 -13.719 -9.736 1.00 97.81 387 ARG A O 1
ATOM 3002 N N . GLN A 1 388 ? 5.230 -12.504 -8.449 1.00 97.75 388 GLN A N 1
ATOM 3003 C CA . GLN A 1 388 ? 5.209 -13.449 -7.324 1.00 97.75 388 GLN A CA 1
ATOM 3004 C C . GLN A 1 388 ? 3.824 -13.567 -6.671 1.00 97.75 388 GLN A C 1
ATOM 3006 O O . GLN A 1 388 ? 3.004 -12.652 -6.738 1.00 97.75 388 GLN A O 1
ATOM 3011 N N . GLU A 1 389 ? 3.567 -14.699 -6.015 1.00 95.12 389 GLU A N 1
ATOM 3012 C CA . GLU A 1 389 ? 2.286 -14.966 -5.343 1.00 95.12 389 GLU A CA 1
ATOM 3013 C C . GLU A 1 389 ? 2.162 -14.307 -3.962 1.00 95.12 389 GLU A C 1
ATOM 3015 O O . GLU A 1 389 ? 1.055 -14.017 -3.522 1.00 95.12 389 GLU A O 1
ATOM 3020 N N . TRP A 1 390 ? 3.290 -14.025 -3.302 1.00 95.94 390 TRP A N 1
ATOM 3021 C CA . TRP A 1 390 ? 3.360 -13.384 -1.982 1.00 95.94 390 TRP A CA 1
ATOM 3022 C C . TRP A 1 390 ? 2.451 -14.038 -0.918 1.00 95.94 390 TRP A C 1
ATOM 3024 O O . TRP A 1 390 ? 1.526 -13.390 -0.425 1.00 95.94 390 TRP A O 1
ATOM 3034 N N . PRO A 1 391 ? 2.736 -15.281 -0.479 1.00 90.69 391 PRO A N 1
ATOM 3035 C CA . PRO A 1 391 ? 1.914 -15.992 0.514 1.00 90.69 391 PRO A CA 1
ATOM 3036 C C . PRO A 1 391 ? 1.811 -15.273 1.874 1.00 90.69 391 PRO A C 1
ATOM 3038 O O . PRO A 1 391 ? 0.846 -15.455 2.604 1.00 90.69 391 PRO A O 1
ATOM 3041 N N . GLY A 1 392 ? 2.780 -14.413 2.213 1.00 88.06 392 GLY A N 1
ATOM 3042 C CA . GLY A 1 392 ? 2.733 -13.533 3.392 1.00 88.06 392 GLY A CA 1
ATOM 3043 C C . GLY A 1 392 ? 2.351 -12.082 3.077 1.00 88.06 392 GLY A C 1
ATOM 3044 O O . GLY A 1 392 ? 2.770 -11.178 3.805 1.00 88.06 392 GLY A O 1
ATOM 3045 N N . GLY A 1 393 ? 1.677 -11.850 1.947 1.00 91.56 393 GLY A N 1
ATOM 3046 C CA . GLY A 1 393 ? 1.168 -10.550 1.521 1.00 91.56 393 GLY A CA 1
ATOM 3047 C C . GLY A 1 393 ? 2.224 -9.442 1.491 1.00 91.56 393 GLY A C 1
ATOM 3048 O O . GLY A 1 393 ? 3.378 -9.638 1.086 1.00 91.56 393 GLY A O 1
ATOM 3049 N N . GLY A 1 394 ? 1.835 -8.255 1.954 1.00 88.88 394 GLY A N 1
ATOM 3050 C CA . GLY A 1 394 ? 2.693 -7.073 1.996 1.00 88.88 394 GLY A CA 1
ATOM 3051 C C . GLY A 1 394 ? 3.892 -7.221 2.938 1.00 88.88 394 GLY A C 1
ATOM 3052 O O . GLY A 1 394 ? 4.918 -6.567 2.736 1.00 88.88 394 GLY A O 1
ATOM 3053 N N . VAL A 1 395 ? 3.811 -8.104 3.941 1.00 89.19 395 VAL A N 1
ATOM 3054 C CA . VAL A 1 395 ? 4.920 -8.386 4.870 1.00 89.19 395 VAL A CA 1
ATOM 3055 C C . VAL A 1 395 ? 6.022 -9.171 4.178 1.00 89.19 395 VAL A C 1
ATOM 3057 O O . VAL A 1 395 ? 7.195 -8.806 4.289 1.00 89.19 395 VAL A O 1
ATOM 3060 N N . ALA A 1 396 ? 5.663 -10.239 3.460 1.00 93.81 396 ALA A N 1
ATOM 3061 C CA . ALA A 1 396 ? 6.620 -11.012 2.674 1.00 93.81 396 ALA A CA 1
ATOM 3062 C C . ALA A 1 396 ? 7.306 -10.116 1.634 1.00 93.81 396 ALA A C 1
ATOM 3064 O O . ALA A 1 396 ? 8.537 -10.128 1.537 1.00 93.81 396 ALA A O 1
ATOM 3065 N N . LEU A 1 397 ? 6.526 -9.263 0.958 1.00 96.25 397 LEU A N 1
ATOM 3066 C CA . LEU A 1 397 ? 7.045 -8.277 0.016 1.00 96.25 397 LEU A CA 1
ATOM 3067 C C . LEU A 1 397 ? 8.036 -7.304 0.670 1.00 96.25 397 LEU A C 1
ATOM 3069 O O . LEU A 1 397 ? 9.164 -7.159 0.199 1.00 96.25 397 LEU A O 1
ATOM 3073 N N . GLY A 1 398 ? 7.644 -6.660 1.773 1.00 94.38 398 GLY A N 1
ATOM 3074 C CA . GLY A 1 398 ? 8.486 -5.688 2.471 1.00 94.38 398 GLY A CA 1
ATOM 3075 C C . GLY A 1 398 ? 9.794 -6.301 2.968 1.00 94.38 398 GLY A C 1
ATOM 3076 O O . GLY A 1 398 ? 10.866 -5.718 2.799 1.00 94.38 398 GLY A O 1
ATOM 3077 N N . ARG A 1 399 ? 9.742 -7.523 3.514 1.00 94.88 399 ARG A N 1
ATOM 3078 C CA . ARG A 1 399 ? 10.950 -8.231 3.953 1.00 94.88 399 ARG A CA 1
ATOM 3079 C C . ARG A 1 399 ? 11.843 -8.654 2.779 1.00 94.88 399 ARG A C 1
ATOM 3081 O O . ARG A 1 399 ? 13.063 -8.656 2.949 1.00 94.88 399 ARG A O 1
ATOM 3088 N N . CYS A 1 400 ? 11.268 -9.015 1.628 1.00 97.38 400 CYS A N 1
ATOM 3089 C CA . CYS A 1 400 ? 12.018 -9.305 0.404 1.00 97.38 400 CYS A CA 1
ATOM 3090 C C . CYS A 1 400 ? 12.733 -8.048 -0.109 1.00 97.38 400 CYS A C 1
ATOM 3092 O O . CYS A 1 400 ? 13.937 -8.087 -0.349 1.00 97.38 400 CYS A O 1
ATOM 3094 N N . LEU A 1 401 ? 12.030 -6.914 -0.192 1.00 96.81 401 LEU A N 1
ATOM 3095 C CA . LEU A 1 401 ? 12.616 -5.630 -0.586 1.00 96.81 401 LEU A CA 1
ATOM 3096 C C . LEU A 1 401 ? 13.735 -5.182 0.357 1.00 96.81 401 LEU A C 1
ATOM 3098 O O . LEU A 1 401 ? 14.803 -4.788 -0.105 1.00 96.81 401 LEU A O 1
ATOM 3102 N N . ALA A 1 402 ? 13.529 -5.292 1.672 1.00 94.56 402 ALA A N 1
ATOM 3103 C CA . ALA A 1 402 ? 14.558 -4.971 2.658 1.00 94.56 402 ALA A CA 1
ATOM 3104 C C . ALA A 1 402 ? 15.818 -5.832 2.471 1.00 94.56 402 ALA A C 1
ATOM 3106 O O . ALA A 1 402 ? 16.938 -5.356 2.658 1.00 94.56 402 ALA A O 1
ATOM 3107 N N . ARG A 1 403 ? 15.656 -7.105 2.083 1.00 96.00 403 ARG A N 1
ATOM 3108 C CA . ARG A 1 403 ? 16.788 -7.995 1.807 1.00 96.00 403 ARG A CA 1
ATOM 3109 C C . ARG A 1 403 ? 17.476 -7.664 0.482 1.00 96.00 403 ARG A C 1
ATOM 3111 O O . ARG A 1 403 ? 18.699 -7.575 0.473 1.00 96.00 403 ARG A O 1
ATOM 3118 N N . ALA A 1 404 ? 16.716 -7.410 -0.584 1.00 96.62 404 ALA A N 1
ATOM 3119 C CA . ALA A 1 404 ? 17.251 -6.961 -1.872 1.00 96.62 404 ALA A CA 1
ATOM 3120 C C . ALA A 1 404 ? 18.064 -5.665 -1.720 1.00 96.62 404 ALA A C 1
ATOM 3122 O O . ALA A 1 404 ? 19.167 -5.558 -2.244 1.00 96.62 404 ALA A O 1
ATOM 3123 N N . TRP A 1 405 ? 17.572 -4.724 -0.910 1.00 94.50 405 TRP A N 1
ATOM 3124 C CA . TRP A 1 405 ? 18.293 -3.503 -0.552 1.00 94.50 405 TRP A CA 1
ATOM 3125 C C . TRP A 1 405 ? 19.637 -3.775 0.130 1.00 94.50 405 TRP A C 1
ATOM 3127 O O . TRP A 1 405 ? 20.649 -3.197 -0.258 1.00 94.50 405 TRP A O 1
ATOM 3137 N N . ARG A 1 406 ? 19.683 -4.696 1.102 1.00 93.44 406 ARG A N 1
ATOM 3138 C CA . ARG A 1 406 ? 20.943 -5.083 1.764 1.00 93.44 406 ARG A CA 1
ATOM 3139 C C . ARG A 1 406 ? 21.942 -5.721 0.800 1.00 93.44 406 ARG A C 1
ATOM 3141 O O . ARG A 1 406 ? 23.139 -5.503 0.957 1.00 93.44 406 ARG A O 1
ATOM 3148 N N . PHE A 1 407 ? 21.469 -6.487 -0.184 1.00 95.12 407 PHE A N 1
ATOM 3149 C CA . PHE A 1 407 ? 22.339 -7.044 -1.219 1.00 95.12 407 PHE A CA 1
ATOM 3150 C C . PHE A 1 407 ? 22.922 -5.972 -2.127 1.00 95.12 407 PHE A C 1
ATOM 3152 O O . PHE A 1 407 ? 24.136 -5.952 -2.319 1.00 95.12 407 PHE A O 1
ATOM 3159 N N . ALA A 1 408 ? 22.085 -5.049 -2.595 1.00 94.75 408 ALA A N 1
ATOM 3160 C CA . ALA A 1 408 ? 22.521 -3.940 -3.432 1.00 94.75 408 ALA A CA 1
ATOM 3161 C C . ALA A 1 408 ? 23.487 -2.989 -2.692 1.00 94.75 408 ALA A C 1
ATOM 3163 O O . ALA A 1 408 ? 24.374 -2.407 -3.305 1.00 94.75 408 ALA A O 1
ATOM 3164 N N . ALA A 1 409 ? 23.377 -2.875 -1.363 1.00 92.38 409 ALA A N 1
ATOM 3165 C CA . ALA A 1 409 ? 24.312 -2.125 -0.521 1.00 92.38 409 ALA A CA 1
ATOM 3166 C C . ALA A 1 409 ? 25.700 -2.789 -0.354 1.00 92.38 409 ALA A C 1
ATOM 3168 O O . ALA A 1 409 ? 26.585 -2.201 0.272 1.00 92.38 409 ALA A O 1
ATOM 3169 N N . GLY A 1 410 ? 25.893 -4.022 -0.846 1.00 88.50 410 GLY A N 1
ATOM 3170 C CA . GLY A 1 410 ? 27.182 -4.725 -0.832 1.00 88.50 410 GLY A CA 1
ATOM 3171 C C . GLY A 1 410 ? 27.753 -5.014 0.562 1.00 88.50 410 GLY A C 1
ATOM 3172 O O . GLY A 1 410 ? 28.949 -5.242 0.692 1.00 88.50 410 GLY A O 1
ATOM 3173 N N . GLY A 1 411 ? 26.940 -4.944 1.622 1.00 73.88 411 GLY A N 1
ATOM 3174 C CA . GLY A 1 411 ? 27.397 -5.080 3.012 1.00 73.88 411 GLY A CA 1
ATOM 3175 C C . GLY A 1 411 ? 28.219 -3.896 3.553 1.00 73.88 411 GLY A C 1
ATOM 3176 O O . GLY A 1 411 ? 28.367 -3.782 4.763 1.00 73.88 411 GLY A O 1
ATOM 3177 N N . GLN A 1 412 ? 28.676 -2.970 2.704 1.00 74.06 412 GLN A N 1
ATOM 3178 C CA . GLN A 1 412 ? 29.528 -1.828 3.078 1.00 74.06 412 GLN A CA 1
ATOM 3179 C C . GLN A 1 412 ? 28.743 -0.578 3.525 1.00 74.06 412 GLN A C 1
ATOM 3181 O O . GLN A 1 412 ? 29.272 0.530 3.550 1.00 74.06 412 GLN A O 1
ATOM 3186 N N . GLY A 1 413 ? 27.457 -0.720 3.857 1.00 78.56 413 GLY A N 1
ATOM 3187 C CA . GLY A 1 413 ? 26.627 0.399 4.326 1.00 78.56 413 GLY A CA 1
ATOM 3188 C C . GLY A 1 413 ? 26.314 1.467 3.265 1.00 78.56 413 GLY A C 1
ATOM 3189 O O . GLY A 1 413 ? 25.820 2.544 3.612 1.00 78.56 413 GLY A O 1
ATOM 3190 N N . GLY A 1 414 ? 26.576 1.188 1.983 1.00 84.06 414 GLY A N 1
ATOM 3191 C CA . GLY A 1 414 ? 26.202 2.060 0.870 1.00 84.06 414 GLY A CA 1
ATOM 3192 C C . GLY A 1 414 ? 24.683 2.148 0.685 1.00 84.06 414 GLY A C 1
ATOM 3193 O O . GLY A 1 414 ? 23.950 1.210 0.997 1.00 84.06 414 GLY A O 1
ATOM 3194 N N . ARG A 1 415 ? 24.189 3.282 0.171 1.00 88.62 415 ARG A N 1
ATOM 3195 C CA . ARG A 1 415 ? 22.788 3.429 -0.259 1.00 88.62 415 ARG A CA 1
ATOM 3196 C C . ARG A 1 415 ? 22.718 3.195 -1.770 1.00 88.62 415 ARG A C 1
ATOM 3198 O O . ARG A 1 415 ? 23.189 4.060 -2.506 1.00 88.62 415 ARG A O 1
ATOM 3205 N N . PRO A 1 416 ? 22.184 2.059 -2.245 1.00 91.75 416 PRO A N 1
ATOM 3206 C CA . PRO A 1 416 ? 22.108 1.796 -3.674 1.00 91.75 416 PRO A CA 1
ATOM 3207 C C . PRO A 1 416 ? 21.107 2.743 -4.343 1.00 91.75 416 PRO A C 1
ATOM 3209 O O . PRO A 1 416 ? 19.998 2.947 -3.850 1.00 91.75 416 PRO A O 1
ATOM 3212 N N . GLU A 1 417 ? 21.481 3.305 -5.492 1.00 93.69 417 GLU A N 1
ATOM 3213 C CA . GLU A 1 417 ? 20.578 4.144 -6.294 1.00 93.69 417 GLU A CA 1
ATOM 3214 C C . GLU A 1 417 ? 19.515 3.3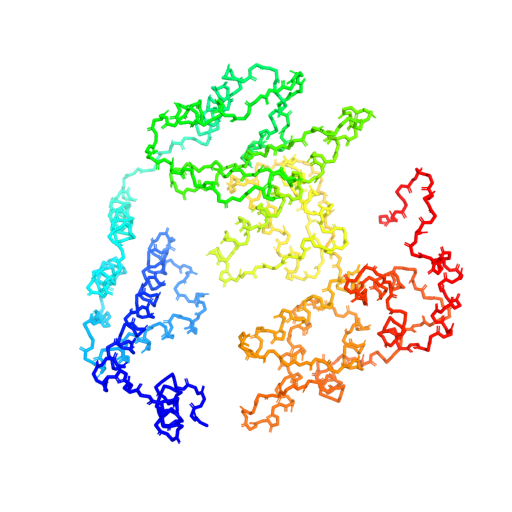17 -7.023 1.00 93.69 417 GLU A C 1
ATOM 3216 O O . GLU A 1 417 ? 18.410 3.798 -7.289 1.00 93.69 417 GLU A O 1
ATOM 3221 N N . LYS A 1 418 ? 19.846 2.062 -7.349 1.00 95.62 418 LYS A N 1
ATOM 3222 C CA . LYS A 1 418 ? 18.980 1.136 -8.076 1.00 95.62 418 LYS A CA 1
ATOM 3223 C C . LYS A 1 418 ? 18.980 -0.242 -7.430 1.00 95.62 418 LYS A C 1
ATOM 3225 O O . LYS A 1 418 ? 20.014 -0.717 -6.972 1.00 95.62 418 LYS A O 1
ATOM 3230 N N . LEU A 1 419 ? 17.815 -0.883 -7.421 1.00 97.06 419 LEU A N 1
ATOM 3231 C CA . LEU A 1 419 ? 17.667 -2.295 -7.081 1.00 97.06 419 LEU A CA 1
ATOM 3232 C C . LEU A 1 419 ? 17.585 -3.108 -8.366 1.00 97.06 419 LEU A C 1
ATOM 3234 O O . LEU A 1 419 ? 16.632 -2.954 -9.140 1.00 97.06 419 LEU A O 1
ATOM 3238 N N . SER A 1 420 ? 18.582 -3.968 -8.568 1.00 97.50 420 SER A N 1
ATOM 3239 C CA . SER A 1 420 ? 18.675 -4.777 -9.775 1.00 97.50 420 SER A CA 1
ATOM 3240 C C . SER A 1 420 ? 17.797 -6.023 -9.713 1.00 97.50 420 SER A C 1
ATOM 3242 O O . SER A 1 420 ? 17.438 -6.518 -8.636 1.00 97.50 420 SER A O 1
ATOM 3244 N N . VAL A 1 421 ? 17.487 -6.596 -10.880 1.00 98.06 421 VAL A N 1
ATOM 3245 C CA . VAL A 1 421 ? 16.793 -7.896 -10.944 1.00 98.06 421 VAL A CA 1
ATOM 3246 C C . VAL A 1 421 ? 17.602 -9.009 -10.261 1.00 98.06 421 VAL A C 1
ATOM 3248 O O . VAL A 1 421 ? 17.020 -9.919 -9.668 1.00 98.06 421 VAL A O 1
ATOM 3251 N N . ARG A 1 422 ? 18.941 -8.915 -10.275 1.00 98.06 422 ARG A N 1
ATOM 3252 C CA . ARG A 1 422 ? 19.845 -9.860 -9.602 1.00 98.06 422 ARG A CA 1
ATOM 3253 C C . ARG A 1 422 ? 19.654 -9.828 -8.085 1.00 98.06 422 ARG A C 1
ATOM 3255 O O . ARG A 1 422 ? 19.539 -10.892 -7.476 1.00 98.06 422 ARG A O 1
ATOM 3262 N N . ASP A 1 423 ? 19.579 -8.639 -7.490 1.00 97.62 423 ASP A N 1
ATOM 3263 C CA . ASP A 1 423 ? 19.405 -8.469 -6.040 1.00 97.62 423 ASP A CA 1
ATOM 3264 C C . ASP A 1 423 ? 18.043 -8.983 -5.575 1.00 97.62 423 ASP A C 1
ATOM 3266 O O . ASP A 1 423 ? 17.946 -9.695 -4.573 1.00 97.62 423 ASP A O 1
ATOM 3270 N N . VAL A 1 424 ? 16.991 -8.684 -6.343 1.00 98.31 424 VAL A N 1
ATOM 3271 C CA . VAL A 1 424 ? 15.638 -9.187 -6.082 1.00 98.31 424 VAL A CA 1
ATOM 3272 C C . VAL A 1 424 ? 15.582 -10.707 -6.206 1.00 98.31 424 VAL A C 1
ATOM 3274 O O . VAL A 1 424 ? 15.064 -11.369 -5.309 1.00 98.31 424 VAL A O 1
ATOM 3277 N N . ARG A 1 425 ? 16.143 -11.286 -7.274 1.00 98.50 425 ARG A N 1
ATOM 3278 C CA . ARG A 1 425 ? 16.165 -12.742 -7.473 1.00 98.50 425 ARG A CA 1
ATOM 3279 C C . ARG A 1 425 ? 16.897 -13.446 -6.332 1.00 98.50 425 ARG A C 1
ATOM 3281 O O . ARG A 1 425 ? 16.427 -14.468 -5.836 1.00 98.50 425 ARG A O 1
ATOM 3288 N N . ARG A 1 426 ? 18.025 -12.885 -5.885 1.00 98.12 426 ARG A N 1
ATOM 3289 C CA . ARG A 1 426 ? 18.762 -13.385 -4.719 1.00 98.12 426 ARG A CA 1
ATOM 3290 C C . ARG A 1 426 ? 17.912 -13.308 -3.446 1.00 98.12 426 ARG A C 1
ATOM 3292 O O . ARG A 1 426 ? 17.895 -14.265 -2.680 1.00 98.12 426 ARG A O 1
ATOM 3299 N N . ALA A 1 427 ? 17.188 -12.206 -3.239 1.00 97.88 427 ALA A N 1
ATOM 3300 C CA . ALA A 1 427 ? 16.316 -12.018 -2.078 1.00 97.88 427 ALA A CA 1
ATOM 3301 C C . ALA A 1 427 ? 15.127 -12.985 -2.053 1.00 97.88 427 ALA A C 1
ATOM 3303 O O . ALA A 1 427 ? 14.798 -13.489 -0.983 1.00 97.88 427 ALA A O 1
ATOM 3304 N N . LEU A 1 428 ? 14.523 -13.281 -3.206 1.00 98.19 428 LEU A N 1
ATOM 3305 C CA . LEU A 1 428 ? 13.450 -14.273 -3.322 1.00 98.19 428 LEU A CA 1
ATOM 3306 C C . LEU A 1 428 ? 13.944 -15.673 -2.941 1.00 98.19 428 LEU A C 1
ATOM 3308 O O . LEU A 1 428 ? 13.369 -16.302 -2.054 1.00 98.19 428 LEU A O 1
ATOM 3312 N N . ARG A 1 429 ? 15.068 -16.108 -3.526 1.00 97.88 429 ARG A N 1
ATOM 3313 C CA . ARG A 1 429 ? 15.654 -17.433 -3.262 1.00 97.88 429 ARG A CA 1
ATOM 3314 C C . ARG A 1 429 ? 16.033 -17.635 -1.799 1.00 97.88 429 ARG A C 1
ATOM 3316 O O . ARG A 1 429 ? 15.745 -18.685 -1.242 1.00 97.88 429 ARG A O 1
ATOM 3323 N N . GLU A 1 430 ? 16.610 -16.626 -1.143 1.00 97.56 430 GLU A N 1
ATOM 3324 C CA . GLU A 1 430 ? 16.926 -16.719 0.293 1.00 97.56 430 GLU A CA 1
ATOM 3325 C C . GLU A 1 430 ? 15.670 -16.891 1.166 1.00 97.56 430 GLU A C 1
ATOM 3327 O O . GLU A 1 430 ? 15.737 -17.406 2.277 1.00 97.56 430 GLU A O 1
ATOM 3332 N N . ARG A 1 431 ? 14.502 -16.472 0.673 1.00 95.94 431 ARG A N 1
ATOM 3333 C CA . ARG A 1 431 ? 13.219 -16.647 1.362 1.00 95.94 431 ARG A CA 1
ATOM 3334 C C . ARG A 1 431 ? 12.465 -17.902 0.939 1.00 95.94 431 ARG A C 1
ATOM 3336 O O . ARG A 1 431 ? 11.303 -18.029 1.310 1.00 95.94 431 ARG A O 1
ATOM 3343 N N . GLY A 1 432 ? 13.101 -18.796 0.183 1.00 97.06 432 GLY A N 1
ATOM 3344 C CA . GLY A 1 432 ? 12.465 -20.007 -0.333 1.00 97.06 432 GLY A CA 1
ATOM 3345 C C . GLY A 1 432 ? 11.358 -19.721 -1.351 1.00 97.06 432 GLY A C 1
ATOM 3346 O O . GLY A 1 432 ? 10.484 -20.556 -1.546 1.00 97.06 432 GLY A O 1
ATOM 3347 N N . LEU A 1 433 ? 11.359 -18.535 -1.971 1.00 96.62 433 LEU A N 1
ATOM 3348 C CA . LEU A 1 433 ? 10.422 -18.186 -3.035 1.00 96.62 433 LEU A CA 1
ATOM 3349 C C . LEU A 1 433 ? 11.095 -18.427 -4.385 1.00 96.62 433 LEU A C 1
ATOM 3351 O O . LEU A 1 433 ? 12.137 -17.827 -4.670 1.00 96.62 433 LEU A O 1
ATOM 3355 N N . GLU A 1 434 ? 10.488 -19.271 -5.219 1.00 97.81 434 GLU A N 1
ATOM 3356 C CA . GLU A 1 434 ? 10.994 -19.525 -6.566 1.00 97.81 434 GLU A CA 1
ATOM 3357 C C . GLU A 1 434 ? 10.659 -18.342 -7.495 1.00 97.81 434 GLU A C 1
ATOM 3359 O O . GLU A 1 434 ? 9.485 -17.992 -7.646 1.00 97.81 434 GLU A O 1
ATOM 3364 N N . PRO A 1 435 ? 11.658 -17.692 -8.122 1.00 98.00 435 PRO A N 1
ATOM 3365 C CA . PRO A 1 435 ? 11.431 -16.533 -8.979 1.00 98.00 435 PRO A CA 1
ATOM 3366 C C . PRO A 1 435 ? 10.556 -16.843 -10.209 1.00 98.00 435 PRO A C 1
ATOM 3368 O O . PRO A 1 435 ? 10.996 -17.471 -11.167 1.00 98.00 435 PRO A O 1
ATOM 3371 N N . VAL A 1 436 ? 9.328 -16.316 -10.234 1.00 98.00 436 VAL A N 1
ATOM 3372 C CA . VAL A 1 436 ? 8.448 -16.375 -11.421 1.00 98.00 436 VAL A CA 1
ATOM 3373 C C . VAL A 1 436 ? 8.880 -15.390 -12.521 1.00 98.00 436 VAL A C 1
ATOM 3375 O O . VAL A 1 436 ? 8.578 -14.192 -12.477 1.00 98.00 436 VAL A O 1
ATOM 3378 N N . ASP A 1 437 ? 9.552 -15.897 -13.555 1.00 97.69 437 ASP A N 1
ATOM 3379 C CA . ASP A 1 437 ? 10.072 -15.078 -14.660 1.00 97.69 437 ASP A CA 1
ATOM 3380 C C . ASP A 1 437 ? 9.008 -14.609 -15.656 1.00 97.69 437 ASP A C 1
ATOM 3382 O O . ASP A 1 437 ? 9.133 -13.524 -16.225 1.00 97.69 437 ASP A O 1
ATOM 3386 N N . ARG A 1 438 ? 7.937 -15.383 -15.831 1.00 97.81 438 ARG A N 1
ATOM 3387 C CA . ARG A 1 438 ? 6.862 -15.095 -16.783 1.00 97.81 438 ARG A CA 1
ATOM 3388 C C . ARG A 1 438 ? 5.536 -15.648 -16.271 1.00 97.81 438 ARG A C 1
ATOM 3390 O O . ARG A 1 438 ? 5.495 -16.775 -15.789 1.00 97.81 438 ARG A O 1
ATOM 3397 N N . LEU A 1 439 ? 4.448 -14.885 -16.417 1.00 97.19 439 LEU A N 1
ATOM 3398 C CA . LEU A 1 439 ? 3.105 -15.431 -16.190 1.00 97.19 439 LEU A CA 1
ATOM 3399 C C . LEU A 1 439 ? 2.651 -16.309 -17.366 1.00 97.19 439 LEU A C 1
ATOM 3401 O O . LEU A 1 439 ? 3.026 -16.024 -18.509 1.00 97.19 439 LEU A O 1
ATOM 3405 N N . PRO A 1 440 ? 1.806 -17.331 -17.129 1.00 96.50 440 PRO A N 1
ATOM 3406 C CA . PRO A 1 440 ? 1.253 -18.159 -18.194 1.00 96.50 440 PRO A CA 1
ATOM 3407 C C . PRO A 1 440 ? 0.575 -17.305 -19.268 1.00 96.50 440 PRO A C 1
ATOM 3409 O O . PRO A 1 440 ? -0.372 -16.576 -18.989 1.00 96.50 440 PRO A O 1
ATOM 3412 N N . SER A 1 441 ? 1.067 -17.390 -20.505 1.00 96.94 441 SER A N 1
ATOM 3413 C CA . SER A 1 441 ? 0.528 -16.608 -21.620 1.00 96.94 441 SER A CA 1
ATOM 3414 C C . SER A 1 441 ? -0.554 -17.333 -22.402 1.00 96.94 441 SER A C 1
ATOM 3416 O O . SER A 1 441 ? -1.259 -16.667 -23.137 1.00 96.94 441 SER A O 1
ATOM 3418 N N . ARG A 1 442 ? -0.684 -18.664 -22.297 1.00 95.56 442 ARG A N 1
ATOM 3419 C CA . ARG A 1 442 ? -1.665 -19.441 -23.081 1.00 95.56 442 ARG A CA 1
ATOM 3420 C C . ARG A 1 442 ? -3.107 -19.212 -22.634 1.00 95.56 442 ARG A C 1
ATOM 3422 O O . ARG A 1 442 ? -3.982 -19.116 -23.482 1.00 95.56 442 ARG A O 1
ATOM 3429 N N . SER A 1 443 ? -3.306 -19.080 -21.326 1.00 92.94 443 SER A N 1
ATOM 3430 C CA . SER A 1 443 ? -4.610 -18.844 -20.700 1.00 92.94 443 SER A CA 1
ATOM 3431 C C . SER A 1 443 ? -4.433 -17.886 -19.517 1.00 92.94 443 SER A C 1
ATOM 3433 O O . SER A 1 443 ? -4.529 -18.309 -18.362 1.00 92.94 443 SER A O 1
ATOM 3435 N N . PRO A 1 444 ? -4.065 -16.614 -19.764 1.00 94.75 444 PRO A N 1
ATOM 3436 C CA . PRO A 1 444 ? -3.850 -15.670 -18.681 1.00 94.75 444 PRO A CA 1
ATOM 3437 C C . PRO A 1 444 ? -5.175 -15.348 -17.997 1.00 94.75 444 PRO A C 1
ATOM 3439 O O . PRO A 1 444 ? -6.209 -15.206 -18.654 1.00 94.75 444 PRO A O 1
ATOM 3442 N N . ARG A 1 445 ? -5.157 -15.165 -16.673 1.00 95.25 445 ARG A N 1
ATOM 3443 C CA . ARG A 1 445 ? -6.351 -14.674 -15.981 1.00 95.25 445 ARG A CA 1
ATOM 3444 C C . ARG A 1 445 ? -6.644 -13.266 -16.495 1.00 95.25 445 ARG A C 1
ATOM 3446 O O . ARG A 1 445 ? -5.765 -12.403 -16.484 1.00 95.25 445 ARG A O 1
ATOM 3453 N N . ARG A 1 446 ? -7.893 -13.006 -16.892 1.00 95.06 446 ARG A N 1
ATOM 3454 C CA . ARG A 1 446 ? -8.334 -11.678 -17.359 1.00 95.06 446 ARG A CA 1
ATOM 3455 C C . ARG A 1 446 ? -7.979 -10.568 -16.362 1.00 95.06 446 ARG A C 1
ATOM 3457 O O . ARG A 1 446 ? -7.616 -9.470 -16.769 1.00 95.06 446 ARG A O 1
ATOM 3464 N N . ILE A 1 447 ? -8.042 -10.870 -15.066 1.00 93.69 447 ILE A N 1
ATOM 3465 C CA . ILE A 1 447 ? -7.696 -9.926 -14.002 1.00 93.69 447 ILE A CA 1
ATOM 3466 C C . ILE A 1 447 ? -6.200 -9.564 -13.979 1.00 93.69 447 ILE A C 1
ATOM 3468 O O . ILE A 1 447 ? -5.869 -8.405 -13.755 1.00 93.69 447 ILE A O 1
ATOM 3472 N N . ASP A 1 448 ? -5.293 -10.496 -14.305 1.00 96.00 448 ASP A N 1
ATOM 3473 C CA . ASP A 1 448 ? -3.848 -10.217 -14.348 1.00 96.00 448 ASP A CA 1
ATOM 3474 C C . ASP A 1 448 ? -3.511 -9.235 -15.483 1.00 96.00 448 ASP A C 1
ATOM 3476 O O . ASP A 1 448 ? -2.678 -8.344 -15.306 1.00 96.00 448 ASP A O 1
ATOM 3480 N N . LEU A 1 449 ? -4.201 -9.347 -16.628 1.00 95.94 449 LEU A N 1
ATOM 3481 C CA . LEU A 1 449 ? -4.099 -8.383 -17.731 1.00 95.94 449 LEU A CA 1
ATOM 3482 C C . LEU A 1 449 ? -4.535 -6.982 -17.286 1.00 95.94 449 LEU A C 1
ATOM 3484 O O . LEU A 1 449 ? -3.808 -6.013 -17.510 1.00 95.94 449 LEU A O 1
ATOM 3488 N N . LEU A 1 450 ? -5.701 -6.877 -16.638 1.00 94.75 450 LEU A N 1
ATOM 3489 C CA . LEU A 1 450 ? -6.229 -5.601 -16.146 1.00 94.75 450 LEU A CA 1
ATOM 3490 C C . LEU A 1 450 ? -5.286 -4.964 -15.126 1.00 94.75 450 LEU A C 1
ATOM 3492 O O . LEU A 1 450 ? -4.952 -3.790 -15.264 1.00 94.75 450 LEU A O 1
ATOM 3496 N N . PHE A 1 451 ? -4.807 -5.735 -14.149 1.00 95.19 451 PHE A N 1
ATOM 3497 C CA . PHE A 1 451 ? -3.874 -5.241 -13.142 1.00 95.19 451 PHE A CA 1
ATOM 3498 C C . PHE A 1 451 ? -2.559 -4.759 -13.758 1.00 95.19 451 PHE A C 1
ATOM 3500 O O . PHE A 1 451 ? -2.086 -3.682 -13.402 1.00 95.19 451 PHE A O 1
ATOM 3507 N N . ALA A 1 452 ? -1.989 -5.488 -14.723 1.00 96.44 452 ALA A N 1
ATOM 3508 C CA . ALA A 1 452 ? -0.771 -5.051 -15.402 1.00 96.44 452 ALA A CA 1
ATOM 3509 C C . ALA A 1 452 ? -0.978 -3.743 -16.187 1.00 96.44 452 ALA A C 1
ATOM 3511 O O . ALA A 1 452 ? -0.127 -2.851 -16.140 1.00 96.44 452 ALA A O 1
ATOM 3512 N N . LEU A 1 453 ? -2.109 -3.598 -16.886 1.00 95.31 453 LEU A N 1
ATOM 3513 C CA . LEU A 1 453 ? -2.458 -2.376 -17.620 1.00 95.31 453 LEU A CA 1
ATOM 3514 C C . LEU A 1 453 ? -2.702 -1.188 -16.677 1.00 95.31 453 LEU A C 1
ATOM 3516 O O . LEU A 1 453 ? -2.248 -0.079 -16.966 1.00 95.31 453 LEU A O 1
ATOM 3520 N N . GLU A 1 454 ? -3.367 -1.416 -15.543 1.00 92.62 454 GLU A N 1
ATOM 3521 C CA . GLU A 1 454 ? -3.664 -0.386 -14.545 1.00 92.62 454 GLU A CA 1
ATOM 3522 C C . GLU A 1 454 ? -2.397 0.096 -13.831 1.00 92.62 454 GLU A C 1
ATOM 3524 O O . GLU A 1 454 ? -2.108 1.295 -13.810 1.00 92.62 454 GLU A O 1
ATOM 3529 N N . SER A 1 455 ? -1.569 -0.835 -13.343 1.00 92.62 455 SER A N 1
ATOM 3530 C CA . SER A 1 455 ? -0.306 -0.533 -12.655 1.00 92.62 455 SER A CA 1
ATOM 3531 C C . SER A 1 455 ? 0.699 0.236 -13.516 1.00 92.62 455 SER A C 1
ATOM 3533 O O . SER A 1 455 ? 1.632 0.846 -12.985 1.00 92.62 455 SER A O 1
ATOM 3535 N N . THR A 1 456 ? 0.550 0.193 -14.843 1.00 94.50 456 THR A N 1
ATOM 3536 C CA . THR A 1 456 ? 1.516 0.763 -15.787 1.00 94.50 456 THR A CA 1
ATOM 3537 C C . THR A 1 456 ? 1.020 1.993 -16.531 1.00 94.50 456 THR A C 1
ATOM 3539 O O . THR A 1 456 ? 1.768 2.521 -17.354 1.00 94.50 456 THR A O 1
ATOM 3542 N N . ARG A 1 457 ? -0.179 2.510 -16.233 1.00 93.44 457 ARG A N 1
ATOM 3543 C CA . ARG A 1 457 ? -0.727 3.699 -16.903 1.00 93.44 457 ARG A CA 1
ATOM 3544 C C . ARG A 1 457 ? 0.264 4.864 -16.972 1.00 93.44 457 ARG A C 1
ATOM 3546 O O . ARG A 1 457 ? 0.978 5.191 -16.021 1.00 93.44 457 ARG A O 1
ATOM 3553 N N . HIS A 1 458 ? 0.267 5.532 -18.119 1.00 91.00 458 HIS A N 1
ATOM 3554 C CA . HIS A 1 458 ? 0.916 6.823 -18.288 1.00 91.00 458 HIS A CA 1
ATOM 3555 C C . HIS A 1 458 ? 0.225 7.888 -17.424 1.00 91.00 458 HIS A C 1
ATOM 3557 O O . HIS A 1 458 ? -0.920 7.735 -17.001 1.00 91.00 458 HIS A O 1
ATOM 3563 N N . ARG A 1 459 ? 0.898 9.026 -17.208 1.00 88.44 459 ARG A N 1
ATOM 3564 C CA . ARG A 1 459 ? 0.332 10.153 -16.441 1.00 88.44 459 ARG A CA 1
ATOM 3565 C C . ARG A 1 459 ? -0.964 10.712 -17.042 1.00 88.44 459 ARG A C 1
ATOM 3567 O O . ARG A 1 459 ? -1.773 11.258 -16.306 1.00 88.44 459 ARG A O 1
ATOM 3574 N N . ASN A 1 460 ? -1.164 10.560 -18.351 1.00 86.56 460 ASN A N 1
ATOM 3575 C CA . ASN A 1 460 ? -2.388 10.958 -19.054 1.00 86.56 460 ASN A CA 1
ATOM 3576 C C . ASN A 1 460 ? -3.530 9.925 -18.938 1.00 86.56 460 ASN A C 1
ATOM 3578 O O . ASN A 1 460 ? -4.575 10.111 -19.549 1.00 86.56 460 ASN A O 1
ATOM 3582 N N . GLY A 1 461 ? -3.333 8.833 -18.190 1.00 88.06 461 GLY A N 1
ATOM 3583 C CA . GLY A 1 461 ? -4.332 7.787 -17.968 1.00 88.06 461 GLY A CA 1
ATOM 3584 C C . GLY A 1 461 ? -4.365 6.682 -19.026 1.00 88.06 461 GLY A C 1
ATOM 3585 O O . GLY A 1 461 ? -5.052 5.683 -18.805 1.00 88.06 461 GLY A O 1
ATOM 3586 N N . ASN A 1 462 ? -3.615 6.807 -20.127 1.00 90.56 462 ASN A N 1
ATOM 3587 C CA . ASN A 1 462 ? -3.541 5.775 -21.163 1.00 90.56 462 ASN A CA 1
ATOM 3588 C C . ASN A 1 462 ? -2.711 4.572 -20.697 1.00 90.56 462 ASN A C 1
ATOM 3590 O O . ASN A 1 462 ? -1.726 4.721 -19.971 1.00 90.56 462 ASN A O 1
ATOM 3594 N N . TRP A 1 463 ? -3.074 3.374 -21.157 1.00 94.06 463 TRP A N 1
ATOM 3595 C CA . TRP A 1 463 ? -2.326 2.151 -20.863 1.00 94.06 463 TRP A CA 1
ATOM 3596 C C . TRP A 1 463 ? -0.935 2.159 -21.508 1.00 94.06 463 TRP A C 1
ATOM 3598 O O . TRP A 1 463 ? -0.805 2.409 -22.707 1.00 94.06 463 TRP A O 1
ATOM 3608 N N . ASN A 1 464 ? 0.096 1.811 -20.734 1.00 95.44 464 ASN A N 1
ATOM 3609 C CA . ASN A 1 464 ? 1.449 1.606 -21.247 1.00 95.44 464 ASN A CA 1
ATOM 3610 C C . ASN A 1 464 ? 1.665 0.121 -21.568 1.00 95.44 464 ASN A C 1
ATOM 3612 O O . ASN A 1 464 ? 2.138 -0.649 -20.733 1.00 95.44 464 ASN A O 1
ATOM 3616 N N . ARG A 1 465 ? 1.311 -0.299 -22.786 1.00 95.88 465 ARG A N 1
ATOM 3617 C CA . ARG A 1 465 ? 1.356 -1.721 -23.178 1.00 95.88 465 ARG A CA 1
ATOM 3618 C C . ARG A 1 465 ? 2.761 -2.312 -23.158 1.00 95.88 465 ARG A C 1
ATOM 3620 O O . ARG A 1 465 ? 2.920 -3.458 -22.760 1.00 95.88 465 ARG A O 1
ATOM 3627 N N . ALA A 1 466 ? 3.774 -1.539 -23.549 1.00 97.06 466 ALA A N 1
ATOM 3628 C CA . ALA A 1 466 ? 5.162 -1.996 -23.511 1.00 97.06 466 ALA A CA 1
ATOM 3629 C C . ALA A 1 466 ? 5.584 -2.348 -22.079 1.00 97.06 466 ALA A C 1
ATOM 3631 O O . ALA A 1 466 ? 6.136 -3.418 -21.823 1.00 97.06 466 ALA A O 1
ATOM 3632 N N . ARG A 1 467 ? 5.238 -1.479 -21.127 1.00 97.38 467 ARG A N 1
ATOM 3633 C CA . ARG A 1 467 ? 5.518 -1.709 -19.714 1.00 97.38 467 ARG A CA 1
ATOM 3634 C C . ARG A 1 467 ? 4.670 -2.834 -19.121 1.00 97.38 467 ARG A C 1
ATOM 3636 O O . ARG A 1 467 ? 5.204 -3.671 -18.402 1.00 97.38 467 ARG A O 1
ATOM 3643 N N . ALA A 1 468 ? 3.380 -2.899 -19.451 1.00 97.44 468 ALA A N 1
ATOM 3644 C CA . ALA A 1 468 ? 2.506 -3.993 -19.025 1.00 97.44 468 ALA A CA 1
ATOM 3645 C C . ALA A 1 468 ? 3.042 -5.355 -19.497 1.00 97.44 468 ALA A C 1
ATOM 3647 O O . ALA A 1 468 ? 3.120 -6.289 -18.705 1.00 97.44 468 ALA A O 1
ATOM 3648 N N . ALA A 1 469 ? 3.485 -5.451 -20.756 1.00 97.94 469 ALA A N 1
ATOM 3649 C CA . ALA A 1 469 ? 4.088 -6.664 -21.305 1.00 97.94 469 ALA A CA 1
ATOM 3650 C C . ALA A 1 469 ? 5.361 -7.052 -20.533 1.00 97.94 469 ALA A C 1
ATOM 3652 O O . ALA A 1 469 ? 5.494 -8.196 -20.099 1.00 97.94 469 ALA A O 1
ATOM 3653 N N . SER A 1 470 ? 6.238 -6.080 -20.252 1.00 97.50 470 SER A N 1
ATOM 3654 C CA . SER A 1 470 ? 7.448 -6.292 -19.444 1.00 97.50 470 SER A CA 1
ATOM 3655 C C . SER A 1 470 ? 7.138 -6.821 -18.034 1.00 97.50 470 SER A C 1
ATOM 3657 O O . SER A 1 470 ? 7.740 -7.802 -17.584 1.00 97.50 470 SER A O 1
ATOM 3659 N N . ILE A 1 471 ? 6.138 -6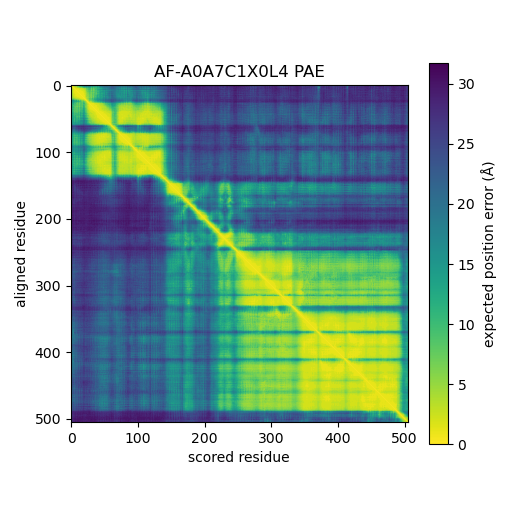.245 -17.356 1.00 97.56 471 ILE A N 1
ATOM 3660 C CA . ILE A 1 471 ? 5.699 -6.695 -16.027 1.00 97.56 471 ILE A CA 1
ATOM 3661 C C . ILE A 1 471 ? 5.088 -8.106 -16.067 1.00 97.56 471 ILE A C 1
ATOM 3663 O O . ILE A 1 471 ? 5.299 -8.890 -15.143 1.00 97.56 471 ILE A O 1
ATOM 3667 N N . LEU A 1 472 ? 4.406 -8.486 -17.148 1.00 98.00 472 LEU A N 1
ATOM 3668 C CA . LEU A 1 472 ? 3.870 -9.842 -17.336 1.00 98.00 472 LEU A CA 1
ATOM 3669 C C . LEU A 1 472 ? 4.947 -10.874 -17.726 1.00 98.00 472 LEU A C 1
ATOM 3671 O O . LEU A 1 472 ? 4.729 -12.083 -17.593 1.00 98.00 472 LEU A O 1
ATOM 3675 N N . GLY A 1 473 ? 6.123 -10.411 -18.161 1.00 97.94 473 GLY A N 1
ATOM 3676 C CA . GLY A 1 473 ? 7.176 -11.256 -18.729 1.00 97.94 473 GLY A CA 1
ATOM 3677 C C . GLY A 1 473 ? 6.842 -11.723 -20.148 1.00 97.94 473 GLY A C 1
ATOM 3678 O O . GLY A 1 473 ? 7.188 -12.840 -20.531 1.00 97.94 473 GLY A O 1
ATOM 3679 N N . TRP A 1 474 ? 6.101 -10.912 -20.906 1.00 98.12 474 TRP A N 1
ATOM 3680 C CA . TRP A 1 474 ? 5.687 -11.180 -22.284 1.00 98.12 474 TRP A CA 1
ATOM 3681 C C . TRP A 1 474 ? 6.284 -10.151 -23.242 1.00 98.12 474 TRP A C 1
ATOM 3683 O O . TRP A 1 474 ? 6.664 -9.051 -22.843 1.00 98.12 474 TRP A O 1
ATOM 3693 N N . ASP A 1 475 ? 6.308 -10.487 -24.527 1.00 97.69 475 ASP A N 1
ATOM 3694 C CA . ASP A 1 475 ? 6.474 -9.501 -25.587 1.00 97.69 475 ASP A CA 1
ATOM 3695 C C . ASP A 1 475 ? 5.159 -8.729 -25.838 1.00 97.69 475 ASP A C 1
ATOM 3697 O O . ASP A 1 475 ? 4.063 -9.126 -25.419 1.00 97.69 475 ASP A O 1
ATOM 3701 N N . THR A 1 476 ? 5.263 -7.585 -26.513 1.00 97.31 476 THR A N 1
ATOM 3702 C CA . THR A 1 476 ? 4.124 -6.699 -26.790 1.00 97.31 476 THR A CA 1
ATOM 3703 C C . THR A 1 476 ? 3.103 -7.305 -27.750 1.00 97.31 476 THR A C 1
ATOM 3705 O O . THR A 1 476 ? 1.921 -6.971 -27.643 1.00 97.31 476 THR A O 1
ATOM 3708 N N . VAL A 1 477 ? 3.526 -8.201 -28.649 1.00 97.31 477 VAL A N 1
ATOM 3709 C CA . VAL A 1 477 ? 2.646 -8.890 -29.607 1.00 97.31 477 VAL A CA 1
ATOM 3710 C C . VAL A 1 477 ? 1.769 -9.897 -28.866 1.00 97.31 477 VAL A C 1
ATOM 3712 O O . VAL A 1 477 ? 0.550 -9.880 -29.028 1.00 97.31 477 VAL A O 1
ATOM 3715 N N . THR A 1 478 ? 2.358 -10.686 -27.963 1.00 97.75 478 THR A N 1
ATOM 3716 C CA . THR A 1 478 ? 1.637 -11.590 -27.061 1.00 97.75 478 THR A CA 1
ATOM 3717 C C . THR A 1 478 ? 0.616 -10.817 -26.230 1.00 97.75 478 THR A C 1
ATOM 3719 O O . THR A 1 478 ? -0.542 -11.225 -26.165 1.00 97.75 478 THR A O 1
ATOM 3722 N N . LEU A 1 479 ? 0.993 -9.683 -25.623 1.00 97.50 479 LEU A N 1
ATOM 3723 C CA . LEU A 1 479 ? 0.034 -8.872 -24.865 1.00 97.50 479 LEU A CA 1
ATOM 3724 C C . LEU A 1 479 ? -1.123 -8.385 -25.750 1.00 97.50 479 LEU A C 1
ATOM 3726 O O . LEU A 1 479 ? -2.274 -8.483 -25.337 1.00 97.50 479 LEU A O 1
ATOM 3730 N N . ALA A 1 480 ? -0.838 -7.886 -26.955 1.00 96.06 480 ALA A N 1
ATOM 3731 C CA . ALA A 1 480 ? -1.870 -7.407 -27.872 1.00 96.06 480 ALA A CA 1
ATOM 3732 C C . ALA A 1 480 ? -2.850 -8.521 -28.281 1.00 96.06 480 ALA A C 1
ATOM 3734 O O . ALA A 1 480 ? -4.060 -8.296 -28.254 1.00 96.06 480 ALA A O 1
ATOM 3735 N N . ALA A 1 481 ? -2.346 -9.723 -28.582 1.00 96.56 481 ALA A N 1
ATOM 3736 C CA . ALA A 1 481 ? -3.175 -10.886 -28.891 1.00 96.56 481 ALA A CA 1
ATOM 3737 C C . ALA A 1 481 ? -4.096 -11.251 -27.714 1.00 96.56 481 ALA A C 1
ATOM 3739 O O . ALA A 1 481 ? -5.310 -11.348 -27.884 1.00 96.56 481 ALA A O 1
ATOM 3740 N N . ARG A 1 482 ? -3.548 -11.342 -26.492 1.00 97.25 482 ARG A N 1
ATOM 3741 C CA . ARG A 1 482 ? -4.333 -11.676 -25.287 1.00 97.25 482 ARG A CA 1
ATOM 3742 C C . ARG A 1 482 ? -5.320 -10.589 -24.882 1.00 97.25 482 ARG A C 1
ATOM 3744 O O . ARG A 1 482 ? -6.394 -10.900 -24.378 1.00 97.25 482 ARG A O 1
ATOM 3751 N N . MET A 1 483 ? -4.998 -9.321 -25.126 1.00 96.00 483 MET A N 1
ATOM 3752 C CA . MET A 1 483 ? -5.961 -8.230 -24.975 1.00 96.00 483 MET A CA 1
ATOM 3753 C C . MET A 1 483 ? -7.130 -8.377 -25.958 1.00 96.00 483 MET A C 1
ATOM 3755 O O . MET A 1 483 ? -8.276 -8.208 -25.549 1.00 96.00 483 MET A O 1
ATOM 3759 N N . GLY A 1 484 ? -6.856 -8.738 -27.218 1.00 94.62 484 GLY A N 1
ATOM 3760 C CA . GLY A 1 484 ? -7.883 -9.006 -28.228 1.00 94.62 484 GLY A CA 1
ATOM 3761 C C . GLY A 1 484 ? -8.812 -10.154 -27.833 1.00 94.62 484 GLY A C 1
ATOM 3762 O O . GLY A 1 484 ? -10.028 -9.978 -27.821 1.00 94.62 484 GLY A O 1
ATOM 3763 N N . GLU A 1 485 ? -8.244 -11.287 -27.413 1.00 95.19 485 GLU A N 1
ATOM 3764 C CA . GLU A 1 485 ? -8.999 -12.449 -26.917 1.00 95.19 485 GLU A CA 1
ATOM 3765 C C . GLU A 1 485 ? -9.858 -12.117 -25.686 1.00 95.19 485 GLU A C 1
ATOM 3767 O O . GLU A 1 485 ? -10.976 -12.606 -25.551 1.00 95.19 485 GLU A O 1
ATOM 3772 N N . ALA A 1 486 ? -9.367 -11.249 -24.795 1.00 94.25 486 ALA A N 1
ATOM 3773 C CA . ALA A 1 486 ? -10.085 -10.829 -23.593 1.00 94.25 486 ALA A CA 1
ATOM 3774 C C . ALA A 1 486 ? -11.114 -9.701 -23.829 1.00 94.25 486 ALA A C 1
ATOM 3776 O O . ALA A 1 486 ? -11.703 -9.202 -22.860 1.00 94.25 486 ALA A O 1
ATOM 3777 N N . GLY A 1 487 ? -11.299 -9.260 -25.081 1.00 93.81 487 GLY A N 1
ATOM 3778 C CA . GLY A 1 487 ? -12.193 -8.158 -25.441 1.00 93.81 487 GLY A CA 1
ATOM 3779 C C . GLY A 1 487 ? -11.744 -6.790 -24.910 1.00 93.81 487 GLY A C 1
ATOM 3780 O O . GLY A 1 487 ? -12.578 -5.918 -24.678 1.00 93.81 487 GLY A O 1
ATOM 3781 N N . MET A 1 488 ? -10.443 -6.603 -24.666 1.00 90.94 488 MET A N 1
ATOM 3782 C CA . MET A 1 488 ? -9.843 -5.336 -24.235 1.00 90.94 488 MET A CA 1
ATOM 3783 C C . MET A 1 488 ? -9.316 -4.594 -25.462 1.00 90.94 488 MET A C 1
ATOM 3785 O O . MET A 1 488 ? -8.183 -4.795 -25.902 1.00 90.94 488 MET A O 1
ATOM 3789 N N . ASP A 1 489 ? -10.148 -3.747 -26.055 1.00 81.31 489 ASP A N 1
ATOM 3790 C CA . ASP A 1 489 ? -9.799 -3.039 -27.275 1.00 81.31 489 ASP A CA 1
ATOM 3791 C C . ASP A 1 489 ? -8.787 -1.904 -27.049 1.00 81.31 489 ASP A C 1
ATOM 3793 O O . ASP A 1 489 ? -8.649 -1.290 -25.987 1.00 81.31 489 ASP A O 1
ATOM 3797 N N . ALA A 1 490 ? -8.035 -1.615 -28.110 1.00 63.16 490 ALA A N 1
ATOM 3798 C CA . ALA A 1 490 ? -6.891 -0.717 -28.088 1.00 63.16 490 ALA A CA 1
ATOM 3799 C C . ALA A 1 490 ? -7.218 0.732 -27.677 1.00 63.16 490 ALA A C 1
ATOM 3801 O O . ALA A 1 490 ? -6.310 1.486 -27.317 1.00 63.16 490 ALA A O 1
ATOM 3802 N N . LYS A 1 491 ? -8.485 1.145 -27.758 1.00 65.62 491 LYS A N 1
ATOM 3803 C CA . LYS A 1 491 ? -8.872 2.547 -27.599 1.00 65.62 491 LYS A CA 1
ATOM 3804 C C . LYS A 1 491 ? -8.986 3.003 -26.147 1.00 65.62 491 LYS A C 1
ATOM 3806 O O . LYS A 1 491 ? -9.193 4.197 -25.950 1.00 65.62 491 LYS A O 1
ATOM 3811 N N . GLY A 1 492 ? -8.880 2.129 -25.139 1.00 53.12 492 GLY A N 1
ATOM 3812 C CA . GLY A 1 492 ? -8.959 2.508 -23.713 1.00 53.12 492 GLY A CA 1
ATOM 3813 C C . GLY A 1 492 ? -10.302 3.125 -23.279 1.00 53.12 492 GLY A C 1
ATOM 3814 O O . GLY A 1 492 ? -10.582 3.255 -22.091 1.00 53.12 492 GLY A O 1
ATOM 3815 N N . LYS A 1 493 ? -11.171 3.462 -24.235 1.00 49.78 493 LYS A N 1
ATOM 3816 C CA . LYS A 1 493 ? -12.596 3.659 -24.062 1.00 49.78 493 LYS A CA 1
ATOM 3817 C C . LYS A 1 493 ? -13.191 2.269 -24.070 1.00 49.78 493 LYS A C 1
ATOM 3819 O O . LYS A 1 493 ? -13.598 1.806 -25.129 1.00 49.78 493 LYS A O 1
ATOM 3824 N N . GLY A 1 494 ? -13.208 1.615 -22.908 1.00 47.47 494 GLY A N 1
ATOM 3825 C CA . GLY A 1 494 ? -14.051 0.441 -22.733 1.00 47.47 494 GLY A CA 1
ATOM 3826 C C . GLY A 1 494 ? -15.406 0.793 -23.329 1.00 47.47 494 GLY A C 1
ATOM 3827 O O . GLY A 1 494 ? -16.038 1.761 -22.892 1.00 47.47 494 GLY A O 1
ATOM 3828 N N . LYS A 1 495 ? -15.775 0.111 -24.418 1.00 42.84 495 LYS A N 1
ATOM 3829 C CA . LYS A 1 495 ? -17.103 0.218 -25.017 1.00 42.84 495 LYS A CA 1
ATOM 3830 C C . LYS A 1 495 ? -18.055 0.140 -23.829 1.00 42.84 495 LYS A C 1
ATOM 3832 O O . LYS A 1 495 ? -17.950 -0.828 -23.080 1.00 42.84 495 LYS A O 1
ATOM 3837 N N . LYS A 1 496 ? -18.846 1.191 -23.555 1.00 42.47 496 LYS A N 1
ATOM 3838 C CA . LYS A 1 496 ? -19.809 1.187 -22.443 1.00 42.47 496 LYS A CA 1
ATOM 3839 C C . LYS A 1 496 ? -20.697 -0.033 -22.669 1.00 42.47 496 LYS A C 1
ATOM 3841 O O . LYS A 1 496 ? -21.621 0.026 -23.473 1.00 42.47 496 LYS A O 1
ATOM 3846 N N . VAL A 1 497 ? -20.363 -1.151 -22.034 1.00 47.97 497 VAL A N 1
ATOM 3847 C CA . VAL A 1 497 ? -21.228 -2.315 -21.978 1.00 47.97 497 VAL A CA 1
ATOM 3848 C C . VAL A 1 497 ? -22.355 -1.838 -21.084 1.00 47.97 497 VAL A C 1
ATOM 3850 O O . VAL A 1 497 ? -22.134 -1.542 -19.909 1.00 47.97 497 VAL A O 1
ATOM 3853 N N . GLY A 1 498 ? -23.511 -1.581 -21.691 1.00 36.41 498 GLY A N 1
ATOM 3854 C CA . GLY A 1 498 ? -24.688 -1.132 -20.969 1.00 36.41 498 GLY A CA 1
ATOM 3855 C C . GLY A 1 498 ? -24.960 -2.085 -19.810 1.00 36.41 498 GLY A C 1
ATOM 3856 O O . GLY A 1 498 ? -25.065 -3.286 -20.018 1.00 36.41 498 GLY A O 1
ATOM 3857 N N . GLY A 1 499 ? -25.008 -1.527 -18.600 1.00 38.56 499 GLY A N 1
ATOM 3858 C CA . GLY A 1 499 ? -25.718 -2.076 -17.449 1.00 38.56 499 GLY A CA 1
ATOM 3859 C C . GLY A 1 499 ? -25.509 -3.555 -17.124 1.00 38.56 499 GLY A C 1
ATOM 3860 O O . GLY A 1 499 ? -26.457 -4.317 -17.207 1.00 38.56 499 GLY A O 1
ATOM 3861 N N . ALA A 1 500 ? -24.324 -3.938 -16.655 1.00 34.28 500 ALA A N 1
ATOM 3862 C CA . ALA A 1 500 ? -24.182 -4.963 -15.618 1.00 34.28 500 ALA A CA 1
ATOM 3863 C C . ALA A 1 500 ? -22.758 -4.896 -15.059 1.00 34.28 500 ALA A C 1
ATOM 3865 O O . ALA A 1 500 ? -21.779 -5.115 -15.772 1.00 34.28 500 ALA A O 1
ATOM 3866 N N . SER A 1 501 ? -22.632 -4.555 -13.777 1.00 36.38 501 SER A N 1
ATOM 3867 C CA . SER A 1 501 ? -21.381 -4.693 -13.035 1.00 36.38 501 SER A CA 1
ATOM 3868 C C . SER A 1 501 ? -21.049 -6.183 -12.922 1.00 36.38 501 SER A C 1
ATOM 3870 O O . SER A 1 501 ? -21.476 -6.857 -11.992 1.00 36.38 501 SER A O 1
ATOM 3872 N N . CYS A 1 502 ? -20.333 -6.716 -13.910 1.00 29.73 502 CYS A N 1
ATOM 3873 C CA . CYS A 1 502 ? -19.768 -8.061 -13.883 1.00 29.73 502 CYS A CA 1
ATOM 3874 C C . CYS A 1 502 ? -18.292 -7.969 -13.488 1.00 29.73 502 CYS A C 1
ATOM 3876 O O . CYS A 1 502 ? -17.396 -8.255 -14.284 1.00 29.73 502 CYS A O 1
ATOM 3878 N N . VAL A 1 503 ? -18.034 -7.538 -12.255 1.00 33.75 503 VAL A N 1
ATOM 3879 C CA . VAL A 1 503 ? -16.869 -8.051 -11.533 1.00 33.75 503 VAL A CA 1
ATOM 3880 C C . VAL A 1 503 ? -17.371 -9.332 -10.863 1.00 33.75 503 VAL A C 1
ATOM 3882 O O . VAL A 1 503 ? -18.292 -9.235 -10.051 1.00 33.75 503 VAL A O 1
ATOM 3885 N N . PRO A 1 504 ? -16.876 -10.527 -11.235 1.00 30.00 504 PRO A N 1
ATOM 3886 C CA . PRO A 1 504 ? -17.215 -11.742 -10.506 1.00 30.00 504 PRO A CA 1
ATOM 3887 C C . PRO A 1 504 ? -16.767 -11.554 -9.053 1.00 30.00 504 PRO A C 1
ATOM 3889 O O . PRO A 1 504 ? -15.630 -11.131 -8.830 1.00 30.00 504 PRO A O 1
ATOM 3892 N N . ARG A 1 505 ? -17.686 -11.783 -8.110 1.00 31.69 505 ARG A N 1
ATOM 3893 C CA . ARG A 1 505 ? -17.365 -11.885 -6.682 1.00 31.69 505 ARG A CA 1
ATOM 3894 C C . ARG A 1 505 ? -16.450 -13.068 -6.425 1.00 31.69 505 ARG A C 1
ATOM 3896 O O . ARG A 1 505 ? -16.656 -14.099 -7.106 1.00 31.69 505 ARG A O 1
#

Secondary structure (DSSP, 8-state):
-TTS-HHHHHHHHHHHHHHTT-S-PPPHHHHHHHHHHHHHHHHHHHHHHHHHHHHHHHHS-TTS-TTTS-HHHHHHHHHHHHHHHHTT--PPPPPPTT--HHHHHHHHHHHHHHTT--HHHHHHHHHHHHHHHHHHHHTTS------HHHHHHHHHHHHHHHHHT-TT---EEEETTTB------------GGGSHHHHHHS--SS---------SGGGGG-EEEEEEETTEEEEEEEE----S--S-HHHHHHHHHHHHHHHHHHHHHHHHHHHHHHHHSS-----TTSTTHHHHHHHHHHHHHT---EEEESSHHHHHHHHHHHHHHTTT-------SPPEEEE---GGG-GGGHHHHHHHHHHHHH-TT-PPEEPHHHHHHHHHS--TTHHHHHHHHHHHHHHHHTTTTT---SEE-HHHHHHHHHHTT-----S--SSS--HHHHHHHHHHT--TTS---HHHHHHHHT--HHHHHHHHHHTT--TTSS-----S------

Foldseek 3Di:
DLPPDVVSVVVVVVVVVVVVPDPDDDPPVVSVVVVVLVLLVVLLVLLLVLLVVLLLCLVPPNDDPPPAQPVVSNVVSVVSLVVCVVVVHQAQDDDDVPDHSLNVSLSSLVRSVSSPNDPVSSVVSVVSSVVSVVVVVCVVPDDDDDDPVVVVVVVVVLVVLVVVVDPFAQKLWDFLLPDRDGPDHGHDDDDDPPVVVSVCVSPPDADDDDDDDDDPVCLQPWDWDFDDDPNRGGTITIGDDPPDPPPDPVVSVVVSSVVVLLVRLVVLLVVLQVVCCSVPVDGDDDDSPFPCSSVLSVVLLCLLVVLAAADEDAQPVQSVSSVSSSCVSVVVPPSPDDPDDHHYDYDDACLLRLLCVLVLLQVLQCVLQPPPARAAEDLQLLLQLSPFRPRNHSVSSSQLVNQLQCVQCVVPNDGHNYRYNVSSCVSCVVVVHHGDLADDLVDGDLSLLVSLQSSQADPVRGGDLCSSCSSRNHHSVSSVVVCVVSVNDRPSPSPPPPDDPPPPD

Solvent-accessible surface area (backbone atoms only — not comparable to full-atom values): 29564 Å² total; per-residue (Å²): 121,60,86,79,39,72,66,46,46,50,53,49,49,50,52,54,42,62,75,66,70,61,83,82,68,74,51,74,70,51,54,50,48,54,51,49,52,51,50,37,53,53,48,32,53,32,31,53,51,52,30,54,51,33,56,46,52,69,72,42,79,80,81,82,53,92,84,63,59,62,62,66,64,58,50,48,32,52,50,51,44,52,51,41,38,76,71,69,44,78,50,60,76,80,75,58,92,89,62,50,57,66,59,48,28,49,46,32,44,52,24,22,46,70,50,68,45,56,64,73,59,47,51,54,50,50,55,50,51,50,50,48,55,51,43,66,60,30,74,79,58,80,89,87,84,86,57,75,62,63,56,54,51,50,54,51,50,56,49,51,55,53,50,72,77,41,84,44,49,62,48,45,45,35,43,72,87,83,41,97,50,72,58,62,78,44,68,80,92,82,78,70,88,70,57,67,60,58,66,65,61,73,55,69,94,83,65,92,80,86,85,86,87,86,64,76,81,53,66,82,71,43,47,75,44,74,38,65,57,98,91,39,78,56,29,45,42,45,48,68,81,69,87,61,92,63,90,52,70,64,62,54,49,50,52,45,52,54,52,50,50,52,52,52,50,54,50,51,51,50,52,50,28,53,52,39,25,73,76,67,62,46,73,72,85,80,59,89,80,35,88,60,39,65,60,53,52,53,46,46,52,50,50,31,69,65,56,58,42,72,43,66,41,53,40,71,66,63,21,45,52,50,52,51,47,35,44,59,65,41,70,73,59,75,78,67,82,52,96,56,82,62,46,77,44,77,41,79,48,42,57,80,43,48,41,45,44,57,64,51,50,53,54,48,34,30,68,72,50,44,84,90,59,44,42,43,67,36,67,66,26,46,13,39,63,61,55,40,60,41,87,54,26,71,59,46,48,49,55,33,51,56,43,15,51,48,53,51,16,69,80,75,79,51,82,47,67,51,43,46,43,68,30,41,50,51,26,33,49,77,68,75,38,81,80,42,75,52,60,67,76,90,76,54,58,70,64,59,55,52,24,34,34,62,57,34,40,42,98,87,67,48,68,28,57,66,56,19,12,48,39,45,48,46,54,55,66,58,44,52,53,52,28,55,77,69,72,51,63,92,77,78,63,72,73,81,70,79,89,68,91,80,71,84,128

Nearest PDB structures (foldseek):
  5m7n-assembly1_A  TM=5.217E-01  e=1.867E-03  Brucella abortus str. 2308 A
  5m7p-assembly1_B  TM=4.822E-01  e=4.973E-03  Brucella abortus str. 2308 A

Radius of gyration: 27.83 Å; Cα contacts (8 Å, |Δi|>4): 497; chains: 1; bounding box: 69×60×74 Å

Sequence (505 aa):
MLARDPLARLALLVRLLETAGLPALPTRGALQRELDLVRERDLVHALASLVDQHLAAVASSAADRVGEADGEGHQECWSMLEEGRRAGLRVPCVPAPAEGPLEVGQRLIEGARALGAREAWVGSRMKRLERLRLGARAGARAGAGESTEARAEEARRILAAIGGALPGRTLAVFDTDAGLECIEDVGAPVDWRNFAAPLRRASFEGGPTEFVVRDEERLRRGWSFPIVLEGRTHGLVVLVSTRRGDEGGWASAMLARARTQDVALGWRAAQFRSWHRIAHGWDPWFDPRALGWRDRALELVRMARSGVRIEVDGPSREAEVARRWLRFERGGAGAGASDGSPVRFEVPGLRDRRDELVPLLRRWLVRLAAPERPPQLEEAALGLLWRQEWPGGGVALGRCLARAWRFAAGGQGGRPEKLSVRDVRRALRERGLEPVDRLPSRSPRRIDLLFALESTRHRNGNWNRARAASILGWDTVTLAARMGEAGMDAKGKGKKVGGASCVPR

pLDDT: mean 74.1, std 20.72, range [28.52, 98.5]